Protein AF-A0A841HW74-F1 (afdb_monomer)

Solvent-accessible surface area (backbone atoms only — not comparable to full-atom values): 27268 Å² total; per-residue (Å²): 136,82,84,74,80,72,33,22,21,38,32,39,77,52,50,68,84,48,70,66,61,31,50,55,44,10,56,62,46,10,73,78,70,75,46,54,42,71,58,32,32,58,56,50,69,47,47,78,43,74,70,44,72,70,34,53,53,72,60,39,51,51,50,37,51,56,34,46,75,67,76,33,51,52,45,82,41,74,42,72,75,74,74,75,80,72,80,79,78,75,78,85,76,81,82,80,82,86,87,85,86,87,84,90,82,83,92,83,90,79,84,88,80,91,78,91,78,81,84,80,85,80,84,85,80,87,83,84,83,85,85,87,79,87,81,89,82,82,87,88,87,81,85,86,88,85,82,86,84,82,88,85,77,97,79,70,88,79,70,68,85,73,65,70,75,87,75,76,71,50,69,68,56,52,56,50,48,65,61,45,51,60,54,51,52,52,49,52,52,50,49,55,50,53,53,58,47,48,60,50,54,52,51,51,53,48,51,52,50,47,45,53,49,38,47,55,50,33,49,54,50,47,54,50,33,65,73,68,72,48,59,82,86,38,69,67,55,41,50,53,52,48,52,51,52,49,52,58,52,73,63,61,83,54,71,63,42,32,42,36,32,27,34,64,84,19,49,79,66,46,68,49,41,64,77,57,61,74,79,47,72,94,79,70,60,69,65,56,59,47,51,50,45,40,69,76,38,49,67,57,45,53,47,51,32,50,51,29,45,58,33,47,71,57,67,73,70,83,83,67,90,70,78,69,61,63,88,78,67,48,81,69,55,62,52,92,84,36,36,46,44,40,70,34,52,24,75,95,57,56,8,19,34,35,39,30,31,35,44,62,62,50,47,52,53,49,46,54,55,47,52,54,53,51,49,52,50,51,53,53,52,51,51,52,52,50,52,51,52,54,53,50,52,54,53,54,50,51,54,51,52,52,51,53,50,53,52,40,42,74,73,67,54,69,84,75,79,70,84,64,87,74,89,49,76,65,30,58,50,41,51,52,50,39,54,49,48,54,53,50,49,61,51,51,70,72,74,110

Sequence (448 aa):
MSDTPTLYSVRLLRAPTDPGERSDKAAQLAPKLGITPERAERFLERSGVNIVKPTSLERAQLLVSLLAEIGVAAEEVPASPPPAAATATFPVSSAAPVGSPAPAATPATSTTGFASAHPTSYPAAPSSTATLSGAAVAEPIASPATDRFSGAENASLEDDLVRKPKGWVSLRWKLLALALIPIAVMGAAWVVSVFTSQARDNRELLVQGAVQTASVFSKSILDLQESSGQNLSNSELRANVQQRAQDLFDSGLLPLNTVIVTDASGNVIAAYDRTFARDNAPDSAFTEPVQTWKNSEPEVYTLATTMAKDTIKYRPPSEGAVKIDMSQTSPLARVDGNVILAAYPLPGGGGATLLALNSSSLQAQVSRSVTNTLFQLIVVLGATAALTALFAAGIIGRLVGLARTADRISLGDLEDPIESKGRDEIDDLADAVERMRSSLEAAMARLG

pLDDT: mean 75.75, std 19.41, range [32.88, 97.44]

Organism: NCBI:txid521158

Secondary structure (DSSP, 8-state):
-------EEEEES---SSHHHHHHHHHHHHHHHT--HHHHHHHHH-TTSB-S-SB-HHHHHHHHHHHHHTT--EEEEE-PPPPP---------------------------------PPPPPPPPPP-----------------------------SSSGGG---TT---HHHHHHHHHHHHHHHHHHHHHHHHHHHHHHHHHHHHHHHHHHHHHHHHHHHHHHHHHHT--TTSHHHHHHHHHHHHHHHHT-SS-EEEEEEEETTS-EEEEEEHHHHTTS-TTS-THHHHHHHHHH-HHHHHHHHHHHHHHHHS-PPSSS-----HHHH-----BTTTEEEEEEEPGGGSEEEEEEEEHHHHHHHHHHHHHHHHHHHHHHHHHHHHHHHHHHHHHHHHHHHHHHHHHHHHTT---S-----SSSHHHHHHHHHHHHHHHHHHHHHHH-

Nearest PDB structures (foldseek):
  4v4v-assembly1_B5  TM=7.117E-01  e=2.984E-02  Escherichia coli
  1ctf-assembly1_A-2  TM=7.597E-01  e=5.860E-02  Escherichia coli
  1dd3-assembly1_A  TM=6.726E-01  e=3.953E-02  Thermotoga maritima
  4v4p-assembly1_AJ  TM=6.503E-01  e=4.182E-02  Thermus thermophilus HB8
  9ayn-assembly1_A  TM=6.976E-01  e=5.860E-02  Mycolicibacterium smegmatis MC2 155

Foldseek 3Di:
DDPDQFFKFKAFPDADPDLVLLLVLLVQLCVVVVHDSVVSSVLSVPHPDRSDDGHGPVVNVVVQVSCVVSVTHMDIDGPDPPPPPDPDPDPPDDDDDDDDDDDDDDDDDDDDDDDDDDDDDDDDDDDDDDDDDDDDDDDDDDDDDDDDDDDDDDDDPPPPVPPPPPDCPDVLVVVLCVVVVVVVVVLVVVLVVCVVVCVVVVVVVLLVVQQVVQVVLLVVLVVLCVVVVDALPDQVSQLVSQVVVVVSVVVPPHQFAKKFWAFLQLHTSAMDGPVVPVPDDPPPGRVVVSVVCCVVCVPVSVVSSVLFNQQLVPQPPPDDPDPPVQVPNGPQDDDPVFWGWHWHARPPSGIIMITIHGNVVVCVVVVVVSVVVVVVSCVVSVVVSVVVVVVSVVVVVLVVVLVVVLVCLVVVNLPDAQDQDDDDVSSVVSVVSNVVSVVVVVVVVVVD

InterPro domains:
 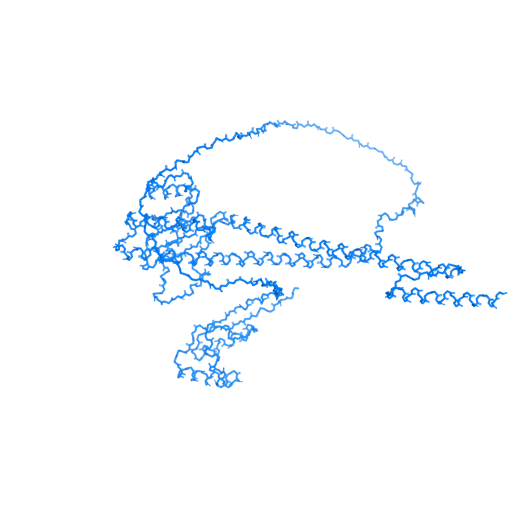 IPR003660 HAMP domain [PF00672] (392-442)
  IPR003660 HAMP domain [PS50885] (393-445)
  IPR003660 HAMP domain [SM00304] (393-445)

Mean predicted aligned error: 17.62 Å

Radius of gyration: 38.83 Å; Cα contacts (8 Å, |Δi|>4): 378; chains: 1; bounding box: 74×96×116 Å

Structure (mmCIF, N/CA/C/O backbone):
data_AF-A0A841HW74-F1
#
_entry.id   AF-A0A841HW74-F1
#
loop_
_atom_site.group_PDB
_atom_site.id
_atom_site.type_symbol
_atom_site.label_atom_id
_atom_site.label_alt_id
_atom_site.label_comp_id
_atom_site.label_asym_id
_atom_site.label_entity_id
_atom_site.label_seq_id
_atom_site.pdbx_PDB_ins_code
_atom_site.Cartn_x
_atom_site.Cartn_y
_atom_site.Cartn_z
_atom_site.occupancy
_atom_site.B_iso_or_equiv
_atom_site.auth_seq_id
_atom_site.auth_comp_id
_atom_site.auth_asym_id
_atom_site.auth_atom_id
_atom_site.pdbx_PDB_model_num
ATOM 1 N N . MET A 1 1 ? 15.449 2.974 25.305 1.00 44.53 1 MET A N 1
ATOM 2 C CA . MET A 1 1 ? 15.262 2.539 23.907 1.00 44.53 1 MET A CA 1
ATOM 3 C C . MET A 1 1 ? 15.822 1.135 23.836 1.00 44.53 1 MET A C 1
ATOM 5 O O . MET A 1 1 ? 17.011 0.973 24.055 1.00 44.53 1 MET A O 1
ATOM 9 N N . SER A 1 2 ? 14.961 0.129 23.731 1.00 46.88 2 SER A N 1
ATOM 10 C CA . SER A 1 2 ? 15.360 -1.278 23.664 1.00 46.88 2 SER A CA 1
ATOM 11 C C . SER A 1 2 ? 15.688 -1.602 22.210 1.00 46.88 2 SER A C 1
ATOM 13 O O . SER A 1 2 ? 14.794 -1.536 21.366 1.00 46.88 2 SER A O 1
ATOM 15 N N . ASP A 1 3 ? 16.950 -1.915 21.913 1.00 70.56 3 ASP A N 1
ATOM 16 C CA . ASP A 1 3 ? 17.351 -2.410 20.596 1.00 70.56 3 ASP A CA 1
ATOM 17 C C . ASP A 1 3 ? 16.574 -3.692 20.304 1.00 70.56 3 ASP A C 1
ATOM 19 O O . ASP A 1 3 ? 16.727 -4.712 20.978 1.00 70.56 3 ASP A O 1
ATOM 23 N N . THR A 1 4 ? 15.665 -3.621 19.334 1.00 74.31 4 THR A N 1
ATOM 24 C CA . THR A 1 4 ? 14.931 -4.805 18.890 1.00 74.31 4 THR A CA 1
ATOM 25 C C . THR A 1 4 ? 15.911 -5.644 18.076 1.00 74.31 4 THR A C 1
ATOM 27 O O . THR A 1 4 ? 16.461 -5.120 17.107 1.00 74.31 4 THR A O 1
ATOM 30 N N . PRO A 1 5 ? 16.181 -6.907 18.449 1.00 80.25 5 PRO A N 1
ATOM 31 C CA . PRO A 1 5 ? 17.177 -7.708 17.755 1.00 80.25 5 PRO A CA 1
ATOM 32 C C . PRO A 1 5 ? 16.736 -7.929 16.307 1.00 80.25 5 PRO A C 1
ATOM 34 O O . PRO A 1 5 ? 15.712 -8.566 16.051 1.00 80.25 5 PRO A O 1
ATOM 37 N N . THR A 1 6 ? 17.505 -7.394 15.358 1.00 87.12 6 THR A N 1
ATOM 38 C CA . THR A 1 6 ? 17.304 -7.642 13.930 1.00 87.12 6 THR A CA 1
ATOM 39 C C . THR A 1 6 ? 17.461 -9.136 13.671 1.00 87.12 6 THR A C 1
ATOM 41 O O . THR A 1 6 ? 18.497 -9.727 13.985 1.00 87.12 6 THR A O 1
ATOM 44 N N . LEU A 1 7 ? 16.419 -9.760 13.128 1.00 93.44 7 LEU A N 1
ATOM 45 C CA . LEU A 1 7 ? 16.448 -11.172 12.771 1.00 93.44 7 LEU A CA 1
ATOM 46 C C . LEU A 1 7 ? 16.986 -11.326 11.344 1.00 93.44 7 LEU A C 1
ATOM 48 O O . LEU A 1 7 ? 16.708 -10.505 10.474 1.00 93.44 7 LEU A O 1
ATOM 52 N N . TYR A 1 8 ? 17.731 -12.396 11.096 1.00 94.56 8 TYR A N 1
ATOM 53 C CA . TYR A 1 8 ? 18.344 -12.706 9.805 1.00 94.56 8 TYR A CA 1
ATOM 54 C C . TYR A 1 8 ? 17.865 -14.065 9.306 1.00 94.56 8 TYR A C 1
ATOM 56 O O . TYR A 1 8 ? 17.596 -14.978 10.088 1.00 94.56 8 TYR A O 1
ATOM 64 N N . SER A 1 9 ? 17.751 -14.208 7.992 1.00 94.19 9 SER A N 1
ATOM 65 C CA . SER A 1 9 ? 17.449 -15.469 7.315 1.00 94.19 9 SER A CA 1
ATOM 66 C C . SER A 1 9 ? 18.592 -15.832 6.372 1.00 94.19 9 SER A C 1
ATOM 68 O O . SER A 1 9 ? 19.265 -14.950 5.855 1.00 94.19 9 SER A O 1
ATOM 70 N N . VAL A 1 10 ? 18.836 -17.124 6.161 1.00 94.38 10 VAL A N 1
ATOM 71 C CA . VAL A 1 10 ? 19.883 -17.593 5.240 1.00 94.38 10 VAL A CA 1
ATOM 72 C C . VAL A 1 10 ? 19.226 -18.092 3.960 1.00 94.38 10 VAL A C 1
ATOM 74 O O . VAL A 1 10 ? 18.307 -18.923 4.010 1.00 94.38 10 VAL A O 1
ATOM 77 N N . ARG A 1 11 ? 19.696 -17.585 2.819 1.00 94.06 11 ARG A N 1
ATOM 78 C CA . ARG A 1 11 ? 19.209 -17.933 1.482 1.00 94.06 11 ARG A CA 1
ATOM 79 C C . ARG A 1 11 ? 20.323 -18.608 0.687 1.00 94.06 11 ARG A C 1
ATOM 81 O O . ARG A 1 11 ? 21.430 -18.091 0.598 1.00 94.06 11 ARG A O 1
ATOM 88 N N . LEU A 1 12 ? 20.030 -19.763 0.090 1.00 94.31 12 LEU A N 1
ATOM 89 C CA . LEU A 1 12 ? 20.958 -20.420 -0.835 1.00 94.31 12 LEU A CA 1
ATOM 90 C C . LEU A 1 12 ? 20.941 -19.708 -2.186 1.00 94.31 12 LEU A C 1
ATOM 92 O O . LEU A 1 12 ? 19.876 -19.564 -2.793 1.00 94.31 12 LEU A O 1
ATOM 96 N N . LEU A 1 13 ? 22.122 -19.321 -2.666 1.00 92.25 13 LEU A N 1
ATOM 97 C CA . LEU A 1 13 ? 22.303 -18.688 -3.974 1.00 92.25 13 LEU A CA 1
ATOM 98 C C . LEU A 1 13 ? 22.270 -19.720 -5.105 1.00 92.25 13 LEU A C 1
ATOM 100 O O . LEU A 1 13 ? 21.755 -19.443 -6.187 1.00 92.25 13 LEU A O 1
ATOM 104 N N . ARG A 1 14 ? 22.799 -20.924 -4.856 1.00 90.25 14 ARG A N 1
ATOM 105 C CA . ARG A 1 14 ? 22.834 -22.020 -5.831 1.00 90.25 14 ARG A CA 1
ATOM 106 C C . ARG A 1 14 ? 22.681 -23.368 -5.126 1.00 90.25 14 ARG A C 1
ATOM 108 O O . ARG A 1 14 ? 23.514 -23.720 -4.295 1.00 90.25 14 ARG A O 1
ATOM 115 N N . ALA A 1 15 ? 21.636 -24.123 -5.470 1.00 89.19 15 ALA A N 1
ATOM 116 C CA . ALA A 1 15 ? 21.551 -25.533 -5.082 1.00 89.19 15 ALA A CA 1
ATOM 117 C C . ALA A 1 15 ? 22.530 -26.379 -5.909 1.00 89.19 15 ALA A C 1
ATOM 119 O O . ALA A 1 15 ? 22.738 -26.075 -7.087 1.00 89.19 15 ALA A O 1
ATOM 120 N N . PRO A 1 16 ? 23.055 -27.479 -5.343 1.00 91.56 16 PRO A N 1
ATOM 121 C CA . PRO A 1 16 ? 23.669 -28.538 -6.133 1.00 91.56 16 PRO A CA 1
ATOM 122 C C . PRO A 1 16 ? 22.622 -29.113 -7.099 1.00 91.56 16 PRO A C 1
ATOM 124 O O . PRO A 1 16 ? 21.570 -29.619 -6.678 1.00 91.56 16 PRO A O 1
ATOM 127 N N . THR A 1 17 ? 22.884 -28.984 -8.399 1.00 92.62 17 THR A N 1
ATOM 128 C CA . THR A 1 17 ? 22.011 -29.493 -9.467 1.00 92.62 17 THR A CA 1
ATOM 129 C C . THR A 1 17 ? 22.088 -31.007 -9.588 1.00 92.62 17 THR A C 1
ATOM 131 O O . THR A 1 17 ? 21.069 -31.635 -9.866 1.00 92.62 17 THR A O 1
ATOM 134 N N . ASP A 1 18 ? 23.262 -31.589 -9.341 1.00 96.06 18 ASP A N 1
ATOM 135 C CA . ASP A 1 18 ? 23.457 -33.032 -9.399 1.00 96.06 18 ASP A CA 1
ATOM 136 C C . ASP A 1 18 ? 22.960 -33.711 -8.103 1.00 96.06 18 ASP A C 1
ATOM 138 O O . ASP A 1 18 ? 23.355 -33.298 -7.006 1.00 96.06 18 ASP A O 1
ATOM 142 N N . PRO A 1 19 ? 22.074 -34.725 -8.182 1.00 95.19 19 PRO A N 1
ATOM 143 C CA . PRO A 1 19 ? 21.594 -35.445 -7.002 1.00 95.19 19 PRO A CA 1
ATOM 144 C C . PRO A 1 19 ? 22.712 -36.176 -6.244 1.00 95.19 19 PRO A C 1
ATOM 146 O O . PRO A 1 19 ? 22.639 -36.254 -5.018 1.00 95.19 19 PRO A O 1
ATOM 149 N N . GLY A 1 20 ? 23.758 -36.652 -6.934 1.00 96.69 20 GLY A N 1
ATOM 150 C CA . GLY A 1 20 ? 24.930 -37.261 -6.294 1.00 96.69 20 GLY A CA 1
ATOM 151 C C . GLY A 1 20 ? 25.681 -36.249 -5.430 1.00 96.69 20 GLY A C 1
ATOM 152 O O . GLY A 1 20 ? 25.803 -36.428 -4.218 1.00 96.69 20 GLY A O 1
ATOM 153 N N . GLU A 1 21 ? 26.059 -35.116 -6.027 1.00 96.31 21 GLU A N 1
ATOM 154 C CA . GLU A 1 21 ? 26.704 -34.002 -5.320 1.00 96.31 21 GLU A CA 1
ATOM 155 C C . GLU A 1 21 ? 25.863 -33.487 -4.136 1.00 96.31 21 GLU A C 1
ATOM 157 O O . GLU A 1 21 ? 26.396 -33.129 -3.081 1.00 96.31 21 GLU A O 1
ATOM 162 N N . ARG A 1 22 ? 24.530 -33.455 -4.280 1.00 96.56 22 ARG A N 1
ATOM 163 C CA . ARG A 1 22 ? 23.618 -33.042 -3.204 1.00 96.56 22 ARG A CA 1
ATOM 164 C C . ARG A 1 22 ? 23.639 -34.016 -2.030 1.00 96.56 22 ARG A C 1
ATOM 166 O O . ARG A 1 22 ? 23.718 -33.554 -0.892 1.00 96.56 22 ARG A O 1
ATOM 173 N N . SER A 1 23 ? 23.570 -35.318 -2.298 1.00 97.12 23 SER A N 1
ATOM 174 C CA . SER A 1 23 ? 23.641 -36.363 -1.272 1.00 97.12 23 SER A CA 1
ATOM 175 C C . SER A 1 23 ? 24.973 -36.302 -0.518 1.00 97.12 23 SER A C 1
ATOM 177 O O . SER A 1 23 ? 24.991 -36.322 0.714 1.00 97.12 23 SER A O 1
ATOM 179 N N . ASP A 1 24 ? 26.084 -36.112 -1.234 1.00 97.38 24 ASP A N 1
ATOM 180 C CA . ASP A 1 24 ? 27.417 -36.001 -0.632 1.00 97.38 24 ASP A CA 1
ATOM 181 C C . ASP A 1 24 ? 27.539 -34.764 0.270 1.00 97.38 24 ASP A C 1
ATOM 183 O O . ASP A 1 24 ? 28.001 -34.847 1.413 1.00 97.38 24 ASP A O 1
ATOM 187 N N . LYS A 1 25 ? 27.059 -33.607 -0.200 1.00 97.25 25 LYS A N 1
ATOM 188 C CA . LYS A 1 25 ? 27.028 -32.365 0.589 1.00 97.25 25 LYS A CA 1
ATOM 189 C C . LYS A 1 25 ? 26.083 -32.464 1.786 1.00 97.25 25 LYS A C 1
ATOM 191 O O . LYS A 1 25 ? 26.398 -31.948 2.859 1.00 97.25 25 LYS A O 1
ATOM 196 N N . ALA A 1 26 ? 24.951 -33.152 1.643 1.00 97.12 26 ALA A N 1
ATOM 197 C CA . ALA A 1 26 ? 24.023 -33.413 2.739 1.00 97.12 26 ALA A CA 1
ATOM 198 C C . ALA A 1 26 ? 24.658 -34.299 3.822 1.00 97.12 26 ALA A C 1
ATOM 200 O O . ALA A 1 26 ? 24.527 -33.991 5.008 1.00 97.12 26 ALA A O 1
ATOM 201 N N . ALA A 1 27 ? 25.404 -35.337 3.429 1.00 97.44 27 ALA A N 1
ATOM 202 C CA . ALA A 1 27 ? 26.140 -36.203 4.348 1.00 97.44 27 ALA A CA 1
ATOM 203 C C . ALA A 1 27 ? 27.237 -35.447 5.120 1.00 97.44 27 ALA A C 1
ATOM 205 O O . ALA A 1 27 ? 27.445 -35.712 6.303 1.00 97.44 27 ALA A O 1
ATOM 206 N N . GLN A 1 28 ? 27.888 -34.460 4.493 1.00 97.44 28 GLN A N 1
ATOM 207 C CA . GLN A 1 28 ? 28.861 -33.583 5.160 1.00 97.44 28 GLN A CA 1
ATOM 208 C C . GLN A 1 28 ? 28.203 -32.552 6.094 1.00 97.44 28 GLN A C 1
ATOM 210 O O . GLN A 1 28 ? 28.758 -32.221 7.144 1.00 97.44 28 GLN A O 1
ATOM 215 N N . LEU A 1 29 ? 27.021 -32.041 5.734 1.00 96.38 29 LEU A N 1
ATOM 216 C CA . LEU A 1 29 ? 26.302 -31.017 6.500 1.00 96.38 29 LEU A CA 1
ATOM 217 C C . LEU A 1 29 ? 25.580 -31.588 7.733 1.00 96.38 29 LEU A C 1
ATOM 219 O O . LEU A 1 29 ? 25.529 -30.941 8.781 1.00 96.38 29 LEU A O 1
ATOM 223 N N . ALA A 1 30 ? 25.036 -32.800 7.614 1.00 97.25 30 ALA A N 1
ATOM 224 C CA . ALA A 1 30 ? 24.280 -33.498 8.653 1.00 97.25 30 ALA A CA 1
ATOM 225 C C . ALA A 1 30 ? 24.969 -33.530 10.035 1.00 97.25 30 ALA A C 1
ATOM 227 O O . ALA A 1 30 ? 24.357 -33.056 11.001 1.00 97.25 30 ALA A O 1
ATOM 228 N N . PRO A 1 31 ? 26.233 -33.989 10.170 1.00 97.06 31 PRO A N 1
ATOM 229 C CA . PRO A 1 31 ? 26.907 -34.034 11.468 1.00 97.06 31 PRO A CA 1
ATOM 230 C C . PRO A 1 31 ? 27.185 -32.639 12.037 1.00 97.06 31 PRO A C 1
ATOM 232 O O . PRO A 1 31 ? 27.144 -32.464 13.252 1.00 97.06 31 PRO A O 1
ATOM 235 N N . LYS A 1 32 ? 27.409 -31.629 11.184 1.00 95.69 32 LYS A N 1
ATOM 236 C CA . LYS A 1 32 ? 27.691 -30.251 11.624 1.00 95.69 32 LYS A CA 1
ATOM 237 C C . LYS A 1 32 ? 26.455 -29.548 12.186 1.00 95.69 32 LYS A C 1
ATOM 239 O O . LYS A 1 32 ? 26.573 -28.719 13.082 1.00 95.69 32 LYS A O 1
ATOM 244 N N . LEU A 1 33 ? 25.270 -29.884 11.676 1.00 93.31 33 LEU A N 1
ATOM 245 C CA . LEU A 1 33 ? 23.994 -29.323 12.133 1.00 93.31 33 LEU A CA 1
ATOM 246 C C . LEU A 1 33 ? 23.259 -30.200 13.157 1.00 93.31 33 LEU A C 1
ATOM 248 O O . LEU A 1 33 ? 22.240 -29.766 13.697 1.00 93.31 33 LEU A O 1
ATOM 252 N N . GLY A 1 34 ? 23.733 -31.423 13.410 1.00 95.69 34 GLY A N 1
ATOM 253 C CA . GLY A 1 34 ? 23.044 -32.387 14.271 1.00 95.69 34 GLY A CA 1
ATOM 254 C C . GLY A 1 34 ? 21.684 -32.826 13.713 1.00 95.69 34 GLY A C 1
ATOM 255 O O . GLY A 1 34 ? 20.733 -33.005 14.473 1.00 95.69 34 GLY A O 1
ATOM 256 N N . ILE A 1 35 ? 21.561 -32.953 12.388 1.00 96.50 35 ILE A N 1
ATOM 257 C CA . ILE A 1 35 ? 20.333 -33.394 11.701 1.00 96.50 35 ILE A CA 1
ATOM 258 C C . ILE A 1 35 ? 20.594 -34.662 10.884 1.00 96.50 35 ILE A C 1
ATOM 260 O O . ILE A 1 35 ? 21.738 -34.984 10.584 1.00 96.50 35 ILE A O 1
ATOM 264 N N . THR A 1 36 ? 19.535 -35.383 10.508 1.00 97.38 36 THR A N 1
ATOM 265 C CA . THR A 1 36 ? 19.669 -36.568 9.648 1.00 97.38 36 THR A CA 1
ATOM 266 C C . THR A 1 36 ? 20.051 -36.163 8.215 1.00 97.38 36 THR A C 1
ATOM 268 O O . THR A 1 36 ? 19.668 -35.068 7.776 1.00 97.38 36 THR A O 1
ATOM 271 N N . PRO A 1 37 ? 20.789 -37.005 7.468 1.00 96.75 37 PRO A N 1
ATOM 272 C CA . PRO A 1 37 ? 21.209 -36.693 6.102 1.00 96.75 37 PRO A CA 1
ATOM 273 C C . PRO A 1 37 ? 20.025 -36.429 5.167 1.00 96.75 37 PRO A C 1
ATOM 275 O O . PRO A 1 37 ? 20.082 -35.490 4.382 1.00 96.75 37 PRO A O 1
ATOM 278 N N . GLU A 1 38 ? 18.896 -37.121 5.332 1.00 97.00 38 GLU A N 1
ATOM 279 C CA . GLU A 1 38 ? 17.685 -36.888 4.528 1.00 97.00 38 GLU A CA 1
ATOM 280 C C . GLU A 1 38 ? 17.089 -35.499 4.801 1.00 97.00 38 GLU A C 1
ATOM 282 O O . GLU A 1 38 ? 16.508 -34.855 3.924 1.00 97.00 38 GLU A O 1
ATOM 287 N N . ARG A 1 39 ? 17.227 -34.998 6.036 1.00 95.88 39 ARG A N 1
ATOM 288 C CA . ARG A 1 39 ? 16.781 -33.649 6.404 1.00 95.88 39 ARG A CA 1
ATOM 289 C C . ARG A 1 39 ? 17.734 -32.580 5.874 1.00 95.88 39 ARG A C 1
ATOM 291 O O . ARG A 1 39 ? 17.257 -31.515 5.485 1.00 95.88 39 ARG A O 1
ATOM 298 N N . ALA A 1 40 ? 19.036 -32.859 5.844 1.00 96.06 40 ALA A N 1
ATOM 299 C CA . ALA A 1 40 ? 20.034 -32.001 5.208 1.00 96.06 40 ALA A CA 1
ATOM 300 C C . ALA A 1 40 ? 19.853 -31.961 3.679 1.00 96.06 40 ALA A C 1
ATOM 302 O O . ALA A 1 40 ? 19.952 -30.898 3.074 1.00 96.06 40 ALA A O 1
ATOM 303 N N . GLU A 1 41 ? 19.485 -33.077 3.056 1.00 96.38 41 GLU A N 1
ATOM 304 C CA . GLU A 1 41 ? 19.209 -33.143 1.620 1.00 96.38 41 GLU A CA 1
ATOM 305 C C . GLU A 1 41 ? 17.979 -32.304 1.251 1.00 96.38 41 GLU A C 1
ATOM 307 O O . GLU A 1 41 ? 18.061 -31.425 0.390 1.00 96.38 41 GLU A O 1
ATOM 312 N N . ARG A 1 42 ? 16.872 -32.460 1.994 1.00 94.06 42 ARG A N 1
ATOM 313 C CA . ARG A 1 42 ? 15.679 -31.600 1.853 1.00 94.06 42 ARG A CA 1
ATOM 314 C C . ARG A 1 42 ? 15.970 -30.124 2.131 1.00 94.06 42 ARG A C 1
ATOM 316 O O . ARG A 1 42 ? 15.259 -29.255 1.630 1.00 94.06 42 ARG A O 1
ATOM 323 N N . PHE A 1 43 ? 16.965 -29.827 2.968 1.00 93.19 43 PHE A N 1
ATOM 324 C CA . PHE A 1 43 ? 17.412 -28.459 3.228 1.00 93.19 43 PHE A CA 1
ATOM 325 C C . PHE A 1 43 ? 18.115 -27.869 1.997 1.00 93.19 43 PHE A C 1
ATOM 327 O O . PHE A 1 43 ? 17.811 -26.742 1.615 1.00 93.19 43 PHE A O 1
ATOM 334 N N . LEU A 1 44 ? 18.983 -28.642 1.335 1.00 94.31 44 LEU A N 1
ATOM 335 C CA . LEU A 1 44 ? 19.695 -28.231 0.118 1.00 94.31 44 LEU A CA 1
ATOM 336 C C . LEU A 1 44 ? 18.796 -28.178 -1.130 1.00 94.31 44 LEU A C 1
ATOM 338 O O . LEU A 1 44 ? 19.066 -27.400 -2.042 1.00 94.31 44 LEU A O 1
ATOM 342 N N . GLU A 1 45 ? 17.719 -28.964 -1.171 1.00 93.69 45 GLU A N 1
ATOM 343 C CA . GLU A 1 45 ? 16.749 -28.971 -2.276 1.00 93.69 45 GLU A CA 1
ATOM 344 C C . GLU A 1 45 ? 15.958 -27.651 -2.380 1.00 93.69 45 GLU A C 1
ATOM 346 O O . GLU A 1 45 ? 15.597 -27.204 -3.470 1.00 93.69 45 GLU A O 1
ATOM 351 N N . ARG A 1 46 ? 15.739 -26.964 -1.251 1.00 87.88 46 ARG A N 1
ATOM 352 C CA . ARG A 1 46 ? 14.941 -25.726 -1.152 1.00 87.88 46 ARG A CA 1
ATOM 353 C C . ARG A 1 46 ? 15.703 -24.464 -1.569 1.00 87.88 46 ARG A C 1
ATOM 355 O O . ARG A 1 46 ? 15.645 -23.439 -0.888 1.00 87.88 46 ARG A O 1
ATOM 362 N N . SER A 1 47 ? 16.420 -24.512 -2.687 1.00 75.19 47 SER A N 1
ATOM 363 C CA . SER A 1 47 ? 17.094 -23.321 -3.215 1.00 75.19 47 SER A CA 1
ATOM 364 C C . SER A 1 47 ? 16.108 -22.218 -3.607 1.00 75.19 47 SER A C 1
ATOM 366 O O . SER A 1 47 ? 15.000 -22.471 -4.074 1.00 75.19 47 SER A O 1
ATOM 368 N N . GLY A 1 48 ? 16.502 -20.966 -3.377 1.00 71.00 48 GLY A N 1
ATOM 369 C CA . GLY A 1 48 ? 15.713 -19.786 -3.737 1.00 71.00 48 GLY A CA 1
ATOM 370 C C . GLY A 1 48 ? 14.691 -19.311 -2.696 1.00 71.00 48 GLY A C 1
ATOM 371 O O . GLY A 1 48 ? 14.292 -18.147 -2.776 1.00 71.00 48 GLY A O 1
ATOM 372 N N . VAL A 1 49 ? 14.334 -20.133 -1.703 1.00 77.81 49 VAL A N 1
ATOM 373 C CA . VAL A 1 49 ? 13.436 -19.774 -0.587 1.00 77.81 49 VAL A CA 1
ATOM 374 C C . VAL A 1 49 ? 14.255 -19.548 0.691 1.00 77.81 49 VAL A C 1
ATOM 376 O O . VAL A 1 49 ? 15.312 -20.147 0.858 1.00 77.81 49 VAL A O 1
ATOM 379 N N . ASN A 1 50 ? 13.796 -18.682 1.600 1.00 81.75 50 ASN A N 1
ATOM 380 C CA . ASN A 1 50 ? 14.421 -18.502 2.916 1.00 81.75 50 ASN A CA 1
ATOM 381 C C . ASN A 1 50 ? 14.350 -19.821 3.698 1.00 81.75 50 ASN A C 1
ATOM 383 O O . ASN A 1 50 ? 13.264 -20.283 4.057 1.00 81.75 50 ASN A O 1
ATOM 387 N N . ILE A 1 51 ? 15.502 -20.452 3.924 1.00 78.00 51 ILE A N 1
ATOM 388 C CA . ILE A 1 51 ? 15.553 -21.856 4.368 1.00 78.00 51 ILE A CA 1
ATOM 389 C C . ILE A 1 51 ? 15.468 -21.961 5.886 1.00 78.00 51 ILE A C 1
ATOM 391 O O . ILE A 1 51 ? 14.942 -22.929 6.441 1.00 78.00 51 ILE A O 1
ATOM 395 N N . VAL A 1 52 ? 15.964 -20.934 6.568 1.00 82.12 52 VAL A N 1
ATOM 396 C CA . VAL A 1 52 ? 16.035 -20.878 8.022 1.00 82.12 52 VAL A CA 1
ATOM 397 C C . VAL A 1 52 ? 15.054 -19.824 8.502 1.00 82.12 52 VAL A C 1
ATOM 399 O O . VAL A 1 52 ? 14.985 -18.723 7.950 1.00 82.12 52 VAL A O 1
ATOM 402 N N . LYS A 1 53 ? 14.286 -20.170 9.541 1.00 84.12 53 LYS A N 1
ATOM 403 C CA . LYS A 1 53 ? 13.467 -19.191 10.257 1.00 84.12 53 LYS A CA 1
ATOM 404 C C . LYS A 1 53 ? 14.346 -18.015 10.708 1.00 84.12 53 LYS A C 1
ATOM 406 O O . LYS A 1 53 ? 15.526 -18.236 10.976 1.00 84.12 53 LYS A O 1
ATOM 411 N N . PRO A 1 54 ? 13.778 -16.806 10.836 1.00 82.31 54 PRO A N 1
ATOM 412 C CA . PRO A 1 54 ? 14.520 -15.648 11.314 1.00 82.31 54 PRO A CA 1
ATOM 413 C C . PRO A 1 54 ? 15.276 -15.990 12.611 1.00 82.31 54 PRO A C 1
ATOM 415 O O . PRO A 1 54 ? 14.674 -16.439 13.587 1.00 82.31 54 PRO A O 1
ATOM 418 N N . THR A 1 55 ? 16.599 -15.859 12.579 1.00 91.12 55 THR A N 1
ATOM 419 C CA . THR A 1 55 ? 17.532 -16.227 13.653 1.00 91.12 55 THR A CA 1
ATOM 420 C C . THR A 1 55 ? 18.437 -15.041 13.999 1.00 91.12 55 THR A C 1
ATOM 422 O O . THR A 1 55 ? 18.432 -14.033 13.297 1.00 91.12 55 THR A O 1
ATOM 425 N N . SER A 1 56 ? 19.209 -15.131 15.085 1.00 93.19 56 SER A N 1
ATOM 426 C CA . SER A 1 56 ? 20.247 -14.140 15.397 1.00 93.19 56 SER A CA 1
ATOM 427 C C . SER A 1 56 ? 21.317 -14.073 14.300 1.00 93.19 56 SER A C 1
ATOM 429 O O . SER A 1 56 ? 21.609 -15.083 13.652 1.00 93.19 56 SER A O 1
ATOM 431 N N . LEU A 1 57 ? 21.926 -12.893 14.139 1.00 94.25 57 LEU A N 1
ATOM 432 C CA . LEU A 1 57 ? 23.018 -12.641 13.191 1.00 94.25 57 LEU A CA 1
ATOM 433 C C . LEU A 1 57 ? 24.156 -13.662 13.336 1.00 94.25 57 LEU A C 1
ATOM 435 O O . LEU A 1 57 ? 24.543 -14.289 12.358 1.00 94.25 57 LEU A O 1
ATOM 439 N N . GLU A 1 58 ? 24.621 -13.904 14.564 1.00 93.88 58 GLU A N 1
ATOM 440 C CA . GLU A 1 58 ? 25.713 -14.851 14.844 1.00 93.88 58 GLU A CA 1
ATOM 441 C C . GLU A 1 58 ? 25.416 -16.257 14.308 1.00 93.88 58 GLU A C 1
ATOM 443 O O . GLU A 1 58 ? 26.273 -16.919 13.722 1.00 93.88 58 GLU A O 1
ATOM 448 N N . ARG A 1 59 ? 24.167 -16.715 14.458 1.00 93.25 59 ARG A N 1
ATOM 449 C CA . ARG A 1 59 ? 23.754 -18.035 13.979 1.00 93.25 59 ARG A CA 1
ATOM 450 C C . ARG A 1 59 ? 23.574 -18.063 12.463 1.00 93.25 59 ARG A C 1
ATOM 452 O O . ARG A 1 59 ? 23.854 -19.093 11.856 1.00 93.25 59 ARG A O 1
ATOM 459 N N . ALA A 1 60 ? 23.123 -16.967 11.853 1.00 95.19 60 ALA A N 1
ATOM 460 C CA . ALA A 1 60 ? 23.055 -16.847 10.399 1.00 95.19 60 ALA A CA 1
ATOM 461 C C . ALA A 1 60 ? 24.460 -16.898 9.776 1.00 95.19 60 ALA A C 1
ATOM 463 O O . ALA A 1 60 ? 24.685 -17.697 8.870 1.00 95.19 60 ALA A O 1
ATOM 464 N N . GLN A 1 61 ? 25.419 -16.152 10.330 1.00 96.00 61 GLN A N 1
ATOM 465 C CA . GLN A 1 61 ? 26.817 -16.146 9.886 1.00 96.00 61 GLN A CA 1
ATOM 466 C C . GLN A 1 61 ? 27.485 -17.512 10.047 1.00 96.00 61 GLN A C 1
ATOM 468 O O . GLN A 1 61 ? 28.182 -17.965 9.141 1.00 96.00 61 GLN A O 1
ATOM 473 N N . LEU A 1 62 ? 27.220 -18.209 11.157 1.00 95.62 62 LEU A N 1
ATOM 474 C CA . LEU A 1 62 ? 27.697 -19.577 11.363 1.00 95.62 62 LEU A CA 1
ATOM 475 C C . LEU A 1 62 ? 27.124 -20.537 10.311 1.00 95.62 62 LEU A C 1
ATOM 477 O O . LEU A 1 62 ? 27.835 -21.388 9.790 1.00 95.62 62 LEU A O 1
ATOM 481 N N . LEU A 1 63 ? 25.846 -20.407 9.955 1.00 95.38 63 LEU A N 1
ATOM 482 C CA . LEU A 1 63 ? 25.252 -21.240 8.907 1.00 95.38 63 LEU A CA 1
ATOM 483 C C . LEU A 1 63 ? 25.833 -20.931 7.523 1.00 95.38 63 LEU A C 1
ATOM 485 O O . LEU A 1 63 ? 26.093 -21.860 6.762 1.00 95.38 63 LEU A O 1
ATOM 489 N N . VAL A 1 64 ? 26.066 -19.656 7.206 1.00 96.38 64 VAL A N 1
ATOM 490 C CA . VAL A 1 64 ? 26.714 -19.248 5.951 1.00 96.38 64 VAL A CA 1
ATOM 491 C C . VAL A 1 64 ? 28.144 -19.788 5.880 1.00 96.38 64 VAL A C 1
ATOM 493 O O . VAL A 1 64 ? 28.524 -20.333 4.846 1.00 96.38 64 VAL A O 1
ATOM 496 N N . SER A 1 65 ? 28.917 -19.724 6.970 1.00 96.88 65 SER A N 1
ATOM 497 C CA . SER A 1 65 ? 30.287 -20.251 6.997 1.00 96.88 65 SER A CA 1
ATOM 498 C C . SER A 1 65 ? 30.332 -21.777 6.871 1.00 96.88 65 SER A C 1
ATOM 500 O O . SER A 1 65 ? 31.133 -22.295 6.096 1.00 96.88 65 SER A O 1
ATOM 502 N N . LEU A 1 66 ? 29.422 -22.498 7.537 1.00 96.31 66 LEU A N 1
ATOM 503 C CA . LEU A 1 66 ? 29.292 -23.953 7.399 1.00 96.31 66 LEU A CA 1
ATOM 504 C C . LEU A 1 66 ? 28.921 -24.380 5.973 1.00 96.31 66 LEU A C 1
ATOM 506 O O . LEU A 1 66 ? 29.441 -25.379 5.476 1.00 96.31 66 LEU A O 1
ATOM 510 N N . LEU A 1 67 ? 28.025 -23.637 5.315 1.00 96.19 67 LEU A N 1
ATOM 511 C CA . LEU A 1 67 ? 27.625 -23.895 3.929 1.00 96.19 67 LEU A CA 1
ATOM 512 C C . LEU A 1 67 ? 28.762 -23.575 2.948 1.00 96.19 67 LEU A C 1
ATOM 514 O O . LEU A 1 67 ? 29.006 -24.347 2.021 1.00 96.19 67 LEU A O 1
ATOM 518 N N . ALA A 1 68 ? 29.507 -22.494 3.186 1.00 96.38 68 ALA A N 1
ATOM 519 C CA . ALA A 1 68 ? 30.680 -22.150 2.390 1.00 96.38 68 ALA A CA 1
ATOM 520 C C . ALA A 1 68 ? 31.776 -23.227 2.483 1.00 96.38 68 ALA A C 1
ATOM 522 O O . ALA A 1 68 ? 32.378 -23.573 1.468 1.00 96.38 68 ALA A O 1
ATOM 523 N N . GLU A 1 69 ? 31.985 -23.813 3.666 1.00 97.00 69 GLU A N 1
ATOM 524 C CA . GLU A 1 69 ? 32.973 -24.878 3.888 1.00 97.00 69 GLU A CA 1
ATOM 525 C C . GLU A 1 69 ? 32.677 -26.147 3.068 1.00 97.00 69 GLU A C 1
ATOM 527 O O . GLU A 1 69 ? 33.599 -26.806 2.599 1.00 97.00 69 GLU A O 1
ATOM 532 N N . ILE A 1 70 ? 31.397 -26.468 2.839 1.00 96.44 70 ILE A N 1
ATOM 533 C CA . ILE A 1 70 ? 30.972 -27.594 1.983 1.00 96.44 70 ILE A CA 1
ATOM 534 C C . ILE A 1 70 ? 30.797 -27.193 0.505 1.00 96.44 70 ILE A C 1
ATOM 536 O O . ILE A 1 70 ? 30.213 -27.940 -0.283 1.00 96.44 70 ILE A O 1
ATOM 540 N N . GLY A 1 71 ? 31.252 -25.999 0.111 1.00 95.94 71 GLY A N 1
ATOM 541 C CA . GLY A 1 71 ? 31.164 -25.511 -1.267 1.00 95.94 71 GLY A CA 1
ATOM 542 C C . GLY A 1 71 ? 29.736 -25.200 -1.729 1.00 95.94 71 GLY A C 1
ATOM 543 O O . GLY A 1 71 ? 29.402 -25.414 -2.899 1.00 95.94 71 GLY A O 1
ATOM 544 N N . VAL A 1 72 ? 28.867 -24.745 -0.823 1.00 95.69 72 VAL A N 1
ATOM 545 C CA . VAL A 1 72 ? 27.497 -24.304 -1.116 1.00 95.69 72 VAL A CA 1
ATOM 546 C C . VAL A 1 72 ? 27.393 -22.794 -0.888 1.00 95.69 72 VAL A C 1
ATOM 548 O O . VAL A 1 72 ? 27.542 -22.308 0.229 1.00 95.69 72 VAL A O 1
ATOM 551 N N . ALA A 1 73 ? 27.116 -22.038 -1.953 1.00 94.62 73 ALA A N 1
ATOM 552 C CA . ALA A 1 73 ? 26.994 -20.584 -1.877 1.00 94.62 73 ALA A CA 1
ATOM 553 C C . ALA A 1 73 ? 25.686 -20.171 -1.178 1.00 94.62 73 ALA A C 1
ATOM 555 O O . ALA A 1 73 ? 24.587 -20.486 -1.651 1.00 94.62 73 ALA A O 1
ATOM 556 N N . ALA A 1 74 ? 25.813 -19.438 -0.074 1.00 95.62 74 ALA A N 1
ATOM 557 C CA . ALA A 1 74 ? 24.711 -18.925 0.730 1.00 95.62 74 ALA A CA 1
ATOM 558 C C . ALA A 1 74 ? 24.944 -17.450 1.081 1.00 95.62 74 ALA A C 1
ATOM 560 O O . ALA A 1 74 ? 26.088 -17.020 1.209 1.00 95.62 74 ALA A O 1
ATOM 561 N N . GLU A 1 75 ? 23.861 -16.701 1.255 1.00 95.38 75 GLU A N 1
ATOM 562 C CA . GLU A 1 75 ? 23.874 -15.293 1.653 1.00 95.38 75 GLU A CA 1
ATOM 563 C C . GLU A 1 75 ? 22.967 -15.076 2.872 1.00 95.38 75 GLU A C 1
ATOM 565 O O . GLU A 1 75 ? 21.938 -15.747 3.035 1.00 95.38 75 GLU A O 1
ATOM 570 N N . GLU A 1 76 ? 23.354 -14.136 3.735 1.00 95.00 76 GLU A N 1
ATOM 571 C CA . GLU A 1 76 ? 22.506 -13.631 4.811 1.00 95.00 76 GLU A CA 1
ATOM 572 C C . GLU A 1 76 ? 21.563 -12.540 4.287 1.00 95.00 76 GLU A C 1
ATOM 574 O O . GLU A 1 76 ? 21.985 -11.536 3.727 1.00 95.00 76 GLU A O 1
ATOM 579 N N . VAL A 1 77 ? 20.261 -12.728 4.483 1.00 92.69 77 VAL A N 1
ATOM 580 C CA . VAL A 1 77 ? 19.231 -11.756 4.114 1.00 92.69 77 VAL A CA 1
ATOM 581 C C . VAL A 1 77 ? 18.585 -11.254 5.404 1.00 92.69 77 VAL A C 1
ATOM 583 O O . VAL A 1 77 ? 18.010 -12.076 6.136 1.00 92.69 77 VAL A O 1
ATOM 586 N N . PRO A 1 78 ? 18.651 -9.945 5.720 1.00 89.75 78 PRO A N 1
ATOM 587 C CA . PRO A 1 78 ? 17.953 -9.395 6.875 1.00 89.75 78 PRO A CA 1
ATOM 588 C C . PRO A 1 78 ? 16.467 -9.731 6.746 1.00 89.75 78 PRO A C 1
ATOM 590 O O . PRO A 1 78 ? 15.837 -9.454 5.722 1.00 89.75 78 PRO A O 1
ATOM 593 N N . ALA A 1 79 ? 15.914 -10.405 7.754 1.00 85.75 79 ALA A N 1
ATOM 594 C CA . ALA A 1 79 ? 14.516 -10.789 7.728 1.00 85.75 79 ALA A CA 1
ATOM 595 C C . ALA A 1 79 ? 13.698 -9.504 7.836 1.00 85.75 79 ALA A C 1
ATOM 597 O O . ALA A 1 79 ? 13.688 -8.854 8.883 1.00 85.75 79 ALA A O 1
ATOM 598 N N . SER A 1 80 ? 13.032 -9.132 6.741 1.00 74.56 80 SER A N 1
ATOM 599 C CA . SER A 1 80 ? 12.050 -8.054 6.776 1.00 74.56 80 SER A CA 1
ATOM 600 C C . SER A 1 80 ? 11.068 -8.366 7.912 1.00 74.56 80 SER A C 1
ATOM 602 O O . SER A 1 80 ? 10.619 -9.520 8.001 1.00 74.56 80 SER A O 1
ATOM 604 N N . PRO A 1 81 ? 10.803 -7.420 8.834 1.00 72.25 81 PRO A N 1
ATOM 605 C CA . PRO A 1 81 ? 9.911 -7.672 9.954 1.00 72.25 81 PRO A CA 1
ATOM 606 C C . PRO A 1 81 ? 8.600 -8.243 9.405 1.00 72.25 81 PRO A C 1
ATOM 608 O O . PRO A 1 81 ? 8.112 -7.741 8.387 1.00 72.25 81 PRO A O 1
ATOM 611 N N . PRO A 1 82 ? 8.052 -9.318 10.008 1.00 55.00 82 PRO A N 1
ATOM 612 C CA . PRO A 1 82 ? 6.809 -9.897 9.524 1.00 55.00 82 PRO A CA 1
ATOM 613 C C . PRO A 1 82 ? 5.785 -8.765 9.407 1.00 55.00 82 PRO A C 1
ATOM 615 O O . PRO A 1 82 ? 5.692 -7.969 10.350 1.00 55.00 82 PRO A O 1
ATOM 618 N N . PRO A 1 83 ? 5.058 -8.647 8.277 1.00 53.31 83 PRO A N 1
ATOM 619 C CA . PRO A 1 83 ? 4.023 -7.634 8.150 1.00 53.31 83 PRO A CA 1
ATOM 620 C C . PRO A 1 83 ? 3.126 -7.785 9.372 1.00 53.31 83 PRO A C 1
ATOM 622 O O . PRO A 1 83 ? 2.638 -8.888 9.638 1.00 53.31 83 PRO A O 1
ATOM 625 N N . ALA A 1 84 ? 3.027 -6.722 10.177 1.00 51.81 84 ALA A N 1
ATOM 626 C CA . ALA A 1 84 ? 2.257 -6.728 11.412 1.00 51.81 84 ALA A CA 1
ATOM 627 C C . ALA A 1 84 ? 0.897 -7.341 11.089 1.00 51.81 84 ALA A C 1
ATOM 629 O O . ALA A 1 84 ? 0.220 -6.825 10.204 1.00 51.81 84 ALA A O 1
ATOM 630 N N . ALA A 1 85 ? 0.592 -8.489 11.707 1.00 43.69 85 ALA A N 1
ATOM 631 C CA . ALA A 1 85 ? -0.467 -9.399 11.291 1.00 43.69 85 ALA A CA 1
ATOM 632 C C . ALA A 1 85 ? -1.736 -8.629 10.909 1.00 43.69 85 ALA A C 1
ATOM 634 O O . ALA A 1 85 ? -2.514 -8.218 11.771 1.00 43.69 85 ALA A O 1
ATOM 635 N N . ALA A 1 86 ? -1.924 -8.412 9.606 1.00 45.50 86 ALA A N 1
ATOM 636 C CA . ALA A 1 86 ? -3.143 -7.843 9.083 1.00 45.50 86 ALA A CA 1
ATOM 637 C C . ALA A 1 86 ? -4.217 -8.886 9.362 1.00 45.50 86 ALA A C 1
ATOM 639 O O . ALA A 1 86 ? -4.202 -9.983 8.802 1.00 45.50 86 ALA A O 1
ATOM 640 N N . THR A 1 87 ? -5.102 -8.579 10.304 1.00 41.53 87 THR A N 1
ATOM 641 C CA . THR A 1 87 ? -6.299 -9.367 10.554 1.00 41.53 87 THR A CA 1
ATOM 642 C C . THR A 1 87 ? -7.125 -9.281 9.276 1.00 41.53 87 THR A C 1
ATOM 644 O O . THR A 1 87 ? -7.800 -8.287 9.030 1.00 41.53 87 THR A O 1
ATOM 647 N N . ALA A 1 88 ? -6.971 -10.270 8.399 1.00 37.66 88 ALA A N 1
ATOM 648 C CA . ALA A 1 88 ? -7.686 -10.337 7.140 1.00 37.66 88 ALA A CA 1
ATOM 649 C C . ALA A 1 88 ? -9.167 -10.586 7.443 1.00 37.66 88 ALA A C 1
ATOM 651 O O . ALA A 1 88 ? -9.604 -11.719 7.640 1.00 37.66 88 ALA A O 1
ATOM 652 N N . THR A 1 89 ? -9.951 -9.515 7.507 1.00 38.31 89 THR A N 1
ATOM 653 C CA . THR A 1 89 ? -11.398 -9.582 7.345 1.00 38.31 89 THR A CA 1
ATOM 654 C C . THR A 1 89 ? -11.673 -9.910 5.883 1.00 38.31 89 THR A C 1
ATOM 656 O O . THR A 1 89 ? -11.655 -9.044 5.012 1.00 38.31 89 THR A O 1
ATOM 659 N N . PHE A 1 90 ? -11.883 -11.194 5.594 1.00 35.41 90 PHE A N 1
ATOM 660 C CA . PHE A 1 90 ? -12.400 -11.626 4.300 1.00 35.41 90 PHE A CA 1
ATOM 661 C C . PHE A 1 90 ? -13.801 -11.023 4.100 1.00 35.41 90 PHE A C 1
ATOM 663 O O . PHE A 1 90 ? -14.675 -11.259 4.939 1.00 35.41 90 PHE A O 1
ATOM 670 N N . PRO A 1 91 ? -14.063 -10.266 3.020 1.00 41.31 91 PRO A N 1
ATOM 671 C CA . PRO A 1 91 ? -15.427 -9.911 2.676 1.00 41.31 91 PRO A CA 1
ATOM 672 C C . PRO A 1 91 ? -16.156 -11.177 2.214 1.00 41.31 91 PRO A C 1
ATOM 674 O O . PRO A 1 91 ? -15.756 -11.833 1.251 1.00 41.31 91 PRO A O 1
ATOM 677 N N . VAL A 1 92 ? -17.235 -11.526 2.914 1.00 37.97 92 VAL A N 1
ATOM 678 C CA . VAL A 1 92 ? -18.193 -12.543 2.473 1.00 37.97 92 VAL A CA 1
ATOM 679 C C . VAL A 1 92 ? -18.872 -12.004 1.213 1.00 37.97 92 VAL A C 1
ATOM 681 O O . VAL A 1 92 ? -19.776 -11.174 1.286 1.00 37.97 92 VAL A O 1
ATOM 684 N N . SER A 1 93 ? -18.392 -12.434 0.046 1.00 49.81 93 SER A N 1
ATOM 685 C CA . SER A 1 93 ? -19.045 -12.173 -1.235 1.00 49.81 93 SER A CA 1
ATOM 686 C C . SER A 1 93 ? -20.28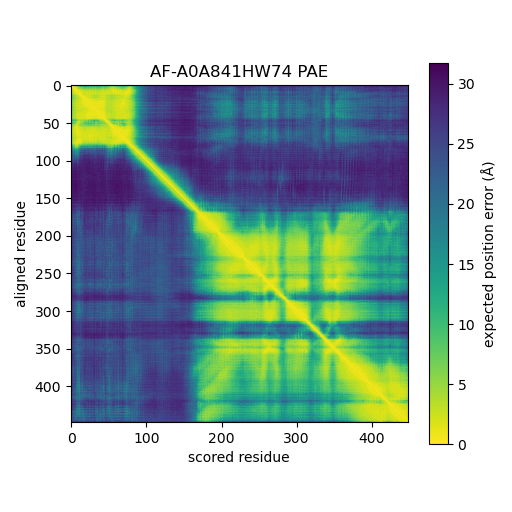0 -13.066 -1.335 1.00 49.81 93 SER A C 1
ATOM 688 O O . SER A 1 93 ? -20.174 -14.286 -1.458 1.00 49.81 93 SER A O 1
ATOM 690 N N . SER A 1 94 ? -21.455 -12.451 -1.209 1.00 46.53 94 SER A N 1
ATOM 691 C CA . SER A 1 94 ? -22.747 -13.100 -1.418 1.00 46.53 94 SER A CA 1
ATOM 692 C C . SER A 1 94 ? -22.881 -13.496 -2.890 1.00 46.53 94 SER A C 1
ATOM 694 O O . SER A 1 94 ? -22.927 -12.640 -3.774 1.00 46.53 94 SER A O 1
ATOM 696 N N . ALA A 1 95 ? -22.914 -14.801 -3.150 1.00 37.09 95 ALA A N 1
ATOM 697 C CA . ALA A 1 95 ? -23.156 -15.365 -4.467 1.00 37.09 95 ALA A CA 1
ATOM 698 C C . ALA A 1 95 ? -24.639 -15.215 -4.846 1.00 37.09 95 ALA A C 1
ATOM 700 O O . ALA A 1 95 ? -25.512 -15.798 -4.203 1.00 37.09 95 ALA A O 1
ATOM 701 N N . ALA A 1 96 ? -24.921 -14.475 -5.919 1.00 41.59 96 ALA A N 1
ATOM 702 C CA . ALA A 1 96 ? -26.165 -14.616 -6.669 1.00 41.59 96 ALA A CA 1
ATOM 703 C C . ALA A 1 96 ? -25.997 -15.749 -7.704 1.00 41.59 96 ALA A C 1
ATOM 705 O O . ALA A 1 96 ? -24.952 -15.807 -8.358 1.00 41.59 96 ALA A O 1
ATOM 706 N N . PRO A 1 97 ? -26.974 -16.659 -7.867 1.00 53.12 97 PRO A N 1
ATOM 707 C CA . PRO A 1 97 ? -26.944 -17.667 -8.920 1.00 53.12 97 PRO A CA 1
ATOM 708 C C . PRO A 1 97 ? -27.553 -17.114 -10.223 1.00 53.12 97 PRO A C 1
ATOM 710 O O . PRO A 1 97 ? -28.060 -15.996 -10.243 1.00 53.12 97 PRO A O 1
ATOM 713 N N . VAL A 1 98 ? -27.583 -17.966 -11.258 1.00 38.56 98 VAL A N 1
ATOM 714 C CA . VAL A 1 98 ? -28.134 -17.790 -12.625 1.00 38.56 98 VAL A CA 1
ATOM 715 C C . VAL A 1 98 ? -27.061 -17.340 -13.625 1.00 38.56 98 VAL A C 1
ATOM 717 O O . VAL A 1 98 ? -26.466 -16.288 -13.472 1.00 38.56 98 VAL A O 1
ATOM 720 N N . GLY A 1 99 ? -26.726 -18.048 -14.701 1.00 37.00 99 GLY A N 1
ATOM 721 C CA . GLY A 1 99 ? -27.220 -19.268 -15.339 1.00 37.00 99 GLY A CA 1
ATOM 722 C C . GLY A 1 99 ? -26.493 -19.381 -16.695 1.00 37.00 99 GLY A C 1
ATOM 723 O O . GLY A 1 99 ? -26.060 -18.381 -17.261 1.00 37.00 99 GLY A O 1
ATOM 724 N N . SER A 1 100 ? -26.293 -20.586 -17.213 1.00 41.47 100 SER A N 1
ATOM 725 C CA . SER A 1 100 ? -25.708 -20.862 -18.539 1.00 41.47 100 SER A CA 1
ATOM 726 C C . SER A 1 100 ? -26.341 -22.144 -19.087 1.00 41.47 100 SER A C 1
ATOM 728 O O . SER A 1 100 ? -26.817 -22.944 -18.282 1.00 41.47 100 SER A O 1
ATOM 730 N N . PRO A 1 101 ? -26.209 -22.468 -20.384 1.00 57.38 101 PRO A N 1
ATOM 731 C CA . PRO A 1 101 ? -26.331 -21.625 -21.580 1.00 57.38 101 PRO A CA 1
ATOM 732 C C . PRO A 1 101 ? -27.245 -22.302 -22.642 1.00 57.38 101 PRO A C 1
ATOM 734 O O . PRO A 1 101 ? -27.631 -23.459 -22.492 1.00 57.38 101 PRO A O 1
ATOM 737 N N . ALA A 1 102 ? -27.561 -21.626 -23.752 1.00 40.62 102 ALA A N 1
ATOM 738 C CA . ALA A 1 102 ? -28.112 -22.278 -24.951 1.00 40.62 102 ALA A CA 1
ATOM 739 C C . ALA A 1 102 ? -27.498 -21.689 -26.242 1.00 40.62 102 ALA A C 1
ATOM 741 O O . ALA A 1 102 ? -27.083 -20.528 -26.218 1.00 40.62 102 ALA A O 1
ATOM 742 N N . PRO A 1 103 ? -27.371 -22.471 -27.337 1.00 55.03 103 PRO A N 1
ATOM 743 C CA . PRO A 1 103 ? -26.304 -22.277 -28.318 1.00 55.03 103 PRO A CA 1
ATOM 744 C C . PRO A 1 103 ? -26.753 -21.747 -29.694 1.00 55.03 103 PRO A C 1
ATOM 746 O O . PRO A 1 103 ? -27.908 -21.865 -30.083 1.00 55.03 103 PRO A O 1
ATOM 749 N N . ALA A 1 104 ? -25.740 -21.291 -30.441 1.00 43.00 104 ALA A N 1
ATOM 750 C CA . ALA A 1 104 ? -25.587 -21.304 -31.901 1.00 43.00 104 ALA A CA 1
ATOM 751 C C . ALA A 1 104 ? -26.558 -20.489 -32.783 1.00 43.00 104 ALA A C 1
ATOM 753 O O . ALA A 1 104 ? -27.669 -20.911 -33.088 1.00 43.00 104 ALA A O 1
ATOM 754 N N . ALA A 1 105 ? -26.023 -19.415 -33.375 1.00 41.56 105 ALA A N 1
ATOM 755 C CA . ALA A 1 105 ? -26.367 -19.000 -34.733 1.00 41.56 105 ALA A CA 1
ATOM 756 C C . ALA A 1 105 ? -25.117 -18.462 -35.459 1.00 41.56 105 ALA A C 1
ATOM 758 O O . ALA A 1 105 ? -24.310 -17.723 -34.902 1.00 41.56 105 ALA A O 1
ATOM 759 N N . THR A 1 106 ? -24.969 -18.930 -36.693 1.00 47.19 106 THR A N 1
ATOM 760 C CA . THR A 1 106 ? -23.915 -18.746 -37.705 1.00 47.19 106 THR A CA 1
ATOM 761 C C . THR A 1 106 ? -23.706 -17.301 -38.197 1.00 47.19 106 THR A C 1
ATOM 763 O O . THR A 1 106 ? -24.580 -16.458 -38.000 1.00 47.19 106 THR A O 1
ATOM 766 N N . PRO A 1 107 ? -22.579 -17.011 -38.889 1.00 50.16 107 PRO A N 1
ATOM 767 C CA . PRO A 1 107 ? -22.217 -15.667 -39.326 1.00 50.16 107 PRO A CA 1
ATOM 768 C C . PRO A 1 107 ? -22.883 -15.304 -40.660 1.00 50.16 107 PRO A C 1
ATOM 770 O O . PRO A 1 107 ? -22.916 -16.116 -41.585 1.00 50.16 107 PRO A O 1
ATOM 773 N N . ALA A 1 108 ? -23.362 -14.065 -40.777 1.00 43.03 108 ALA A N 1
ATOM 774 C CA . ALA A 1 108 ? -23.793 -13.479 -42.041 1.00 43.03 108 ALA A CA 1
ATOM 775 C C . ALA A 1 108 ? -22.875 -12.314 -42.429 1.00 43.03 108 ALA A C 1
ATOM 777 O O . ALA A 1 108 ? -22.518 -11.459 -41.621 1.00 43.03 108 ALA A O 1
ATOM 778 N N . THR A 1 109 ? -22.487 -12.348 -43.695 1.00 43.69 109 THR A N 1
ATOM 779 C CA . THR A 1 109 ? -21.626 -11.427 -44.428 1.00 43.69 109 THR A CA 1
ATOM 780 C C . THR A 1 109 ? -22.433 -10.235 -44.957 1.00 43.69 109 THR A C 1
ATOM 782 O O . THR A 1 109 ? -23.464 -10.446 -45.587 1.00 43.69 109 THR A O 1
ATOM 785 N N . SER A 1 110 ? -21.936 -9.008 -44.779 1.00 45.56 110 SER A N 1
ATOM 786 C CA . SER A 1 110 ? -22.240 -7.809 -45.595 1.00 45.56 110 SER A CA 1
ATOM 787 C C . SER A 1 110 ? -21.316 -6.681 -45.105 1.00 45.56 110 SER A C 1
ATOM 789 O O . SER A 1 110 ? -21.375 -6.334 -43.932 1.00 45.56 110 SER A O 1
ATOM 791 N N . THR A 1 111 ? -20.282 -6.233 -45.820 1.00 35.78 111 THR A N 1
ATOM 792 C CA . THR A 1 111 ? -20.241 -5.503 -47.105 1.00 35.78 111 THR A CA 1
ATOM 793 C C . THR A 1 111 ? -20.811 -4.078 -47.010 1.00 35.78 111 THR A C 1
ATOM 795 O O . THR A 1 111 ? -22.018 -3.891 -46.930 1.00 35.78 111 THR A O 1
ATOM 798 N N . THR A 1 112 ? -19.882 -3.112 -47.117 1.00 37.91 112 THR A N 1
ATOM 799 C CA . THR A 1 112 ? -19.984 -1.708 -47.591 1.00 37.91 112 THR A CA 1
ATOM 800 C C . THR A 1 112 ? -20.825 -0.677 -46.834 1.00 37.91 112 THR A C 1
ATOM 802 O O . THR A 1 112 ? -22.019 -0.856 -46.638 1.00 37.91 112 THR A O 1
ATOM 805 N N . GLY A 1 113 ? -20.228 0.503 -46.608 1.00 32.88 113 GLY A N 1
ATOM 806 C CA . GLY A 1 113 ? -20.984 1.758 -46.522 1.00 32.88 113 GLY A CA 1
ATOM 807 C C . GLY A 1 113 ? -20.294 2.886 -45.760 1.00 32.88 113 GLY A C 1
ATOM 808 O O . GLY A 1 113 ? -20.419 2.974 -44.548 1.00 32.88 113 GLY A O 1
ATOM 809 N N . PHE A 1 114 ? -19.603 3.761 -46.491 1.00 38.06 114 PHE A N 1
ATOM 810 C CA . PHE A 1 114 ? -19.113 5.073 -46.056 1.00 38.06 114 PHE A CA 1
ATOM 811 C C . PHE A 1 114 ? -20.182 5.916 -45.336 1.00 38.06 114 PHE A C 1
ATOM 813 O O . PHE A 1 114 ? -21.290 6.030 -45.850 1.00 38.06 114 PHE A O 1
ATOM 820 N N . ALA A 1 115 ? -19.796 6.623 -44.267 1.00 37.03 115 ALA A N 1
ATOM 821 C CA . ALA A 1 115 ? -20.191 8.018 -44.027 1.00 37.03 115 ALA A CA 1
ATOM 822 C C . ALA A 1 115 ? -19.403 8.612 -42.847 1.00 37.03 115 ALA A C 1
ATOM 824 O O . ALA A 1 115 ? -19.604 8.252 -41.689 1.00 37.03 115 ALA A O 1
ATOM 825 N N . SER A 1 116 ? -18.514 9.550 -43.166 1.00 43.16 116 SER A N 1
ATOM 826 C CA . SER A 1 116 ? -17.862 10.450 -42.219 1.00 43.16 116 SER A CA 1
ATOM 827 C C . SER A 1 116 ? -18.902 11.327 -41.518 1.00 43.16 116 SER A C 1
ATOM 829 O O . SER A 1 116 ? -19.652 12.040 -42.183 1.00 43.16 116 SER A O 1
ATOM 831 N N . ALA A 1 117 ? -18.914 11.324 -40.186 1.00 37.31 117 ALA A N 1
ATOM 832 C CA . ALA A 1 117 ? -19.641 12.307 -39.391 1.00 37.31 117 ALA A CA 1
ATOM 833 C C . ALA A 1 117 ? -18.639 13.290 -38.768 1.00 37.31 117 ALA A C 1
ATOM 835 O O . ALA A 1 117 ? -17.792 12.912 -37.960 1.00 37.31 117 ALA A O 1
ATOM 836 N N . HIS A 1 118 ? -18.730 14.554 -39.184 1.00 43.78 118 HIS A N 1
ATOM 837 C CA . HIS A 1 118 ? -18.061 15.692 -38.556 1.00 43.78 118 HIS A CA 1
ATOM 838 C C . HIS A 1 118 ? -18.455 15.822 -37.075 1.00 43.78 118 HIS A C 1
ATOM 840 O O . HIS A 1 118 ? -19.650 15.770 -36.776 1.00 43.78 118 HIS A O 1
ATOM 846 N N . PRO A 1 119 ? -17.519 16.106 -36.153 1.00 50.94 119 PRO A N 1
ATOM 847 C CA . PRO A 1 119 ? -17.886 16.625 -34.846 1.00 50.94 119 PRO A CA 1
ATOM 848 C C . PRO A 1 119 ? -18.203 18.124 -34.946 1.00 50.94 119 PRO A C 1
ATOM 850 O O . PRO A 1 119 ? -17.369 18.945 -35.325 1.00 50.94 119 PRO A O 1
ATOM 853 N N . THR A 1 120 ? -19.439 18.469 -34.595 1.00 44.84 120 THR A N 1
ATOM 854 C CA . THR A 1 120 ? -19.911 19.834 -34.354 1.00 44.84 120 THR A CA 1
ATOM 855 C C . THR A 1 120 ? -19.170 20.470 -33.179 1.00 44.84 120 THR A C 1
ATOM 857 O O . THR A 1 120 ? -19.075 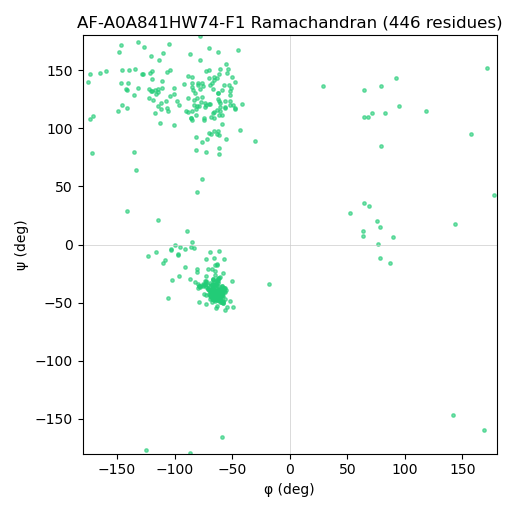19.894 -32.095 1.00 44.84 120 THR A O 1
ATOM 860 N N . SER A 1 121 ? -18.680 21.683 -33.409 1.00 41.12 121 SER A N 1
ATOM 861 C CA . SER A 1 121 ? -18.057 22.586 -32.448 1.00 41.12 121 SER A CA 1
ATOM 862 C C . SER A 1 121 ? -19.026 23.011 -31.336 1.00 41.12 121 SER A C 1
ATOM 864 O O . SER A 1 121 ? -20.133 23.479 -31.599 1.00 41.12 121 SER A O 1
ATOM 866 N N . TYR A 1 122 ? -18.586 22.895 -30.082 1.00 52.75 122 TYR A N 1
ATOM 867 C CA . TYR A 1 122 ? -19.231 23.529 -28.928 1.00 52.75 122 TYR A CA 1
ATOM 868 C C . TYR A 1 122 ? -18.609 24.915 -28.673 1.00 52.75 122 TYR A C 1
ATOM 870 O O . TYR A 1 122 ? -17.384 25.042 -28.740 1.00 52.75 122 TYR A O 1
ATOM 878 N N . PRO A 1 123 ? -19.407 25.955 -28.363 1.00 56.38 123 PRO A N 1
ATOM 879 C CA . PRO A 1 123 ? -18.886 27.278 -28.041 1.00 56.38 123 PRO A CA 1
ATOM 880 C C . PRO A 1 123 ? -18.308 27.344 -26.619 1.00 56.38 123 PRO A C 1
ATOM 882 O O . PRO A 1 123 ? -18.870 26.808 -25.663 1.00 56.38 123 PRO A O 1
ATOM 885 N N . ALA A 1 124 ? -17.176 28.040 -26.506 1.00 39.62 124 ALA A N 1
ATOM 886 C CA . ALA A 1 124 ? -16.448 28.314 -25.275 1.00 39.62 124 ALA A CA 1
ATOM 887 C C . ALA A 1 124 ? -17.225 29.245 -24.325 1.00 39.62 124 ALA A C 1
ATOM 889 O O . ALA A 1 124 ? -17.804 30.246 -24.748 1.00 39.62 124 ALA A O 1
ATOM 890 N N . ALA A 1 125 ? -17.187 28.935 -23.027 1.00 47.22 125 ALA A N 1
ATOM 891 C CA . ALA A 1 125 ? -17.632 29.824 -21.957 1.00 47.22 125 ALA A CA 1
ATOM 892 C C . ALA A 1 125 ? -16.502 30.802 -21.559 1.00 47.22 125 ALA A C 1
ATOM 894 O O . ALA A 1 125 ? -15.335 30.402 -21.568 1.00 47.22 125 ALA A O 1
ATOM 895 N N . PRO A 1 126 ? -16.811 32.061 -21.196 1.00 57.66 126 PRO A N 1
ATOM 896 C CA . PRO A 1 126 ? -15.801 33.055 -20.842 1.00 57.66 126 PRO A CA 1
ATOM 897 C C . PRO A 1 126 ? -15.250 32.851 -19.424 1.00 57.66 126 PRO A C 1
ATOM 899 O O . PRO A 1 126 ? -15.995 32.688 -18.458 1.00 57.66 126 PRO A O 1
ATOM 902 N N . SER A 1 127 ? -13.926 32.912 -19.305 1.00 40.91 127 SER A N 1
ATOM 903 C CA . SER A 1 127 ? -13.174 32.960 -18.054 1.00 40.91 127 SER A CA 1
ATOM 904 C C . SER A 1 127 ? -13.100 34.394 -17.520 1.00 40.91 127 SER A C 1
ATOM 906 O O . SER A 1 127 ? -12.561 35.293 -18.163 1.00 40.91 127 SER A O 1
ATOM 908 N N . SER A 1 128 ? -13.629 34.601 -16.316 1.00 48.31 128 SER A N 1
ATOM 909 C CA . SER A 1 128 ? -13.541 35.857 -15.570 1.00 48.31 128 SER A CA 1
ATOM 910 C C . SER A 1 128 ? -12.192 35.955 -14.853 1.00 48.31 128 SER A C 1
ATOM 912 O O . SER A 1 128 ? -11.930 35.228 -13.896 1.00 48.31 128 SER A O 1
ATOM 914 N N . THR A 1 129 ? -11.340 36.872 -15.296 1.00 38.31 129 THR A N 1
ATOM 915 C CA . THR A 1 129 ? -10.135 37.327 -14.596 1.00 38.31 129 THR A CA 1
ATOM 916 C C . THR A 1 129 ? -10.518 38.362 -13.536 1.00 38.31 129 THR A C 1
ATOM 918 O O . THR A 1 129 ? -11.004 39.441 -13.861 1.00 38.31 129 THR A O 1
ATOM 921 N N . ALA A 1 130 ? -10.289 38.050 -12.259 1.00 41.00 130 ALA A N 1
ATOM 922 C CA . ALA A 1 130 ? -10.343 39.030 -11.177 1.00 41.00 130 ALA A CA 1
ATOM 923 C C . ALA A 1 130 ? -8.915 39.445 -10.804 1.00 41.00 130 ALA A C 1
ATOM 925 O O . ALA A 1 130 ? -8.176 38.718 -10.144 1.00 41.00 130 ALA A O 1
ATOM 926 N N . THR A 1 131 ? -8.544 40.627 -11.278 1.00 36.19 131 THR A N 1
ATOM 927 C CA . THR A 1 131 ? -7.331 41.369 -10.942 1.00 36.19 131 THR A CA 1
ATOM 928 C C . THR A 1 131 ? -7.523 42.024 -9.572 1.00 36.19 131 THR A C 1
ATOM 930 O O . THR A 1 131 ? -8.449 42.815 -9.409 1.00 36.19 131 THR A O 1
ATOM 933 N N . LEU A 1 132 ? -6.654 41.751 -8.596 1.00 39.84 132 LEU A N 1
ATOM 934 C CA . LEU A 1 132 ? -6.534 42.577 -7.391 1.00 39.84 132 LEU A CA 1
ATOM 935 C C . LEU A 1 132 ? -5.131 43.178 -7.346 1.00 39.84 132 LEU A C 1
ATOM 937 O O . LEU A 1 132 ? -4.124 42.481 -7.262 1.00 39.84 132 LEU A O 1
ATOM 941 N N . SER A 1 133 ? -5.126 44.500 -7.486 1.00 38.28 133 SER A N 1
ATOM 942 C CA . SER A 1 133 ? -3.992 45.408 -7.565 1.00 38.28 133 SER A CA 1
ATOM 943 C C . SER A 1 133 ? -4.079 46.396 -6.402 1.00 38.28 133 SER A C 1
ATOM 945 O O . SER A 1 133 ? -5.170 46.875 -6.092 1.00 38.28 133 SER A O 1
ATOM 947 N N . GLY A 1 134 ? -2.920 46.737 -5.834 1.00 34.66 134 GLY A N 1
ATOM 948 C CA . GLY A 1 134 ? -2.705 47.898 -4.963 1.00 34.66 134 GLY A CA 1
ATOM 949 C C . GLY A 1 134 ? -2.882 47.621 -3.465 1.00 34.66 134 GLY A C 1
ATOM 950 O O . GLY A 1 134 ? -3.754 46.868 -3.063 1.00 34.66 134 GLY A O 1
ATOM 951 N N . ALA A 1 135 ? -2.114 48.209 -2.554 1.00 36.81 135 ALA A N 1
ATOM 952 C CA . ALA A 1 135 ? -1.019 49.160 -2.673 1.00 36.81 135 ALA A CA 1
ATOM 953 C C . ALA A 1 135 ? -0.266 49.187 -1.331 1.00 36.81 135 ALA A C 1
ATOM 955 O O . ALA A 1 135 ? -0.863 49.017 -0.269 1.00 36.81 135 ALA A O 1
ATOM 956 N N . ALA A 1 136 ? 1.042 49.416 -1.394 1.00 44.16 136 ALA A N 1
ATOM 957 C CA . ALA A 1 136 ? 1.892 49.725 -0.253 1.00 44.16 136 ALA A CA 1
ATOM 958 C C . ALA A 1 136 ? 1.749 51.204 0.136 1.00 44.16 136 ALA A C 1
ATOM 960 O O . ALA A 1 136 ? 1.805 52.042 -0.759 1.00 44.16 136 ALA A O 1
ATOM 961 N N . VAL A 1 137 ? 1.664 51.526 1.436 1.00 45.06 137 VAL A N 1
ATOM 962 C CA . VAL A 1 137 ? 2.030 52.846 1.992 1.00 45.06 137 VAL A CA 1
ATOM 963 C C . VAL A 1 137 ? 2.546 52.700 3.438 1.00 45.06 137 VAL A C 1
ATOM 965 O O . VAL A 1 137 ? 1.814 52.275 4.323 1.00 45.06 137 VAL A O 1
ATOM 968 N N . ALA A 1 138 ? 3.831 53.033 3.584 1.00 37.28 138 ALA A N 1
ATOM 969 C CA . ALA A 1 138 ? 4.580 53.723 4.649 1.00 37.28 138 ALA A CA 1
ATOM 970 C C . ALA A 1 138 ? 4.178 53.693 6.151 1.00 37.28 138 ALA A C 1
ATOM 972 O O . ALA A 1 138 ? 3.049 53.972 6.541 1.00 37.28 138 ALA A O 1
ATOM 973 N N . GLU A 1 139 ? 5.225 53.500 6.974 1.00 38.75 139 GLU A N 1
ATOM 974 C CA . GLU A 1 139 ? 5.423 53.921 8.382 1.00 38.75 139 GLU A CA 1
ATOM 975 C C . GLU A 1 139 ? 5.330 55.466 8.573 1.00 38.75 139 GLU A C 1
ATOM 977 O O . GLU A 1 139 ? 5.054 56.167 7.596 1.00 38.75 139 GLU A O 1
ATOM 982 N N . PRO A 1 140 ? 5.758 56.084 9.706 1.00 64.00 140 PRO A N 1
ATOM 983 C CA . PRO A 1 140 ? 5.831 55.706 11.137 1.00 64.00 140 PRO A CA 1
ATOM 984 C C . PRO A 1 140 ? 5.089 56.764 12.005 1.00 64.00 140 PRO A C 1
ATOM 986 O O . PRO A 1 140 ? 4.545 57.707 11.452 1.00 64.00 140 PRO A O 1
ATOM 989 N N . ILE A 1 141 ? 5.084 56.669 13.347 1.00 40.53 141 ILE A N 1
ATOM 990 C CA . ILE A 1 141 ? 5.209 57.810 14.299 1.00 40.53 141 ILE A CA 1
ATOM 991 C C . ILE A 1 141 ? 5.327 57.282 15.744 1.00 40.53 141 ILE A C 1
ATOM 993 O O . ILE A 1 141 ? 4.795 56.240 16.112 1.00 40.53 141 ILE A O 1
ATOM 997 N N . ALA A 1 142 ? 6.101 58.041 16.513 1.00 37.94 142 ALA A N 1
ATOM 998 C CA . ALA A 1 142 ? 6.674 57.812 17.827 1.00 37.94 142 ALA A CA 1
ATOM 999 C C . ALA A 1 142 ? 5.719 57.783 19.045 1.00 37.94 142 ALA A C 1
ATOM 1001 O O . ALA A 1 142 ? 4.563 58.193 18.992 1.00 37.94 142 ALA A O 1
ATOM 1002 N N . SER A 1 143 ? 6.319 57.340 20.159 1.00 43.16 143 SER A N 1
ATOM 1003 C CA . SER A 1 143 ? 5.910 57.339 21.575 1.00 43.16 143 SER A CA 1
ATOM 1004 C C . SER A 1 143 ? 5.295 58.653 22.103 1.00 43.16 143 SER A C 1
ATOM 1006 O O . SER A 1 143 ? 5.485 59.708 21.498 1.00 43.16 143 SER A O 1
ATOM 1008 N N . PRO A 1 144 ? 4.670 58.648 23.304 1.00 55.38 144 PRO A N 1
ATOM 1009 C CA . PRO A 1 144 ? 5.456 58.938 24.512 1.00 55.38 144 PRO A CA 1
ATOM 1010 C C . PRO A 1 144 ? 5.024 58.196 25.796 1.00 55.38 144 PRO A C 1
ATOM 1012 O O . PRO A 1 144 ? 4.017 57.502 25.868 1.00 55.38 144 PRO A O 1
ATOM 1015 N N . ALA A 1 145 ? 5.875 58.374 26.803 1.00 47.50 145 ALA A N 1
ATOM 1016 C CA . ALA A 1 145 ? 5.836 57.879 28.169 1.00 47.50 145 ALA A CA 1
ATOM 1017 C C . ALA A 1 145 ? 4.567 58.200 28.980 1.00 47.50 145 ALA A C 1
ATOM 1019 O O . ALA A 1 145 ? 3.992 59.273 28.833 1.00 47.50 145 ALA A O 1
ATOM 1020 N N . THR A 1 146 ? 4.297 57.362 29.986 1.00 49.00 146 THR A N 1
ATOM 1021 C CA . THR A 1 146 ? 3.837 57.825 31.305 1.00 49.00 146 THR A CA 1
ATOM 1022 C C . THR A 1 146 ? 4.471 56.989 32.409 1.00 49.00 146 THR A C 1
ATOM 1024 O O . THR A 1 146 ? 4.283 55.778 32.498 1.00 49.00 146 THR A O 1
ATOM 1027 N N . ASP A 1 147 ? 5.235 57.707 33.216 1.00 43.25 147 ASP A N 1
ATOM 1028 C CA . ASP A 1 147 ? 5.770 57.379 34.528 1.00 43.25 147 ASP A CA 1
ATOM 1029 C C . ASP A 1 147 ? 4.725 57.753 35.609 1.00 43.25 147 ASP A C 1
ATOM 1031 O O . ASP A 1 147 ? 3.857 58.588 35.335 1.00 43.25 147 ASP A O 1
ATOM 1035 N N . ARG A 1 148 ? 4.882 57.243 36.844 1.00 40.44 148 ARG A N 1
ATOM 1036 C CA . ARG A 1 148 ? 4.071 57.501 38.074 1.00 40.44 148 ARG A CA 1
ATOM 1037 C C . ARG A 1 148 ? 2.731 56.737 38.153 1.00 40.44 148 ARG A C 1
ATOM 1039 O O . ARG A 1 148 ? 1.980 56.694 37.199 1.00 40.44 148 ARG A O 1
ATOM 1046 N N . PHE A 1 149 ? 2.317 56.135 39.269 1.00 43.16 149 PHE A N 1
ATOM 1047 C CA . PHE A 1 149 ? 2.413 56.595 40.652 1.00 43.16 149 PHE A CA 1
ATOM 1048 C C . PHE A 1 149 ? 2.294 55.416 41.636 1.00 43.16 149 PHE A C 1
ATOM 1050 O O . PHE A 1 149 ? 1.623 54.416 41.391 1.00 43.16 149 PHE A O 1
ATOM 1057 N N . SER A 1 150 ? 2.970 55.589 42.760 1.00 44.22 150 SER A N 1
ATOM 1058 C CA . SER A 1 150 ? 3.006 54.772 43.965 1.00 44.22 150 SER A CA 1
ATOM 1059 C C . SER A 1 150 ? 1.684 54.719 44.735 1.00 44.22 150 SER A C 1
ATOM 1061 O O . SER A 1 150 ? 1.072 55.756 44.956 1.00 44.22 150 SER A O 1
ATOM 1063 N N . GLY A 1 151 ? 1.398 53.548 45.309 1.00 41.22 151 GLY A N 1
ATOM 1064 C CA . GLY A 1 151 ? 0.888 53.418 46.676 1.00 41.22 151 GLY A CA 1
ATOM 1065 C C . GLY A 1 151 ? -0.611 53.607 46.892 1.00 41.22 151 GLY A C 1
ATOM 1066 O O . GLY A 1 151 ? -1.103 54.724 46.853 1.00 41.22 151 GLY A O 1
ATOM 1067 N N . ALA A 1 152 ? -1.283 52.520 47.268 1.00 41.06 152 ALA A N 1
ATOM 1068 C CA . ALA A 1 152 ? -2.169 52.476 48.429 1.00 41.06 152 ALA A CA 1
ATOM 1069 C C . ALA A 1 152 ? -2.696 51.047 48.645 1.00 41.06 152 ALA A C 1
ATOM 1071 O O . ALA A 1 152 ? -3.052 50.350 47.704 1.00 41.06 152 ALA A O 1
ATOM 1072 N N . GLU A 1 153 ? -2.754 50.685 49.924 1.00 45.34 153 GLU A N 1
ATOM 1073 C CA . GLU A 1 153 ? -3.784 49.836 50.530 1.00 45.34 153 GLU A CA 1
ATOM 1074 C C . GLU A 1 153 ? -3.723 48.313 50.361 1.00 45.34 153 GLU A C 1
ATOM 1076 O O . GLU A 1 153 ? -4.448 47.656 49.621 1.00 45.34 153 GLU A O 1
ATOM 1081 N N . ASN A 1 154 ? -2.927 47.750 51.270 1.00 49.78 154 ASN A N 1
ATOM 1082 C CA . ASN A 1 154 ? -3.347 46.702 52.199 1.00 49.78 154 ASN A CA 1
ATOM 1083 C C . ASN A 1 154 ? -4.846 46.784 52.587 1.00 49.78 154 ASN A C 1
ATOM 1085 O O . ASN A 1 154 ? -5.169 47.400 53.597 1.00 49.78 154 ASN A O 1
ATOM 1089 N N . ALA A 1 155 ? -5.747 46.150 51.836 1.00 51.50 155 ALA A N 1
ATOM 1090 C CA . ALA A 1 155 ? -7.089 45.774 52.305 1.00 51.50 155 ALA A CA 1
ATOM 1091 C C . ALA A 1 155 ? -7.799 44.878 51.275 1.00 51.50 155 ALA A C 1
ATOM 1093 O O . ALA A 1 155 ? -8.604 45.369 50.492 1.00 51.50 155 ALA A O 1
ATOM 1094 N N . SER A 1 156 ? -7.478 43.578 51.219 1.00 51.22 156 SER A N 1
ATOM 1095 C CA . SER A 1 156 ? -8.359 42.535 50.625 1.00 51.22 156 SER A CA 1
ATOM 1096 C C . SER A 1 156 ? -7.722 41.133 50.625 1.00 51.22 156 SER A C 1
ATOM 1098 O O . SER A 1 156 ? -7.829 40.387 49.658 1.00 51.22 156 SER A O 1
ATOM 1100 N N . LEU A 1 157 ? -7.063 40.726 51.717 1.00 49.28 157 LEU A N 1
ATOM 1101 C CA . LEU A 1 157 ? -6.573 39.341 51.856 1.00 49.28 157 LEU A CA 1
ATOM 1102 C C . LEU A 1 157 ? -7.640 38.349 52.362 1.00 49.28 157 LEU A C 1
ATOM 1104 O O . LEU A 1 157 ? -7.367 37.155 52.420 1.00 49.28 157 LEU A O 1
ATOM 1108 N N . GLU A 1 158 ? -8.858 38.806 52.675 1.00 49.38 158 GLU A N 1
ATOM 1109 C CA . GLU A 1 158 ? -9.964 37.936 53.117 1.00 49.38 158 GLU A CA 1
ATOM 1110 C C . GLU A 1 158 ? -11.025 37.642 52.042 1.00 49.38 158 GLU A C 1
ATOM 1112 O O . GLU A 1 158 ? -11.883 36.795 52.273 1.00 49.38 158 GLU A O 1
ATOM 1117 N N . ASP A 1 159 ? -10.945 38.242 50.848 1.00 49.09 159 ASP A N 1
ATOM 1118 C CA . ASP A 1 159 ? -11.949 38.024 49.784 1.00 49.09 159 ASP A CA 1
ATOM 1119 C C . ASP A 1 159 ? -11.506 37.004 48.707 1.00 49.09 159 ASP A C 1
ATOM 1121 O O . ASP A 1 159 ? -12.248 36.669 47.784 1.00 49.09 159 ASP A O 1
ATOM 1125 N N . ASP A 1 160 ? -10.297 36.439 48.834 1.00 47.75 160 ASP A N 1
ATOM 1126 C CA . ASP A 1 160 ? -9.743 35.483 47.858 1.00 47.75 160 ASP A CA 1
ATOM 1127 C C . ASP A 1 160 ? -9.972 34.002 48.222 1.00 47.75 160 ASP A C 1
ATOM 1129 O O . ASP A 1 160 ? -9.671 33.107 47.429 1.00 47.75 160 ASP A O 1
ATOM 1133 N N . LEU A 1 161 ? -10.595 33.712 49.371 1.00 51.59 161 LEU A N 1
ATOM 1134 C CA . LEU A 1 161 ? -10.948 32.341 49.775 1.00 51.59 161 LEU A CA 1
ATOM 1135 C C . LEU A 1 161 ? -12.294 31.847 49.212 1.00 51.59 161 LEU A C 1
ATOM 1137 O O . LEU A 1 161 ? -12.638 30.677 49.385 1.00 51.59 161 LEU A O 1
ATOM 1141 N N . VAL A 1 162 ? -13.030 32.687 48.471 1.00 54.12 162 VAL A N 1
ATOM 1142 C CA . VAL A 1 162 ? -14.289 32.305 47.792 1.00 54.12 162 VAL A CA 1
ATOM 1143 C C . VAL A 1 162 ? -14.157 32.363 46.264 1.00 54.12 162 VAL A C 1
ATOM 1145 O O . VAL A 1 162 ? -15.140 32.355 45.522 1.00 54.12 162 VAL A O 1
ATOM 1148 N N . ARG A 1 163 ? -12.935 32.308 45.722 1.00 48.38 163 ARG A N 1
ATOM 1149 C CA . ARG A 1 163 ? -12.763 31.938 44.311 1.00 48.38 163 ARG A CA 1
ATOM 1150 C C . ARG A 1 163 ? -12.941 30.432 44.175 1.00 48.38 163 ARG A C 1
ATOM 1152 O O . ARG A 1 163 ? -11.981 29.668 44.240 1.00 48.38 163 ARG A O 1
ATOM 1159 N N . LYS A 1 164 ? -14.196 30.002 43.967 1.00 47.72 164 LYS A N 1
ATOM 1160 C CA . LYS A 1 164 ? -14.526 28.645 43.497 1.00 47.72 164 LYS A CA 1
ATOM 1161 C C . LYS A 1 164 ? -13.513 28.265 42.409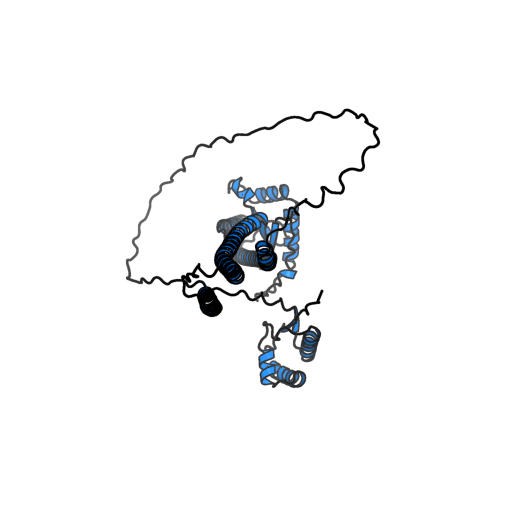 1.00 47.72 164 LYS A C 1
ATOM 1163 O O . LYS A 1 164 ? -13.448 28.994 41.415 1.00 47.72 164 LYS A O 1
ATOM 1168 N N . PRO A 1 165 ? -12.728 27.181 42.561 1.00 53.41 165 PRO A N 1
ATOM 1169 C CA . PRO A 1 165 ? -11.717 26.813 41.580 1.00 53.41 165 PRO A CA 1
ATOM 1170 C C . PRO A 1 165 ? -12.397 26.586 40.228 1.00 53.41 165 PRO A C 1
ATOM 1172 O O . PRO A 1 165 ? -13.090 25.594 39.987 1.00 53.41 165 PRO A O 1
ATOM 1175 N N . LYS A 1 166 ? -12.239 27.581 39.355 1.00 51.22 166 LYS A N 1
ATOM 1176 C CA . LYS A 1 166 ? -12.796 27.645 38.011 1.00 51.22 166 LYS A CA 1
ATOM 1177 C C . LYS A 1 166 ? -12.023 26.642 37.163 1.00 51.22 166 LYS A C 1
ATOM 1179 O O . LYS A 1 166 ? -10.967 26.957 36.636 1.00 51.22 166 LYS A O 1
ATOM 1184 N N . GLY A 1 167 ? -12.522 25.411 37.099 1.00 54.31 167 GLY A N 1
ATOM 1185 C CA . GLY A 1 167 ? -11.925 24.364 36.267 1.00 54.31 167 GLY A CA 1
ATOM 1186 C C . GLY A 1 167 ? -11.947 22.952 36.840 1.00 54.31 167 GLY A C 1
ATOM 1187 O O . GLY A 1 167 ? -11.194 22.109 36.358 1.00 54.31 167 GLY A O 1
ATOM 1188 N N . TRP A 1 168 ? -12.782 22.641 37.839 1.00 51.91 168 TRP A N 1
ATOM 1189 C CA . TRP A 1 168 ? -13.023 21.242 38.206 1.00 51.91 168 TRP A CA 1
ATOM 1190 C C . TRP A 1 168 ? -13.887 20.560 37.148 1.00 51.91 168 TRP A C 1
ATOM 1192 O O . TRP A 1 168 ? -15.098 20.390 37.270 1.00 51.91 168 TRP A O 1
ATOM 1202 N N . VAL A 1 169 ? -13.212 20.174 36.070 1.00 63.44 169 VAL A N 1
ATOM 1203 C CA . VAL A 1 169 ? -13.676 19.172 35.126 1.00 63.44 169 VAL A CA 1
ATOM 1204 C C . VAL A 1 169 ? -14.165 17.977 35.948 1.00 63.44 169 VAL A C 1
ATOM 1206 O O . VAL A 1 169 ? -13.395 17.397 36.721 1.00 63.44 169 VAL A O 1
ATOM 1209 N N . SER A 1 170 ? -15.463 17.674 35.839 1.00 74.38 170 SER A N 1
ATOM 1210 C CA . SER A 1 170 ? -16.116 16.630 36.635 1.00 74.38 170 SER A CA 1
ATOM 1211 C C . SER A 1 170 ? -15.324 15.318 36.575 1.00 74.38 170 SER A C 1
ATOM 1213 O O . SER A 1 170 ? -14.758 14.982 35.533 1.00 74.38 170 SER A O 1
ATOM 1215 N N . LEU A 1 171 ? -15.289 14.556 37.675 1.00 74.81 171 LEU A N 1
ATOM 1216 C CA . LEU A 1 171 ? -14.579 13.267 37.750 1.00 74.81 171 LEU A CA 1
ATOM 1217 C C . LEU A 1 171 ? -14.945 12.331 36.579 1.00 74.81 171 LEU A C 1
ATOM 1219 O O . LEU A 1 171 ? -14.097 11.600 36.077 1.00 74.81 171 LEU A O 1
ATOM 1223 N N . ARG A 1 172 ? -16.185 12.441 36.083 1.00 70.06 172 ARG A N 1
ATOM 1224 C CA . ARG A 1 172 ? -16.689 11.748 34.889 1.00 70.06 172 ARG A CA 1
ATOM 1225 C C . ARG A 1 172 ? -15.849 12.036 33.644 1.00 70.06 172 ARG A C 1
ATOM 1227 O O . ARG A 1 172 ? -15.456 11.109 32.950 1.00 70.06 172 ARG A O 1
ATOM 1234 N N . TRP A 1 173 ? -15.523 13.301 33.392 1.00 78.19 173 TRP A N 1
ATOM 1235 C CA . TRP A 1 173 ? -14.669 13.683 32.268 1.00 78.19 173 TRP A CA 1
ATOM 1236 C C . TRP A 1 173 ? -13.222 13.221 32.463 1.00 78.19 173 TRP A C 1
ATOM 1238 O O . TRP A 1 173 ? -12.567 12.877 31.488 1.00 78.19 173 TRP A O 1
ATOM 1248 N N . LYS A 1 174 ? -12.722 13.177 33.706 1.00 78.56 174 LYS A N 1
ATOM 1249 C CA . LYS A 1 174 ? -11.367 12.678 33.993 1.00 78.56 174 LYS A CA 1
ATOM 1250 C C . LYS A 1 174 ? -11.244 11.184 33.699 1.00 78.56 174 LYS A C 1
ATOM 1252 O O . LYS A 1 174 ? -10.296 10.785 33.038 1.00 78.56 174 LYS A O 1
ATOM 1257 N N . LEU A 1 175 ? -12.214 10.379 34.136 1.00 78.88 175 LEU A N 1
ATOM 1258 C CA . LEU A 1 175 ? -12.248 8.940 33.849 1.00 78.88 175 LEU A CA 1
ATOM 1259 C C . LEU A 1 175 ? -12.439 8.664 32.353 1.00 78.88 175 LEU A C 1
ATOM 1261 O O . LEU A 1 175 ? -11.770 7.799 31.794 1.00 78.88 175 LEU A O 1
ATOM 1265 N N . LEU A 1 176 ? -13.292 9.446 31.688 1.00 77.88 176 LEU A N 1
ATOM 1266 C CA . LEU A 1 176 ? -13.525 9.323 30.250 1.00 77.88 176 LEU A CA 1
ATOM 1267 C C . LEU A 1 176 ? -12.280 9.720 29.439 1.00 77.88 176 LEU A C 1
ATOM 1269 O O . LEU A 1 176 ? -11.899 9.008 28.513 1.00 77.88 176 LEU A O 1
ATOM 1273 N N . ALA A 1 177 ? -11.590 10.797 29.825 1.00 77.19 177 ALA A N 1
ATOM 1274 C CA . ALA A 1 177 ? -10.317 11.182 29.224 1.00 77.19 177 ALA A CA 1
ATOM 1275 C C . ALA A 1 177 ? -9.236 10.112 29.450 1.00 77.19 177 ALA A C 1
ATOM 1277 O O . ALA A 1 177 ? -8.524 9.763 28.513 1.00 77.19 177 ALA A O 1
ATOM 1278 N N . LEU A 1 178 ? -9.151 9.539 30.656 1.00 81.81 178 LEU A N 1
ATOM 1279 C CA . LEU A 1 178 ? -8.188 8.481 30.975 1.00 81.81 178 LEU A CA 1
ATOM 1280 C C . LEU A 1 178 ? -8.380 7.235 30.092 1.00 81.81 178 LEU A C 1
ATOM 1282 O O . LEU A 1 178 ? -7.397 6.616 29.697 1.00 81.81 178 LEU A O 1
ATOM 1286 N N . ALA A 1 179 ? -9.627 6.891 29.754 1.00 77.44 179 ALA A N 1
ATOM 1287 C CA . ALA A 1 179 ? -9.942 5.754 28.890 1.00 77.44 179 ALA A CA 1
ATOM 1288 C C . ALA A 1 179 ? -9.748 6.054 27.391 1.00 77.44 179 ALA A C 1
ATOM 1290 O O . ALA A 1 179 ? -9.281 5.193 26.647 1.00 77.44 179 ALA A O 1
ATOM 1291 N N . LEU A 1 180 ? -10.083 7.266 26.931 1.00 78.62 180 LEU A N 1
ATOM 1292 C CA . LEU A 1 180 ? -10.026 7.611 25.504 1.00 78.62 180 LEU A CA 1
ATOM 1293 C C . LEU A 1 180 ? -8.632 8.010 25.016 1.00 78.62 180 LEU A C 1
ATOM 1295 O O . LEU A 1 180 ? -8.306 7.735 23.862 1.00 78.62 180 LEU A O 1
ATOM 1299 N N . ILE A 1 181 ? -7.803 8.637 25.857 1.00 80.38 181 ILE A N 1
ATOM 1300 C CA . ILE A 1 181 ? -6.470 9.107 25.445 1.00 80.38 181 ILE A CA 1
ATOM 1301 C C . ILE A 1 181 ? -5.591 7.9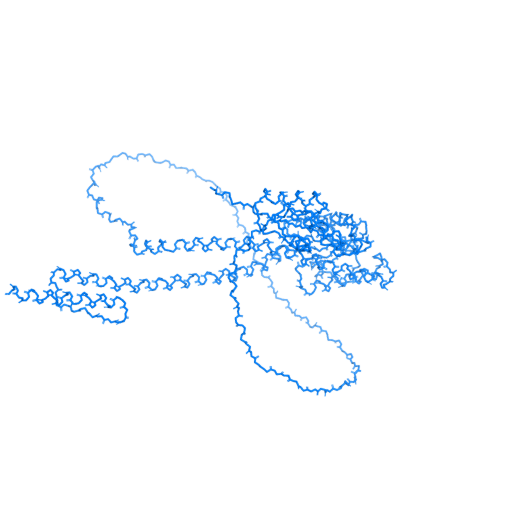56 24.918 1.00 80.38 181 ILE A C 1
ATOM 1303 O O . ILE A 1 181 ? -5.058 8.105 23.818 1.00 80.38 181 ILE A O 1
ATOM 1307 N N . PRO A 1 182 ? -5.457 6.799 25.599 1.00 81.06 182 PRO A N 1
ATOM 1308 C CA . PRO A 1 182 ? -4.629 5.700 25.102 1.00 81.06 182 PRO A CA 1
ATOM 1309 C C . PRO A 1 182 ? -5.120 5.154 23.759 1.00 81.06 182 PRO A C 1
ATOM 1311 O O . PRO A 1 182 ? -4.314 4.905 22.865 1.00 81.06 182 PRO A O 1
ATOM 1314 N N . ILE A 1 183 ? -6.441 5.023 23.593 1.00 79.81 183 ILE A N 1
ATOM 1315 C CA . ILE A 1 183 ? -7.061 4.526 22.358 1.00 79.81 183 ILE A CA 1
ATOM 1316 C C . ILE A 1 183 ? -6.811 5.508 21.209 1.00 79.81 183 ILE A C 1
ATOM 1318 O O . ILE A 1 183 ? -6.422 5.094 20.119 1.00 79.81 183 ILE A O 1
ATOM 1322 N N . ALA A 1 184 ? -6.972 6.810 21.456 1.00 77.12 184 ALA A N 1
ATOM 1323 C CA . ALA A 1 184 ? -6.711 7.843 20.460 1.00 77.12 184 ALA A CA 1
ATOM 1324 C C . ALA A 1 184 ? -5.229 7.889 20.055 1.00 77.12 184 ALA A C 1
ATOM 1326 O O . ALA A 1 184 ? -4.922 7.964 18.867 1.00 77.12 184 ALA A O 1
ATOM 1327 N N . VAL A 1 185 ? -4.308 7.789 21.020 1.00 80.19 185 VAL A N 1
ATOM 1328 C CA . VAL A 1 185 ? -2.859 7.769 20.760 1.00 80.19 185 VAL A CA 1
ATOM 1329 C C . VAL A 1 185 ? -2.459 6.518 19.979 1.00 80.19 185 VAL A C 1
ATOM 1331 O O . VAL A 1 185 ? -1.729 6.623 18.996 1.00 80.19 185 VAL A O 1
ATOM 1334 N N . MET A 1 186 ? -2.964 5.343 20.363 1.00 82.69 186 MET A N 1
ATOM 1335 C CA . MET A 1 186 ? -2.682 4.087 19.664 1.00 82.69 186 MET A CA 1
ATOM 1336 C C . MET A 1 186 ? -3.277 4.084 18.250 1.00 82.69 186 MET A C 1
ATOM 1338 O O . MET A 1 186 ? -2.601 3.674 17.308 1.00 82.69 186 MET A O 1
ATOM 1342 N N . GLY A 1 187 ? -4.491 4.615 18.079 1.00 80.81 187 GLY A N 1
ATOM 1343 C CA . GLY A 1 187 ? -5.119 4.805 16.773 1.00 80.81 187 GLY A CA 1
ATOM 1344 C C . GLY A 1 187 ? -4.319 5.751 15.879 1.00 80.81 187 GLY A C 1
ATOM 1345 O O . GLY A 1 187 ? -4.028 5.412 14.735 1.00 80.81 187 GLY A O 1
ATOM 1346 N N . ALA A 1 188 ? -3.882 6.898 16.404 1.00 77.75 188 ALA A N 1
ATOM 1347 C CA . ALA A 1 188 ? -3.048 7.844 15.666 1.00 77.75 188 ALA A CA 1
ATOM 1348 C C . ALA A 1 188 ? -1.686 7.240 15.282 1.00 77.75 188 ALA A C 1
ATOM 1350 O O . ALA A 1 188 ? -1.247 7.389 14.142 1.00 77.75 188 ALA A O 1
ATOM 1351 N N . ALA A 1 189 ? -1.037 6.515 16.198 1.00 77.00 189 ALA A N 1
ATOM 1352 C CA . ALA A 1 189 ? 0.231 5.839 15.931 1.00 77.00 189 ALA A CA 1
ATOM 1353 C C . ALA A 1 189 ? 0.086 4.744 14.861 1.00 77.00 189 ALA A C 1
ATOM 1355 O O . ALA A 1 189 ? 0.916 4.657 13.955 1.00 77.00 189 ALA A O 1
ATOM 1356 N N . TRP A 1 190 ? -0.986 3.946 14.927 1.00 83.19 190 TRP A N 1
ATOM 1357 C CA . TRP A 1 190 ? -1.284 2.925 13.924 1.00 83.19 190 TRP A CA 1
ATOM 1358 C C . TRP A 1 190 ? -1.527 3.547 12.549 1.00 83.19 190 TRP A C 1
ATOM 1360 O O . TRP A 1 190 ? -0.930 3.106 11.571 1.00 83.19 190 TRP A O 1
ATOM 1370 N N . VAL A 1 191 ? -2.307 4.631 12.483 1.00 79.50 191 VAL A N 1
ATOM 1371 C CA . VAL A 1 191 ? -2.518 5.404 11.253 1.00 79.50 191 VAL A CA 1
ATOM 1372 C C . VAL A 1 191 ? -1.171 5.864 10.693 1.00 79.50 191 VAL A C 1
ATOM 1374 O O . VAL A 1 191 ? -0.816 5.476 9.586 1.00 79.50 191 VAL A O 1
ATOM 1377 N N . VAL A 1 192 ? -0.352 6.589 11.459 1.00 77.69 192 VAL A N 1
ATOM 1378 C CA . VAL A 1 192 ? 0.968 7.060 10.990 1.00 77.69 192 VAL A CA 1
ATOM 1379 C C . VAL A 1 192 ? 1.859 5.904 10.502 1.00 77.69 192 VAL A C 1
ATOM 1381 O O . VAL A 1 192 ? 2.543 6.034 9.482 1.00 77.69 192 VAL A O 1
ATOM 1384 N N . SER A 1 193 ? 1.831 4.753 11.176 1.00 76.31 193 SER A N 1
ATOM 1385 C CA . SER A 1 193 ? 2.592 3.563 10.777 1.00 76.31 193 SER A CA 1
ATOM 1386 C C . SER A 1 193 ? 2.105 2.958 9.454 1.00 76.31 193 SER A C 1
ATOM 1388 O O . SER A 1 193 ? 2.915 2.708 8.558 1.00 76.31 193 SER A O 1
ATOM 1390 N N . VAL A 1 194 ? 0.792 2.786 9.278 1.00 76.69 194 VAL A N 1
ATOM 1391 C CA . VAL A 1 194 ? 0.197 2.296 8.021 1.00 76.69 194 VAL A CA 1
ATOM 1392 C C . VAL A 1 194 ? 0.482 3.269 6.877 1.00 76.69 194 VAL A C 1
ATOM 1394 O O . VAL A 1 194 ? 0.837 2.858 5.778 1.00 76.69 194 VAL A O 1
ATOM 1397 N N . PHE A 1 195 ? 0.415 4.571 7.143 1.00 76.00 195 PHE A N 1
ATOM 1398 C CA . PHE A 1 195 ? 0.686 5.609 6.152 1.00 76.00 195 PHE A CA 1
ATOM 1399 C C . PHE A 1 195 ? 2.135 5.613 5.660 1.00 76.00 195 PHE A C 1
ATOM 1401 O O . PHE A 1 195 ? 2.397 5.715 4.460 1.00 76.00 195 PHE A O 1
ATOM 1408 N N . THR A 1 196 ? 3.087 5.506 6.584 1.00 74.31 196 THR A N 1
ATOM 1409 C CA . THR A 1 196 ? 4.517 5.519 6.247 1.00 74.31 196 THR A CA 1
ATOM 1410 C C . THR A 1 196 ? 4.973 4.224 5.576 1.00 74.31 196 THR A C 1
ATOM 1412 O O . THR A 1 196 ? 5.836 4.283 4.699 1.00 74.31 196 THR A O 1
ATOM 1415 N N . SER A 1 197 ? 4.378 3.080 5.930 1.00 77.12 197 SER A N 1
ATOM 1416 C CA . SER A 1 197 ? 4.639 1.788 5.277 1.00 77.12 197 SER A CA 1
ATOM 1417 C C . SER A 1 197 ? 4.016 1.712 3.882 1.00 77.12 197 SER A C 1
ATOM 1419 O O . SER A 1 197 ? 4.746 1.507 2.915 1.00 77.12 197 SER A O 1
ATOM 1421 N N . GLN A 1 198 ? 2.723 2.024 3.729 1.00 78.50 198 GLN A N 1
ATOM 1422 C CA . GLN A 1 198 ? 2.056 2.001 2.419 1.00 78.50 198 GLN A CA 1
ATOM 1423 C C . GLN A 1 198 ? 2.732 2.912 1.393 1.00 78.50 198 GLN A C 1
ATOM 1425 O O . GLN A 1 198 ? 2.826 2.560 0.221 1.00 78.50 198 GLN A O 1
ATOM 1430 N N . ALA A 1 199 ? 3.228 4.082 1.804 1.00 73.25 199 ALA A N 1
ATOM 1431 C CA . ALA A 1 199 ? 3.927 4.978 0.888 1.00 73.25 199 ALA A CA 1
ATOM 1432 C C . ALA A 1 199 ? 5.224 4.368 0.327 1.00 73.25 199 ALA A C 1
ATOM 1434 O O . ALA A 1 199 ? 5.605 4.702 -0.795 1.00 73.25 199 ALA A O 1
ATOM 1435 N N . ARG A 1 200 ? 5.908 3.500 1.084 1.00 75.75 200 ARG A N 1
ATOM 1436 C CA . ARG A 1 200 ? 7.101 2.777 0.617 1.00 75.75 200 ARG A CA 1
ATOM 1437 C C . ARG A 1 200 ? 6.710 1.592 -0.257 1.00 75.75 200 ARG A C 1
ATOM 1439 O O . ARG A 1 200 ? 7.191 1.515 -1.384 1.00 75.75 200 ARG A O 1
ATOM 1446 N N . ASP A 1 201 ? 5.780 0.766 0.210 1.00 79.75 201 ASP A N 1
ATOM 1447 C CA . ASP A 1 201 ? 5.358 -0.450 -0.493 1.00 79.75 201 ASP A CA 1
ATOM 1448 C C . ASP A 1 201 ? 4.717 -0.116 -1.847 1.00 79.75 201 ASP A C 1
ATOM 1450 O O . ASP A 1 201 ? 5.047 -0.711 -2.870 1.00 79.75 201 ASP A O 1
ATOM 1454 N N . ASN A 1 202 ? 3.872 0.920 -1.896 1.00 78.44 202 ASN A N 1
ATOM 1455 C CA . ASN A 1 202 ? 3.271 1.378 -3.148 1.00 78.44 202 ASN A CA 1
ATOM 1456 C C . ASN A 1 202 ? 4.330 1.891 -4.127 1.00 78.44 202 ASN A C 1
ATOM 1458 O O . ASN A 1 202 ? 4.215 1.645 -5.323 1.00 78.44 202 ASN A O 1
ATOM 1462 N N . ARG A 1 203 ? 5.370 2.590 -3.649 1.00 77.44 203 ARG A N 1
ATOM 1463 C CA . ARG A 1 203 ? 6.469 3.035 -4.523 1.00 77.44 203 ARG A CA 1
ATOM 1464 C C . ARG A 1 203 ? 7.213 1.848 -5.111 1.00 77.44 203 ARG A C 1
ATOM 1466 O O . ARG A 1 203 ? 7.500 1.869 -6.302 1.00 77.44 203 ARG A O 1
ATOM 1473 N N . GLU A 1 204 ? 7.494 0.831 -4.306 1.00 79.12 204 GLU A N 1
ATOM 1474 C CA . GLU A 1 204 ? 8.171 -0.372 -4.782 1.00 79.12 204 GLU A CA 1
ATOM 1475 C C . GLU A 1 204 ? 7.326 -1.114 -5.824 1.00 79.12 204 GLU A C 1
ATOM 1477 O O . GLU A 1 204 ? 7.823 -1.420 -6.906 1.00 79.12 204 GLU A O 1
ATOM 1482 N N . LEU A 1 205 ? 6.029 -1.301 -5.563 1.00 82.12 205 LEU A N 1
ATOM 1483 C CA . LEU A 1 205 ? 5.100 -1.922 -6.511 1.00 82.12 205 LEU A CA 1
ATOM 1484 C C . LEU A 1 205 ? 4.978 -1.132 -7.819 1.00 82.12 205 LEU A C 1
ATOM 1486 O O . LEU A 1 205 ? 4.917 -1.724 -8.893 1.00 82.12 205 LEU A O 1
ATOM 1490 N N . LEU A 1 206 ? 4.973 0.200 -7.751 1.00 81.25 206 LEU A N 1
ATOM 1491 C CA . LEU A 1 206 ? 4.922 1.057 -8.937 1.00 81.25 206 LEU A CA 1
ATOM 1492 C C . LEU A 1 206 ? 6.205 0.983 -9.757 1.00 81.25 206 LEU A C 1
ATOM 1494 O O . LEU A 1 206 ? 6.135 0.919 -10.981 1.00 81.25 206 LEU A O 1
ATOM 1498 N N . VAL A 1 207 ? 7.365 0.964 -9.098 1.00 79.50 207 VAL A N 1
ATOM 1499 C CA . VAL A 1 207 ? 8.652 0.778 -9.777 1.00 79.50 207 VAL A CA 1
ATOM 1500 C C . VAL A 1 207 ? 8.699 -0.602 -10.429 1.00 79.50 207 VAL A C 1
ATOM 1502 O O . VAL A 1 207 ? 9.020 -0.695 -11.609 1.00 79.50 207 VAL A O 1
ATOM 1505 N N . GLN A 1 208 ? 8.301 -1.662 -9.723 1.00 83.31 208 GLN A N 1
ATOM 1506 C CA . GLN A 1 208 ? 8.237 -3.016 -10.284 1.00 83.31 208 GLN A CA 1
ATOM 1507 C C . GLN A 1 208 ? 7.265 -3.101 -11.469 1.00 83.31 208 GLN A C 1
ATOM 1509 O O . GLN A 1 208 ? 7.616 -3.653 -12.511 1.00 83.31 208 GLN A O 1
ATOM 1514 N N . GLY A 1 209 ? 6.075 -2.506 -11.349 1.00 84.25 209 GLY A N 1
ATOM 1515 C CA . GLY A 1 209 ? 5.084 -2.449 -12.424 1.00 84.25 209 GLY A CA 1
ATOM 1516 C C . GLY A 1 209 ? 5.578 -1.664 -13.639 1.00 84.25 209 GLY A C 1
ATOM 1517 O O . GLY A 1 209 ? 5.384 -2.098 -14.777 1.00 84.25 209 GLY A O 1
ATOM 1518 N N . ALA A 1 210 ? 6.280 -0.550 -13.418 1.00 84.31 210 ALA A N 1
ATOM 1519 C CA . ALA A 1 210 ? 6.908 0.221 -14.482 1.00 84.31 210 ALA A CA 1
ATOM 1520 C C . ALA A 1 210 ? 8.026 -0.565 -15.165 1.00 84.31 210 ALA A C 1
ATOM 1522 O O . ALA A 1 210 ? 8.041 -0.639 -16.387 1.00 84.31 210 ALA A O 1
ATOM 1523 N N . VAL A 1 211 ? 8.911 -1.228 -14.419 1.00 80.81 211 VAL A N 1
ATOM 1524 C CA . VAL A 1 211 ? 9.976 -2.047 -15.016 1.00 80.81 211 VAL A CA 1
ATOM 1525 C C . VAL A 1 211 ? 9.399 -3.234 -15.788 1.00 80.81 211 VAL A C 1
ATOM 1527 O O . VAL A 1 211 ? 9.839 -3.512 -16.902 1.00 80.81 211 VAL A O 1
ATOM 1530 N N . GLN A 1 212 ? 8.380 -3.911 -15.255 1.00 85.75 212 GLN A N 1
ATOM 1531 C CA . GLN A 1 212 ? 7.700 -4.988 -15.973 1.00 85.75 212 GLN A CA 1
ATOM 1532 C C . GLN A 1 212 ? 7.070 -4.467 -17.269 1.00 85.75 212 GLN A C 1
ATOM 1534 O O . GLN A 1 212 ? 7.229 -5.081 -18.324 1.00 85.75 212 GLN A O 1
ATOM 1539 N N . THR A 1 213 ? 6.429 -3.304 -17.219 1.00 87.06 213 THR A N 1
ATOM 1540 C CA . THR A 1 213 ? 5.841 -2.672 -18.403 1.00 87.06 213 THR A CA 1
ATOM 1541 C C . THR A 1 213 ? 6.906 -2.257 -19.414 1.00 87.06 213 THR A C 1
ATOM 1543 O O . THR A 1 213 ? 6.750 -2.540 -20.600 1.00 87.06 213 THR A O 1
ATOM 1546 N N . ALA A 1 214 ? 8.022 -1.680 -18.958 1.00 85.69 214 ALA A N 1
ATOM 1547 C CA . ALA A 1 214 ? 9.170 -1.355 -19.799 1.00 85.69 214 ALA A CA 1
ATOM 1548 C C . ALA A 1 214 ? 9.709 -2.614 -20.479 1.00 85.69 214 ALA A C 1
ATOM 1550 O O . ALA A 1 214 ? 9.932 -2.595 -21.679 1.00 85.69 214 ALA A O 1
ATOM 1551 N N . SER A 1 215 ? 9.826 -3.730 -19.754 1.00 85.50 215 SER A N 1
ATOM 1552 C CA . SER A 1 215 ? 10.323 -4.991 -20.313 1.00 85.50 215 SER A CA 1
ATOM 1553 C C . SER A 1 215 ? 9.418 -5.562 -21.408 1.00 85.50 215 SER A C 1
ATOM 1555 O O . SER A 1 215 ? 9.902 -5.968 -22.466 1.00 85.50 215 SER A O 1
ATOM 1557 N N . VAL A 1 216 ? 8.097 -5.545 -21.193 1.00 87.62 216 VAL A N 1
ATOM 1558 C CA . VAL A 1 216 ? 7.112 -6.004 -22.183 1.00 87.62 216 VAL A CA 1
ATOM 1559 C C . VAL A 1 216 ? 7.135 -5.089 -23.402 1.00 87.62 216 VAL A C 1
ATOM 1561 O O . VAL A 1 216 ? 7.134 -5.570 -24.535 1.00 87.62 216 VAL A O 1
ATOM 1564 N N . PHE A 1 217 ? 7.218 -3.778 -23.179 1.00 90.44 217 PHE A N 1
ATOM 1565 C CA . PHE A 1 217 ? 7.322 -2.791 -24.243 1.00 90.44 217 PHE A CA 1
ATOM 1566 C C . PHE A 1 217 ? 8.614 -2.956 -25.056 1.00 90.44 217 PHE A C 1
ATOM 1568 O O . PHE A 1 217 ? 8.553 -3.039 -26.279 1.00 90.44 217 PHE A O 1
ATOM 1575 N N . SER A 1 218 ? 9.768 -3.102 -24.401 1.00 88.38 218 SER A N 1
ATOM 1576 C CA . SER A 1 218 ? 11.062 -3.343 -25.047 1.00 88.38 218 SER A CA 1
ATOM 1577 C C . SER A 1 218 ? 11.077 -4.638 -25.859 1.00 88.38 218 SER A C 1
ATOM 1579 O O . SER A 1 218 ? 11.611 -4.649 -26.966 1.00 88.38 218 SER A O 1
ATOM 1581 N N . LYS A 1 219 ? 10.459 -5.718 -25.360 1.00 88.69 219 LYS A N 1
ATOM 1582 C CA . LYS A 1 219 ? 10.291 -6.959 -26.131 1.00 88.69 219 LYS A CA 1
ATOM 1583 C C . LYS A 1 219 ? 9.426 -6.733 -27.372 1.00 88.69 219 LYS A C 1
ATOM 1585 O O . LYS A 1 219 ? 9.779 -7.164 -28.457 1.00 88.69 219 LYS A O 1
ATOM 1590 N N . SER A 1 220 ? 8.340 -5.984 -27.222 1.00 90.75 220 SER A N 1
ATOM 1591 C CA . SER A 1 220 ? 7.464 -5.587 -28.325 1.00 90.75 220 SER A CA 1
ATOM 1592 C C . SER A 1 220 ? 8.213 -4.787 -29.409 1.00 90.75 220 SER A C 1
ATOM 1594 O O . SER A 1 220 ? 7.965 -4.998 -30.598 1.00 90.75 220 SER A O 1
ATOM 1596 N N . ILE A 1 221 ? 9.158 -3.919 -29.027 1.00 89.94 221 ILE A N 1
ATOM 1597 C CA . ILE A 1 221 ? 10.053 -3.222 -29.968 1.00 89.94 221 ILE A CA 1
ATOM 1598 C C . ILE A 1 221 ? 10.988 -4.209 -30.674 1.00 89.94 221 ILE A C 1
ATOM 1600 O O . ILE A 1 221 ? 11.171 -4.104 -31.886 1.00 89.94 221 ILE A O 1
ATOM 1604 N N . LEU A 1 222 ? 11.565 -5.167 -29.943 1.00 89.25 222 LEU A N 1
ATOM 1605 C CA . LEU A 1 222 ? 12.427 -6.191 -30.534 1.00 89.25 222 LEU A CA 1
ATOM 1606 C C . LEU A 1 222 ? 11.668 -7.022 -31.574 1.00 89.25 222 LEU A C 1
ATOM 1608 O O . LEU A 1 222 ? 12.144 -7.161 -32.694 1.00 89.25 222 LEU A O 1
ATOM 1612 N N . ASP A 1 223 ? 10.466 -7.494 -31.239 1.00 91.25 223 ASP A N 1
ATOM 1613 C CA . ASP A 1 223 ? 9.631 -8.284 -32.149 1.00 91.25 223 ASP A CA 1
ATOM 1614 C C . ASP A 1 223 ? 9.313 -7.490 -33.437 1.00 91.25 223 ASP A C 1
ATOM 1616 O O . ASP A 1 223 ? 9.264 -8.046 -34.537 1.00 91.25 223 ASP A O 1
ATOM 1620 N N . LEU A 1 224 ? 9.134 -6.164 -33.334 1.00 90.75 224 LEU A N 1
ATOM 1621 C CA . LEU A 1 224 ? 8.992 -5.280 -34.499 1.00 90.75 224 LEU A CA 1
ATOM 1622 C C . LEU A 1 224 ? 10.286 -5.163 -35.314 1.00 90.75 224 LEU A C 1
ATOM 1624 O O . LEU A 1 224 ? 10.244 -5.154 -36.545 1.00 90.75 224 LEU A O 1
ATOM 1628 N N . GLN A 1 225 ? 11.435 -5.062 -34.650 1.00 89.94 225 GLN A N 1
ATOM 1629 C CA . GLN A 1 225 ? 12.735 -4.983 -35.312 1.00 89.94 225 GLN A CA 1
ATOM 1630 C C . GLN A 1 225 ? 13.051 -6.287 -36.064 1.00 89.94 225 GLN A C 1
ATOM 1632 O O . GLN A 1 225 ? 13.454 -6.253 -37.225 1.00 89.94 225 GLN A O 1
ATOM 1637 N N . GLU A 1 226 ? 12.802 -7.435 -35.431 1.00 90.25 226 GLU A N 1
ATOM 1638 C CA . GLU A 1 226 ? 13.003 -8.763 -36.017 1.00 90.25 226 GLU A CA 1
ATOM 1639 C C . GLU A 1 226 ? 12.039 -9.029 -37.178 1.00 90.25 226 GLU A C 1
ATOM 1641 O O . GLU A 1 226 ? 12.465 -9.507 -38.228 1.00 90.25 226 GLU A O 1
ATOM 1646 N N . SER A 1 227 ? 10.758 -8.672 -37.033 1.00 92.94 227 SER A N 1
ATOM 1647 C CA . SER A 1 227 ? 9.757 -8.878 -38.092 1.00 92.94 227 SER A CA 1
ATOM 1648 C C . SER A 1 227 ? 9.937 -7.952 -39.295 1.00 92.94 227 SER A C 1
ATOM 1650 O O . SER A 1 227 ? 9.685 -8.369 -40.425 1.00 92.94 227 SER A O 1
ATOM 1652 N N . SER A 1 228 ? 10.385 -6.712 -39.081 1.00 92.00 228 SER A N 1
ATOM 1653 C CA . SER A 1 228 ? 10.656 -5.769 -40.175 1.00 92.00 228 SER A CA 1
ATOM 1654 C C . SER A 1 228 ? 12.012 -5.997 -40.847 1.00 92.00 228 SER A C 1
ATOM 1656 O O . SER A 1 228 ? 12.203 -5.575 -41.987 1.00 92.00 228 SER A O 1
ATOM 1658 N N . GLY A 1 229 ? 12.971 -6.623 -40.153 1.00 91.94 229 GLY A N 1
ATOM 1659 C CA . GLY A 1 229 ? 14.364 -6.723 -40.598 1.00 91.94 229 GLY A CA 1
ATOM 1660 C C . GLY A 1 229 ? 15.075 -5.366 -40.695 1.00 91.94 229 GLY A C 1
ATOM 1661 O O . GLY A 1 229 ? 16.152 -5.270 -41.284 1.00 91.94 229 GLY A O 1
ATOM 1662 N N . GLN A 1 230 ? 14.476 -4.302 -40.154 1.00 90.00 230 GLN A N 1
ATOM 1663 C CA . GLN A 1 230 ? 14.996 -2.941 -40.202 1.00 90.00 230 GLN A CA 1
ATOM 1664 C C . GLN A 1 230 ? 15.537 -2.527 -38.834 1.00 90.00 230 GLN A C 1
ATOM 1666 O O . GLN A 1 230 ? 15.024 -2.928 -37.798 1.00 90.00 230 GLN A O 1
ATOM 1671 N N . ASN A 1 231 ? 16.564 -1.678 -38.818 1.00 86.81 231 ASN A N 1
ATOM 1672 C CA . ASN A 1 231 ? 17.075 -1.096 -37.577 1.00 86.81 231 ASN A CA 1
ATOM 1673 C C . ASN A 1 231 ? 16.180 0.054 -37.091 1.00 86.81 231 ASN A C 1
ATOM 1675 O O . ASN A 1 231 ? 15.505 0.706 -37.886 1.00 86.81 231 ASN A O 1
ATOM 1679 N N . LEU A 1 232 ? 16.264 0.385 -35.796 1.00 81.06 232 LEU A N 1
ATOM 1680 C CA . LEU A 1 232 ? 15.563 1.520 -35.161 1.00 81.06 232 LEU A CA 1
ATOM 1681 C C . LEU A 1 232 ? 15.869 2.893 -35.792 1.00 81.06 232 LEU A C 1
ATOM 1683 O O . LEU A 1 232 ? 15.174 3.875 -35.539 1.00 81.06 232 LEU A O 1
ATOM 1687 N N . SER A 1 233 ? 16.887 2.977 -36.649 1.00 81.12 233 SER A N 1
ATOM 1688 C CA . SER A 1 233 ? 17.150 4.155 -37.471 1.00 81.12 233 SER A CA 1
ATOM 1689 C C . SER A 1 233 ? 16.146 4.337 -38.616 1.00 81.12 233 SER A C 1
ATOM 1691 O O . SER A 1 233 ? 16.107 5.424 -39.189 1.00 81.12 233 SER A O 1
ATOM 1693 N N . ASN A 1 234 ? 15.309 3.352 -38.946 1.00 87.50 234 ASN A N 1
ATOM 1694 C CA . ASN A 1 234 ? 14.277 3.503 -39.968 1.00 87.50 234 ASN A CA 1
ATOM 1695 C C . ASN A 1 234 ? 13.092 4.347 -39.453 1.00 87.50 234 ASN A C 1
ATOM 1697 O O . ASN A 1 234 ? 12.639 4.170 -38.323 1.00 87.50 234 ASN A O 1
ATOM 1701 N N . SER A 1 235 ? 12.590 5.273 -40.274 1.00 82.75 235 SER A N 1
ATOM 1702 C CA . SER A 1 235 ? 11.455 6.142 -39.938 1.00 82.75 235 SER A CA 1
ATOM 1703 C C . SER A 1 235 ? 10.138 5.386 -39.723 1.00 82.75 235 SER A C 1
ATOM 1705 O O . SER A 1 235 ? 9.366 5.774 -38.852 1.00 82.75 235 SER A O 1
ATOM 1707 N N . GLU A 1 236 ? 9.886 4.305 -40.465 1.00 85.38 236 GLU A N 1
ATOM 1708 C CA . GLU A 1 236 ? 8.670 3.486 -40.334 1.00 85.38 236 GLU A CA 1
ATOM 1709 C C . GLU A 1 236 ? 8.655 2.731 -39.003 1.00 85.38 236 GLU A C 1
ATOM 1711 O O . GLU A 1 236 ? 7.664 2.753 -38.272 1.00 85.38 236 GLU A O 1
ATOM 1716 N N . LEU A 1 237 ? 9.784 2.114 -38.636 1.00 85.00 237 LEU A N 1
ATOM 1717 C CA . LEU A 1 237 ? 9.911 1.431 -37.351 1.00 85.00 237 LEU A CA 1
ATOM 1718 C C . LEU A 1 237 ? 9.752 2.418 -36.187 1.00 85.00 237 LEU A C 1
ATOM 1720 O O . LEU A 1 237 ? 9.059 2.107 -35.220 1.00 85.00 237 LEU A O 1
ATOM 1724 N N . ARG A 1 238 ? 10.310 3.631 -36.297 1.00 83.75 238 ARG A N 1
ATOM 1725 C CA . ARG A 1 238 ? 10.105 4.689 -35.294 1.00 83.75 238 ARG A CA 1
ATOM 1726 C C . ARG A 1 238 ? 8.635 5.087 -35.150 1.00 83.75 238 ARG A C 1
ATOM 1728 O O . ARG A 1 238 ? 8.181 5.247 -34.020 1.00 83.75 238 ARG A O 1
ATOM 1735 N N . ALA A 1 239 ? 7.884 5.181 -36.249 1.00 83.56 239 ALA A N 1
ATOM 1736 C CA . ALA A 1 239 ? 6.444 5.445 -36.203 1.00 83.56 239 ALA A CA 1
ATOM 1737 C C . ALA A 1 239 ? 5.674 4.352 -35.467 1.00 83.56 239 ALA A C 1
ATOM 1739 O O . ALA A 1 239 ? 4.858 4.657 -34.600 1.00 83.56 239 ALA A O 1
ATOM 1740 N N . ASN A 1 240 ? 6.008 3.087 -35.715 1.00 87.31 240 ASN A N 1
ATOM 1741 C CA . ASN A 1 240 ? 5.399 1.970 -34.996 1.00 87.31 240 ASN A CA 1
ATOM 1742 C C . ASN A 1 240 ? 5.747 1.976 -33.499 1.00 87.31 240 ASN A C 1
ATOM 1744 O O . ASN A 1 240 ? 4.881 1.711 -32.664 1.00 87.31 240 ASN A O 1
ATOM 1748 N N . VAL A 1 241 ? 6.993 2.300 -33.137 1.00 87.06 241 VAL A N 1
ATOM 1749 C CA . VAL A 1 241 ? 7.411 2.428 -31.729 1.00 87.06 241 VAL A CA 1
ATOM 1750 C C . VAL A 1 241 ? 6.652 3.560 -31.031 1.00 87.06 241 VAL A C 1
ATOM 1752 O O . VAL A 1 241 ? 6.195 3.373 -29.905 1.00 87.06 241 VAL A O 1
ATOM 1755 N N . GLN A 1 242 ? 6.469 4.700 -31.701 1.00 83.44 242 GLN A N 1
ATOM 1756 C CA . GLN A 1 242 ? 5.702 5.834 -31.178 1.00 83.44 242 GLN A CA 1
ATOM 1757 C C . GLN A 1 242 ? 4.229 5.475 -30.979 1.00 83.44 242 GLN A C 1
ATOM 1759 O O . GLN A 1 242 ? 3.692 5.725 -29.904 1.00 83.44 242 GLN A O 1
ATOM 1764 N N . GLN A 1 243 ? 3.599 4.836 -31.971 1.00 86.62 243 GLN A N 1
ATOM 1765 C CA . GLN A 1 243 ? 2.209 4.393 -31.860 1.00 86.62 243 GLN A CA 1
ATOM 1766 C C . GLN A 1 243 ? 2.034 3.453 -30.667 1.00 86.62 243 GLN A C 1
ATOM 1768 O O . GLN A 1 243 ? 1.135 3.642 -29.860 1.00 86.62 243 GLN A O 1
ATOM 1773 N N . ARG A 1 244 ? 2.945 2.491 -30.476 1.00 88.06 244 ARG A N 1
ATOM 1774 C CA . ARG A 1 244 ? 2.888 1.600 -29.309 1.00 88.06 244 ARG A CA 1
ATOM 1775 C C . ARG A 1 244 ? 3.134 2.333 -27.992 1.00 88.06 244 ARG A C 1
ATOM 1777 O O . ARG A 1 244 ? 2.569 1.941 -26.975 1.00 88.06 244 ARG A O 1
ATOM 1784 N N . ALA A 1 245 ? 3.994 3.354 -27.980 1.00 85.94 245 ALA A N 1
ATOM 1785 C CA . ALA A 1 245 ? 4.206 4.182 -26.795 1.00 85.94 245 ALA A CA 1
ATOM 1786 C C . ALA A 1 245 ? 2.925 4.948 -26.438 1.00 85.94 245 ALA A C 1
ATOM 1788 O O . ALA A 1 245 ? 2.562 5.004 -25.265 1.00 85.94 245 ALA A O 1
ATOM 1789 N N . GLN A 1 246 ? 2.219 5.463 -27.445 1.00 85.75 246 GLN A N 1
ATOM 1790 C CA . GLN A 1 246 ? 0.916 6.099 -27.294 1.00 85.75 246 GLN A CA 1
ATOM 1791 C C . GLN A 1 246 ? -0.154 5.101 -26.828 1.00 85.75 246 GLN A C 1
ATOM 1793 O O . GLN A 1 246 ? -0.836 5.378 -25.850 1.00 85.75 246 GLN A O 1
ATOM 1798 N N . ASP A 1 247 ? -0.248 3.913 -27.427 1.00 87.88 247 ASP A N 1
ATOM 1799 C CA . ASP A 1 247 ? -1.210 2.881 -27.013 1.00 87.88 247 ASP A CA 1
ATOM 1800 C C . ASP A 1 247 ? -0.979 2.456 -25.552 1.00 87.88 247 ASP A C 1
ATOM 1802 O O . ASP A 1 247 ? -1.919 2.302 -24.765 1.00 87.88 247 ASP A O 1
ATOM 1806 N N . LEU A 1 248 ? 0.291 2.298 -25.157 1.00 85.44 248 LEU A N 1
ATOM 1807 C CA . LEU A 1 248 ? 0.662 2.010 -23.773 1.00 85.44 248 LEU A CA 1
ATOM 1808 C C . LEU A 1 248 ? 0.201 3.130 -22.839 1.00 85.44 248 LEU A C 1
ATOM 1810 O O . LEU A 1 248 ? -0.278 2.877 -21.733 1.00 85.44 248 LEU A O 1
ATOM 1814 N N . PHE A 1 249 ? 0.345 4.366 -23.289 1.00 83.81 249 PHE A N 1
ATOM 1815 C CA . PHE A 1 249 ? -0.032 5.544 -22.542 1.00 83.81 249 PHE A CA 1
ATOM 1816 C C . PHE A 1 249 ? -1.559 5.677 -22.386 1.00 83.81 249 PHE A C 1
ATOM 1818 O O . PHE A 1 249 ? -2.060 5.927 -21.283 1.00 83.81 249 PHE A O 1
ATOM 1825 N N . ASP A 1 250 ? -2.299 5.439 -23.466 1.00 84.81 250 ASP A N 1
ATOM 1826 C CA . ASP A 1 250 ? -3.760 5.518 -23.529 1.00 84.81 250 ASP A CA 1
ATOM 1827 C C . ASP A 1 250 ? -4.442 4.374 -22.769 1.00 84.81 250 ASP A C 1
ATOM 1829 O O . ASP A 1 250 ? -5.572 4.525 -22.303 1.00 84.81 250 ASP A O 1
ATOM 1833 N N . SER A 1 251 ? -3.733 3.262 -22.538 1.00 87.56 251 SER A N 1
ATOM 1834 C CA . SER A 1 251 ? -4.222 2.157 -21.704 1.00 87.56 251 SER A CA 1
ATOM 1835 C C . SER A 1 251 ? -4.567 2.576 -20.268 1.00 87.56 251 SER A C 1
ATOM 1837 O O . SER A 1 251 ? -5.352 1.903 -19.599 1.00 87.56 251 SER A O 1
ATOM 1839 N N . GLY A 1 252 ? -3.958 3.658 -19.762 1.00 83.44 252 GLY A N 1
ATOM 1840 C CA . GLY A 1 252 ? -4.157 4.141 -18.394 1.00 83.44 252 GLY A CA 1
ATOM 1841 C C . GLY A 1 252 ? -3.690 3.172 -17.299 1.00 83.44 252 GLY A C 1
ATOM 1842 O O . GLY A 1 252 ? -3.934 3.435 -16.122 1.00 83.44 252 GLY A O 1
ATOM 1843 N N . LEU A 1 253 ? -3.016 2.072 -17.659 1.00 77.88 253 LEU A N 1
ATOM 1844 C CA . LEU A 1 253 ? -2.562 1.038 -16.721 1.00 77.88 253 LEU A CA 1
ATOM 1845 C C . LEU A 1 253 ? -1.480 1.548 -15.768 1.00 77.88 253 LEU A C 1
ATOM 1847 O O . LEU A 1 253 ? -1.380 1.088 -14.631 1.00 77.88 253 LEU A O 1
ATOM 1851 N N . LEU A 1 254 ? -0.680 2.511 -16.225 1.00 78.88 254 LEU A N 1
ATOM 1852 C CA . LEU A 1 254 ? 0.334 3.179 -15.429 1.00 78.88 254 LEU A CA 1
ATOM 1853 C C . LEU A 1 254 ? 0.176 4.700 -15.538 1.00 78.88 254 LEU A C 1
ATOM 1855 O O . LEU A 1 254 ? -0.157 5.213 -16.609 1.00 78.88 254 LEU A O 1
ATOM 1859 N N . PRO A 1 255 ? 0.479 5.451 -14.465 1.00 80.94 255 PRO A N 1
ATOM 1860 C CA . PRO A 1 255 ? 0.569 6.907 -14.491 1.00 80.94 255 PRO A CA 1
ATOM 1861 C C . PRO A 1 255 ? 1.886 7.343 -15.150 1.00 80.94 255 PRO A C 1
ATOM 1863 O O . PRO A 1 255 ? 2.722 8.029 -14.555 1.00 80.94 255 PRO A O 1
ATOM 1866 N N . LEU A 1 256 ? 2.089 6.884 -16.384 1.00 83.19 256 LEU A N 1
ATOM 1867 C CA . LEU A 1 256 ? 3.194 7.307 -17.223 1.00 83.19 256 LEU A CA 1
ATOM 1868 C C . LEU A 1 256 ? 3.003 8.786 -17.547 1.00 83.19 256 LEU A C 1
ATOM 1870 O O . LEU A 1 256 ? 1.884 9.262 -17.754 1.00 83.19 256 LEU A O 1
ATOM 1874 N N . ASN A 1 257 ? 4.111 9.509 -17.560 1.00 84.06 257 ASN A N 1
ATOM 1875 C CA . ASN A 1 257 ? 4.192 10.874 -18.060 1.00 84.06 257 ASN A CA 1
ATOM 1876 C C . ASN A 1 257 ? 4.890 10.885 -19.409 1.00 84.06 257 ASN A C 1
ATOM 1878 O O . ASN A 1 257 ? 4.390 11.481 -20.361 1.00 84.06 257 ASN A O 1
ATOM 1882 N N . THR A 1 258 ? 6.004 10.153 -19.467 1.00 86.00 258 THR A N 1
ATOM 1883 C CA . THR A 1 258 ? 6.906 10.154 -20.607 1.00 86.00 258 THR A CA 1
ATOM 1884 C C . THR A 1 258 ? 7.409 8.735 -20.867 1.00 86.00 258 THR A C 1
ATOM 1886 O O . THR A 1 258 ? 7.736 7.996 -19.936 1.00 86.00 258 THR A O 1
ATOM 1889 N N . VAL A 1 259 ? 7.481 8.346 -22.136 1.00 89.06 259 VAL A N 1
ATOM 1890 C CA . VAL A 1 259 ? 8.121 7.114 -22.614 1.00 89.06 259 VAL A CA 1
ATOM 1891 C C . VAL A 1 259 ? 9.250 7.538 -23.538 1.00 89.06 259 VAL A C 1
ATOM 1893 O O . VAL A 1 259 ? 9.012 8.269 -24.495 1.00 89.06 259 VAL A O 1
ATOM 1896 N N . ILE A 1 260 ? 10.474 7.105 -23.261 1.00 89.06 260 ILE A N 1
ATOM 1897 C CA . ILE A 1 260 ? 11.668 7.468 -24.025 1.00 89.06 260 ILE A CA 1
ATOM 1898 C C . ILE A 1 260 ? 12.306 6.180 -24.523 1.00 89.06 260 ILE A C 1
ATOM 1900 O O . ILE A 1 260 ? 12.480 5.227 -23.769 1.00 89.06 260 ILE A O 1
ATOM 1904 N N . VAL A 1 261 ? 12.690 6.145 -25.789 1.00 90.38 261 VAL A N 1
ATOM 1905 C CA . VAL A 1 261 ? 13.476 5.056 -26.363 1.00 90.38 261 VAL A CA 1
ATOM 1906 C C . VAL A 1 261 ? 14.772 5.650 -26.882 1.00 90.38 261 VAL A C 1
ATOM 1908 O O . VAL A 1 261 ? 14.760 6.672 -27.573 1.00 90.38 261 VAL A O 1
ATOM 1911 N N . THR A 1 262 ? 15.893 5.023 -26.542 1.00 91.25 262 THR A N 1
ATOM 1912 C CA . THR A 1 262 ? 17.221 5.420 -27.006 1.00 91.25 262 THR A CA 1
ATOM 1913 C C . THR A 1 262 ? 17.833 4.369 -27.915 1.00 91.25 262 THR A C 1
ATOM 1915 O O . THR A 1 262 ? 17.469 3.197 -27.851 1.00 91.25 262 THR A O 1
ATOM 1918 N N . ASP A 1 263 ? 18.800 4.785 -28.727 1.00 91.25 263 ASP A N 1
ATOM 1919 C CA . ASP A 1 263 ? 19.700 3.884 -29.444 1.00 91.25 263 ASP A CA 1
ATOM 1920 C C . ASP A 1 263 ? 20.808 3.323 -28.524 1.00 91.25 263 ASP A C 1
ATOM 1922 O O . ASP A 1 263 ? 20.899 3.660 -27.337 1.00 91.25 263 ASP A O 1
ATOM 1926 N N . ALA A 1 264 ? 21.681 2.483 -29.090 1.00 90.12 264 ALA A N 1
ATOM 1927 C CA . ALA A 1 264 ? 22.834 1.878 -28.417 1.00 90.12 264 ALA A CA 1
ATOM 1928 C C . ALA A 1 264 ? 23.894 2.892 -27.938 1.00 90.12 264 ALA A C 1
ATOM 1930 O O . ALA A 1 264 ? 24.725 2.567 -27.092 1.00 90.12 264 ALA A O 1
ATOM 1931 N N . SER A 1 265 ? 23.879 4.121 -28.462 1.00 90.19 265 SER A N 1
ATOM 1932 C CA . SER A 1 265 ? 24.749 5.220 -28.017 1.00 90.19 265 SER A CA 1
ATOM 1933 C C . SER A 1 265 ? 24.105 6.059 -26.904 1.00 90.19 265 SER A C 1
ATOM 1935 O O . SER A 1 265 ? 24.737 6.976 -26.368 1.00 90.19 265 SER A O 1
ATOM 1937 N N . GLY A 1 266 ? 22.855 5.753 -26.543 1.00 88.00 266 GLY A N 1
ATOM 1938 C CA . GLY A 1 266 ? 22.052 6.508 -25.590 1.00 88.00 266 GLY A CA 1
ATOM 1939 C C . GLY A 1 266 ? 21.433 7.779 -26.174 1.00 88.00 266 GLY A C 1
ATOM 1940 O O . GLY A 1 266 ? 21.000 8.630 -25.400 1.00 88.00 266 GLY A O 1
ATOM 1941 N N . ASN A 1 267 ? 21.392 7.948 -27.500 1.00 89.31 267 ASN A N 1
ATOM 1942 C CA . ASN A 1 267 ? 20.670 9.057 -28.127 1.00 89.31 267 ASN A CA 1
ATOM 1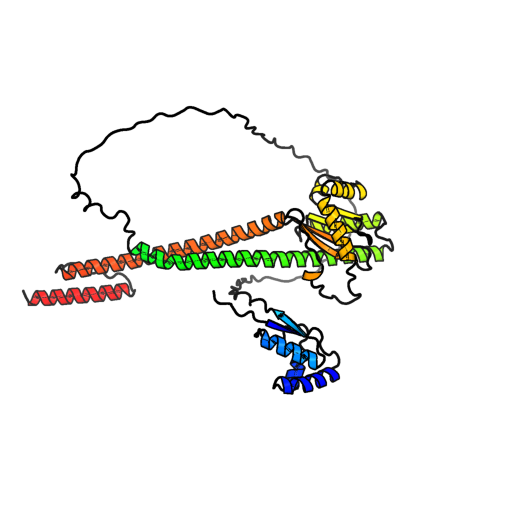943 C C . ASN A 1 267 ? 19.178 8.740 -28.174 1.00 89.31 267 ASN A C 1
ATOM 1945 O O . ASN A 1 267 ? 18.791 7.623 -28.508 1.00 89.31 267 ASN A O 1
ATOM 1949 N N . VAL A 1 268 ? 18.334 9.727 -27.886 1.00 87.81 268 VAL A N 1
ATOM 1950 C CA . VAL A 1 268 ? 16.877 9.568 -27.927 1.00 87.81 268 VAL A CA 1
ATOM 1951 C C . VAL A 1 268 ? 16.408 9.413 -29.376 1.00 87.81 268 VAL A C 1
ATOM 1953 O O . VAL A 1 268 ? 16.640 10.296 -30.201 1.00 87.81 268 VAL A O 1
ATOM 1956 N N . ILE A 1 269 ? 15.745 8.294 -29.680 1.00 85.44 269 ILE A N 1
ATOM 1957 C CA . ILE A 1 269 ? 15.185 7.987 -31.008 1.00 85.44 269 ILE A CA 1
ATOM 1958 C C . ILE A 1 269 ? 13.676 8.214 -31.081 1.00 85.44 269 ILE A C 1
ATOM 1960 O O . ILE A 1 269 ? 13.162 8.551 -32.147 1.00 85.44 269 ILE A O 1
ATOM 1964 N N . ALA A 1 270 ? 12.982 8.034 -29.958 1.00 84.06 270 ALA A N 1
ATOM 1965 C CA . ALA A 1 270 ? 11.557 8.279 -29.810 1.00 84.06 270 ALA A CA 1
ATOM 1966 C C . ALA A 1 270 ? 11.288 8.771 -28.388 1.00 84.06 270 ALA A C 1
ATOM 1968 O O . ALA A 1 270 ? 11.877 8.269 -27.428 1.00 84.06 270 ALA A O 1
ATOM 1969 N N . ALA A 1 271 ? 10.409 9.755 -28.262 1.00 83.56 271 ALA A N 1
ATOM 1970 C CA . ALA A 1 271 ? 9.909 10.225 -26.986 1.00 83.56 271 ALA A CA 1
ATOM 1971 C C . ALA A 1 271 ? 8.423 10.547 -27.142 1.00 83.56 271 ALA A C 1
ATOM 1973 O O . ALA A 1 271 ? 8.016 11.209 -28.100 1.00 83.56 271 ALA A O 1
ATOM 1974 N N . TYR A 1 272 ? 7.621 10.068 -26.202 1.00 83.75 272 TYR A N 1
ATOM 1975 C CA . TYR A 1 272 ? 6.211 10.401 -26.095 1.00 83.75 272 TYR A CA 1
ATOM 1976 C C . TYR A 1 272 ? 5.964 11.009 -24.723 1.00 83.75 272 TYR A C 1
ATOM 1978 O O . TYR A 1 272 ? 6.305 10.387 -23.720 1.00 83.75 272 TYR A O 1
ATOM 1986 N N . ASP A 1 273 ? 5.375 12.202 -24.683 1.00 82.81 273 ASP A N 1
ATOM 1987 C CA . ASP A 1 273 ? 5.017 12.907 -23.454 1.00 82.81 273 ASP A CA 1
ATOM 1988 C C . ASP A 1 273 ? 3.569 13.403 -23.535 1.00 82.81 273 ASP A C 1
ATOM 1990 O O . ASP A 1 273 ? 3.159 13.992 -24.541 1.00 82.81 273 ASP A O 1
ATOM 1994 N N . ARG A 1 274 ? 2.796 13.194 -22.462 1.00 72.88 274 ARG A N 1
ATOM 1995 C CA . ARG A 1 274 ? 1.386 13.614 -22.372 1.00 72.88 274 ARG A CA 1
ATOM 1996 C C . ARG A 1 274 ? 1.185 15.103 -22.597 1.00 72.88 274 ARG A C 1
ATOM 1998 O O . ARG A 1 274 ? 0.168 15.507 -23.157 1.00 72.88 274 ARG A O 1
ATOM 2005 N N . THR A 1 275 ? 2.099 15.909 -22.071 1.00 68.88 275 THR A N 1
ATOM 2006 C CA . THR A 1 275 ? 1.994 17.368 -22.118 1.00 68.88 275 THR A CA 1
ATOM 2007 C C . THR A 1 275 ? 2.164 17.860 -23.549 1.00 68.88 275 THR A C 1
ATOM 2009 O O . THR A 1 275 ? 1.383 18.688 -24.004 1.00 68.88 275 THR A O 1
ATOM 2012 N N . PHE A 1 276 ? 3.083 17.248 -24.298 1.00 63.16 276 PHE A N 1
ATOM 2013 C CA . PHE A 1 276 ? 3.362 17.593 -25.689 1.00 63.16 276 PHE A CA 1
ATOM 2014 C C . PHE A 1 276 ? 2.342 17.038 -26.686 1.00 63.16 276 PHE A C 1
ATOM 2016 O O . PHE A 1 276 ? 2.028 17.720 -27.662 1.00 63.16 276 PHE A O 1
ATOM 2023 N N . ALA A 1 277 ? 1.804 15.836 -26.446 1.00 60.94 277 ALA A N 1
ATOM 2024 C CA . ALA A 1 277 ? 0.808 15.207 -27.320 1.00 60.94 277 ALA A CA 1
ATOM 2025 C C . ALA A 1 277 ? -0.523 15.975 -27.368 1.00 60.94 277 ALA A C 1
ATOM 2027 O O . ALA A 1 277 ? -1.287 15.845 -28.320 1.00 60.94 277 ALA A O 1
ATOM 2028 N N . ARG A 1 278 ? -0.813 16.782 -26.340 1.00 57.94 278 ARG A N 1
ATOM 2029 C CA . ARG A 1 278 ? -2.032 17.592 -26.286 1.00 57.94 278 ARG A CA 1
ATOM 2030 C C . ARG A 1 278 ? -1.990 18.795 -27.231 1.00 57.94 278 ARG A C 1
ATOM 2032 O O . ARG A 1 278 ? -3.040 19.187 -27.736 1.00 57.94 278 ARG A O 1
ATOM 2039 N N . ASP A 1 279 ? -0.801 19.345 -27.465 1.00 55.34 279 ASP A N 1
ATOM 2040 C CA . ASP A 1 279 ? -0.639 20.646 -28.119 1.00 55.34 279 ASP A CA 1
ATOM 2041 C C . ASP A 1 279 ? -0.093 20.546 -29.555 1.00 55.34 279 ASP A C 1
ATOM 2043 O O . ASP A 1 279 ? -0.192 21.514 -30.308 1.00 55.34 279 ASP A O 1
ATOM 2047 N N . ASN A 1 280 ? 0.428 19.383 -29.974 1.00 53.47 280 ASN A N 1
ATOM 2048 C CA . ASN A 1 280 ? 1.012 19.187 -31.305 1.00 53.47 280 ASN A CA 1
ATOM 2049 C C . ASN A 1 280 ? 0.295 18.080 -32.091 1.00 53.47 280 ASN A C 1
ATOM 2051 O O . ASN A 1 280 ? 0.053 16.989 -31.579 1.00 53.47 280 ASN A O 1
ATOM 2055 N N . ALA A 1 281 ? -0.041 18.371 -33.351 1.00 50.59 281 ALA A N 1
ATOM 2056 C CA . ALA A 1 281 ? -0.663 17.418 -34.267 1.00 50.59 281 ALA A CA 1
ATOM 2057 C C . ALA A 1 281 ? 0.260 16.204 -34.525 1.00 50.59 281 ALA A C 1
ATOM 2059 O O . ALA A 1 281 ? 1.477 16.381 -34.589 1.00 50.59 281 ALA A O 1
ATOM 2060 N N . PRO A 1 282 ? -0.295 14.993 -34.733 1.00 55.88 282 PRO A N 1
ATOM 2061 C CA . PRO A 1 282 ? 0.460 13.735 -34.862 1.00 55.88 282 PRO A CA 1
ATOM 2062 C C . PRO A 1 282 ? 1.442 13.665 -36.049 1.00 55.88 282 PRO A C 1
ATOM 2064 O O . PRO A 1 282 ? 2.197 12.702 -36.153 1.00 55.88 282 PRO A O 1
ATOM 2067 N N . ASP A 1 283 ? 1.459 14.675 -36.922 1.00 51.16 283 ASP A N 1
ATOM 2068 C CA . ASP A 1 283 ? 2.165 14.642 -38.205 1.00 51.16 283 ASP A CA 1
ATOM 2069 C C . ASP A 1 283 ? 3.558 15.304 -38.201 1.00 51.16 283 ASP A C 1
ATOM 2071 O O . ASP A 1 283 ? 4.292 15.157 -39.184 1.00 51.16 283 ASP A O 1
ATOM 2075 N N . SER A 1 284 ? 3.980 16.022 -37.145 1.00 49.28 284 SER A N 1
ATOM 2076 C CA . SER A 1 284 ? 5.336 16.595 -37.124 1.00 49.28 284 SER A CA 1
ATOM 2077 C C . SER A 1 284 ? 6.388 15.553 -36.724 1.00 49.28 284 SER A C 1
ATOM 2079 O O . SER A 1 284 ? 6.369 14.938 -35.657 1.00 49.28 284 SER A O 1
ATOM 2081 N N . ALA A 1 285 ? 7.314 15.318 -37.655 1.00 51.56 285 ALA A N 1
ATOM 2082 C CA . ALA A 1 285 ? 8.325 14.276 -37.601 1.00 51.56 285 ALA A CA 1
ATOM 2083 C C . ALA A 1 285 ? 9.151 14.287 -36.298 1.00 51.56 285 ALA A C 1
ATOM 2085 O O . ALA A 1 285 ? 9.638 15.328 -35.864 1.00 51.56 285 ALA A O 1
ATOM 2086 N N . PHE A 1 286 ? 9.377 13.079 -35.765 1.00 56.50 286 PHE A N 1
ATOM 2087 C CA . PHE A 1 286 ? 10.195 12.621 -34.621 1.00 56.50 286 PHE A CA 1
ATOM 2088 C C . PHE A 1 286 ? 11.291 13.539 -34.062 1.00 56.50 286 PHE A C 1
ATOM 2090 O O . PHE A 1 286 ? 11.581 13.503 -32.868 1.00 56.50 286 PHE A O 1
ATOM 2097 N N . THR A 1 287 ? 11.947 14.323 -34.907 1.00 60.91 287 THR A N 1
ATOM 2098 C CA . THR A 1 287 ? 13.042 15.214 -34.533 1.00 60.91 287 THR A CA 1
ATOM 2099 C C . THR A 1 287 ? 12.557 16.436 -33.759 1.00 60.91 287 THR A C 1
ATOM 2101 O O . THR A 1 287 ? 13.247 16.890 -32.847 1.00 60.91 287 THR A O 1
ATOM 2104 N N . GLU A 1 288 ? 11.385 16.970 -34.104 1.00 66.19 288 GLU A N 1
ATOM 2105 C CA . GLU A 1 288 ? 10.866 18.198 -33.500 1.00 66.19 288 GLU A CA 1
ATOM 2106 C C . GLU A 1 288 ? 10.389 17.975 -32.054 1.00 66.19 288 GLU A C 1
ATOM 2108 O O . GLU A 1 288 ? 10.813 18.745 -31.190 1.00 66.19 288 GLU A O 1
ATOM 2113 N N . PRO A 1 289 ? 9.655 16.891 -31.716 1.00 68.75 289 PRO A N 1
ATOM 2114 C CA . PRO A 1 289 ? 9.288 16.599 -30.329 1.00 68.75 289 PRO A CA 1
ATOM 2115 C C . PRO A 1 289 ? 10.500 16.332 -29.432 1.00 68.75 289 PRO A C 1
ATOM 2117 O O . PRO A 1 289 ? 10.563 16.845 -28.320 1.00 68.75 289 PRO A O 1
ATOM 2120 N N . VAL A 1 290 ? 11.503 15.589 -29.920 1.00 76.62 290 VAL A N 1
ATOM 2121 C CA . VAL A 1 290 ? 12.716 15.292 -29.137 1.00 76.62 290 VAL A CA 1
ATOM 2122 C C . VAL A 1 290 ? 13.539 16.554 -28.894 1.00 76.62 290 VAL A C 1
ATOM 2124 O O . VAL A 1 290 ? 14.026 16.751 -27.782 1.00 76.62 290 VAL A O 1
ATOM 2127 N N . GLN A 1 291 ? 13.693 17.428 -29.896 1.00 81.50 291 GLN A N 1
ATOM 2128 C CA . GLN A 1 291 ? 14.409 18.691 -29.699 1.00 81.50 291 GLN A CA 1
ATOM 2129 C C . GLN A 1 291 ? 13.625 19.673 -28.836 1.00 81.50 291 GLN A C 1
ATOM 2131 O O . GLN A 1 291 ? 14.217 20.339 -27.992 1.00 81.50 291 GLN A O 1
ATOM 2136 N N . THR A 1 292 ? 12.305 19.740 -29.000 1.00 79.12 292 THR A N 1
ATOM 2137 C CA . THR A 1 292 ? 11.451 20.578 -28.152 1.00 79.12 292 THR A CA 1
ATOM 2138 C C . THR A 1 292 ? 11.536 20.120 -26.704 1.00 79.12 292 THR A C 1
ATOM 2140 O O . THR A 1 292 ? 11.791 20.946 -25.834 1.00 79.12 292 THR A O 1
ATOM 2143 N N . TRP A 1 293 ? 11.451 18.812 -26.459 1.00 77.31 293 TRP A N 1
ATOM 2144 C CA . TRP A 1 293 ? 11.606 18.235 -25.128 1.00 77.31 293 TRP A CA 1
ATOM 2145 C C . TRP A 1 293 ? 13.003 18.478 -24.544 1.00 77.31 293 TRP A C 1
ATOM 2147 O O . TRP A 1 293 ? 13.142 18.918 -23.406 1.00 77.31 293 TRP A O 1
ATOM 2157 N N . LYS A 1 294 ? 14.059 18.280 -25.343 1.00 85.75 294 LYS A N 1
ATOM 2158 C CA . LYS A 1 294 ? 15.437 18.597 -24.943 1.00 85.75 294 LYS A CA 1
ATOM 2159 C C . LYS A 1 294 ? 15.597 20.065 -24.539 1.00 85.75 294 LYS A C 1
ATOM 2161 O O . LYS A 1 294 ? 16.361 20.363 -23.625 1.00 85.75 294 LYS A O 1
ATOM 2166 N N . ASN A 1 295 ? 14.907 20.969 -25.230 1.00 87.12 295 ASN A N 1
ATOM 2167 C CA . ASN A 1 295 ? 14.965 22.400 -24.956 1.00 87.12 295 ASN A CA 1
ATOM 2168 C C . ASN A 1 295 ? 14.088 22.802 -23.760 1.00 87.12 295 ASN A C 1
ATOM 2170 O O . ASN A 1 295 ? 14.466 23.714 -23.030 1.00 87.12 295 ASN A O 1
ATOM 2174 N N . SER A 1 296 ? 12.942 22.146 -23.550 1.00 80.69 296 SER A N 1
ATOM 2175 C CA . SER A 1 296 ? 12.030 22.442 -22.440 1.00 80.69 296 SER A CA 1
ATOM 2176 C C . SER A 1 296 ? 12.497 21.848 -21.114 1.00 80.69 296 SER A C 1
ATOM 2178 O O . SER A 1 296 ? 12.316 22.466 -20.072 1.00 80.69 296 SER A O 1
ATOM 2180 N N . GLU A 1 297 ? 13.102 20.659 -21.148 1.00 81.12 297 GLU A N 1
ATOM 2181 C CA . GLU A 1 297 ? 13.523 19.894 -19.970 1.00 81.12 297 GLU A CA 1
ATOM 2182 C C . GLU A 1 297 ? 14.960 19.352 -20.137 1.00 81.12 297 GLU A C 1
ATOM 2184 O O . GLU A 1 297 ? 15.189 18.136 -20.169 1.00 81.12 297 GLU A O 1
ATOM 2189 N N . PRO A 1 298 ? 15.976 20.231 -20.236 1.00 85.69 298 PRO A N 1
ATOM 2190 C CA . PRO A 1 298 ? 17.353 19.819 -20.519 1.00 85.69 298 PRO A CA 1
ATOM 2191 C C . PRO A 1 298 ? 17.947 18.903 -19.438 1.00 85.69 298 PRO A C 1
ATOM 2193 O O . PRO A 1 298 ? 18.781 18.041 -19.739 1.00 85.69 298 PRO A O 1
ATOM 2196 N N . GLU A 1 299 ? 17.509 19.053 -18.186 1.00 83.00 299 GLU A N 1
ATOM 2197 C CA . GLU A 1 299 ? 17.936 18.208 -17.069 1.00 83.00 299 GLU A CA 1
ATOM 2198 C C . GLU A 1 299 ? 17.402 16.779 -17.199 1.00 83.00 299 GLU A C 1
ATOM 2200 O O . GLU A 1 299 ? 18.177 15.824 -17.095 1.00 83.00 299 GLU A O 1
ATOM 2205 N N . VAL A 1 300 ? 16.109 16.621 -17.511 1.00 78.44 300 VAL A N 1
ATOM 2206 C CA . VAL A 1 300 ? 15.490 15.302 -17.714 1.00 78.44 300 VAL A CA 1
ATOM 2207 C C . VAL A 1 300 ? 16.103 14.616 -18.930 1.00 78.44 300 VAL A C 1
ATOM 2209 O O . VAL A 1 300 ? 16.432 13.433 -18.857 1.00 78.44 300 VAL A O 1
ATOM 2212 N N . TYR A 1 301 ? 16.353 15.353 -20.015 1.00 85.50 301 TYR A N 1
ATOM 2213 C CA . TYR A 1 301 ? 17.045 14.827 -21.193 1.00 85.50 301 TYR A CA 1
ATOM 2214 C C . TYR A 1 301 ? 18.459 14.324 -20.858 1.00 85.50 301 TYR A C 1
ATOM 2216 O O . TYR A 1 301 ? 18.844 13.204 -21.212 1.00 85.50 301 TYR A O 1
ATOM 2224 N N . THR A 1 302 ? 19.253 15.135 -20.155 1.00 87.75 302 THR A N 1
ATOM 2225 C CA . THR A 1 302 ? 20.630 14.775 -19.775 1.00 87.75 302 THR A CA 1
ATOM 2226 C C . THR A 1 302 ? 20.642 13.559 -18.861 1.00 87.75 302 THR A C 1
ATOM 2228 O O . THR A 1 302 ? 21.452 12.643 -19.032 1.00 87.75 302 THR A O 1
ATOM 2231 N N . LEU A 1 303 ? 19.704 13.506 -17.921 1.00 82.69 303 LEU A N 1
ATOM 2232 C CA . LEU A 1 303 ? 19.580 12.375 -17.031 1.00 82.69 303 LEU A CA 1
ATOM 2233 C C . LEU A 1 303 ? 19.130 11.114 -17.767 1.00 82.69 303 LEU A C 1
ATOM 2235 O O . LEU A 1 303 ? 19.757 10.074 -17.600 1.00 82.69 303 LEU A O 1
ATOM 2239 N N . ALA A 1 304 ? 18.101 11.199 -18.611 1.00 82.62 304 ALA A N 1
ATOM 2240 C CA . ALA A 1 304 ? 17.599 10.068 -19.380 1.00 82.62 304 ALA A CA 1
ATOM 2241 C C . ALA A 1 304 ? 18.693 9.476 -20.276 1.00 82.62 304 ALA A C 1
ATOM 2243 O O . ALA A 1 304 ? 18.885 8.265 -20.295 1.00 82.62 304 ALA A O 1
ATOM 2244 N N . THR A 1 305 ? 19.472 10.316 -20.960 1.00 87.06 305 THR A N 1
ATOM 2245 C CA . THR A 1 305 ? 20.596 9.850 -21.791 1.00 87.06 305 THR A CA 1
ATOM 2246 C C . THR A 1 305 ? 21.739 9.255 -20.960 1.00 87.06 305 THR A C 1
ATOM 2248 O O . THR A 1 305 ? 22.358 8.279 -21.384 1.00 87.06 305 THR A O 1
ATOM 2251 N N . THR A 1 306 ? 22.006 9.781 -19.761 1.00 87.75 306 THR A N 1
ATOM 2252 C CA . THR A 1 306 ? 22.998 9.213 -18.827 1.00 87.75 306 THR A CA 1
ATOM 2253 C C . THR A 1 306 ? 22.542 7.852 -18.301 1.00 87.75 306 THR A C 1
ATOM 2255 O O . THR A 1 306 ? 23.270 6.868 -18.421 1.00 87.75 306 THR A O 1
ATOM 2258 N N . MET A 1 307 ? 21.299 7.766 -17.821 1.00 81.25 307 MET A N 1
ATOM 2259 C CA . MET A 1 307 ? 20.676 6.522 -17.372 1.00 81.25 307 MET A CA 1
ATOM 2260 C C . MET A 1 307 ? 20.624 5.485 -18.488 1.00 81.25 307 MET A C 1
ATOM 2262 O O . MET A 1 307 ? 20.922 4.321 -18.242 1.00 81.25 307 MET A O 1
ATOM 2266 N N . ALA A 1 308 ? 20.291 5.891 -19.715 1.00 85.62 308 ALA A N 1
ATOM 2267 C CA . ALA A 1 308 ? 20.300 5.011 -20.876 1.00 85.62 308 ALA A CA 1
ATOM 2268 C C . ALA A 1 308 ? 21.692 4.415 -21.095 1.00 85.62 308 ALA A C 1
ATOM 2270 O O . ALA A 1 308 ? 21.828 3.200 -21.182 1.00 85.62 308 ALA A O 1
ATOM 2271 N N . LYS A 1 309 ? 22.740 5.250 -21.106 1.00 88.38 309 LYS A N 1
ATOM 2272 C CA . LYS A 1 309 ? 24.130 4.796 -21.268 1.00 88.38 309 LYS A CA 1
ATOM 2273 C C . LYS A 1 309 ? 24.556 3.828 -20.170 1.00 88.38 309 LYS A C 1
ATOM 2275 O O . LYS A 1 309 ? 25.216 2.836 -20.469 1.00 88.38 309 LYS A O 1
ATOM 2280 N N . ASP A 1 310 ? 24.181 4.088 -18.923 1.00 84.25 310 ASP A N 1
ATOM 2281 C CA . ASP A 1 310 ? 24.503 3.196 -17.808 1.00 84.25 310 ASP A CA 1
ATOM 2282 C C . ASP A 1 310 ? 23.706 1.889 -17.861 1.00 84.25 310 ASP A C 1
ATOM 2284 O O . ASP A 1 310 ? 24.264 0.816 -17.635 1.00 84.25 310 ASP A O 1
ATOM 2288 N N . THR A 1 311 ? 22.441 1.955 -18.272 1.00 82.19 311 THR A N 1
ATOM 2289 C CA . THR A 1 311 ? 21.582 0.779 -18.472 1.00 82.19 311 THR A CA 1
ATOM 2290 C C . THR A 1 311 ? 22.095 -0.093 -19.617 1.00 82.19 311 THR A C 1
ATOM 2292 O O . THR A 1 311 ? 22.128 -1.311 -19.491 1.00 82.19 311 THR A O 1
ATOM 2295 N N . ILE A 1 312 ? 22.566 0.509 -20.714 1.00 83.06 312 ILE A N 1
ATOM 2296 C CA . ILE A 1 312 ? 23.125 -0.204 -21.876 1.00 83.06 312 ILE A CA 1
ATOM 2297 C C . ILE A 1 312 ? 24.408 -0.964 -21.506 1.00 83.06 312 ILE A C 1
ATOM 2299 O O . ILE A 1 312 ? 24.641 -2.056 -22.025 1.00 83.06 312 ILE A O 1
ATOM 2303 N N . LYS A 1 313 ? 25.231 -0.436 -20.585 1.00 83.12 313 LYS A N 1
ATOM 2304 C CA . LYS A 1 313 ? 26.402 -1.170 -20.060 1.00 83.12 313 LYS A CA 1
ATOM 2305 C C . LYS A 1 313 ? 25.984 -2.450 -19.336 1.00 83.12 313 LYS A C 1
ATOM 2307 O O . LYS A 1 313 ? 26.744 -3.419 -19.317 1.00 83.12 313 LYS A O 1
ATOM 2312 N N . TYR A 1 314 ? 24.788 -2.461 -18.753 1.00 74.19 314 TYR A N 1
ATOM 2313 C CA . TYR A 1 314 ? 24.229 -3.619 -18.079 1.00 74.19 314 TYR A CA 1
ATOM 2314 C C . TYR A 1 314 ? 23.618 -4.575 -19.108 1.00 74.19 314 TYR A C 1
ATOM 2316 O O . TYR A 1 314 ? 22.417 -4.582 -19.370 1.00 74.19 314 TYR A O 1
ATOM 2324 N N . ARG A 1 315 ? 24.470 -5.393 -19.733 1.00 63.62 315 ARG A N 1
ATOM 2325 C CA . ARG A 1 315 ? 24.023 -6.441 -20.653 1.00 63.62 315 ARG A CA 1
ATOM 2326 C C . ARG A 1 315 ? 23.256 -7.498 -19.846 1.00 63.62 315 ARG A C 1
ATOM 2328 O O . ARG A 1 315 ? 23.892 -8.167 -19.027 1.00 63.62 315 ARG A O 1
ATOM 2335 N N . PRO A 1 316 ? 21.934 -7.682 -20.040 1.00 59.09 316 PRO A N 1
ATOM 2336 C CA . PRO A 1 316 ? 21.246 -8.788 -19.392 1.00 59.09 316 PRO A CA 1
ATOM 2337 C C . PRO A 1 316 ? 21.916 -10.093 -19.856 1.00 59.09 316 PRO A C 1
ATOM 2339 O O . PRO A 1 316 ? 22.185 -10.226 -21.057 1.00 59.09 316 PRO A O 1
ATOM 2342 N N . PRO A 1 317 ? 22.243 -11.031 -18.946 1.00 55.62 317 PRO A N 1
ATOM 2343 C CA . PRO A 1 317 ? 22.741 -12.344 -19.331 1.00 55.62 317 PRO A CA 1
ATOM 2344 C C . PRO A 1 317 ? 21.765 -12.939 -20.342 1.00 55.62 317 PRO A C 1
ATOM 2346 O O . PRO A 1 317 ? 20.561 -12.986 -20.092 1.00 55.62 317 PRO A O 1
ATOM 2349 N N . SER A 1 318 ? 22.272 -13.300 -21.516 1.00 53.16 318 SER A N 1
ATOM 2350 C CA . SER A 1 318 ? 21.477 -13.934 -22.559 1.00 53.16 318 SER A CA 1
ATOM 2351 C C . SER A 1 318 ? 20.842 -15.200 -21.988 1.00 53.16 318 SER A C 1
ATOM 2353 O O . SER A 1 318 ? 21.564 -16.108 -21.590 1.00 53.16 318 SER A O 1
ATOM 2355 N N . GLU A 1 319 ? 19.512 -15.220 -21.969 1.00 46.31 319 GLU A N 1
ATOM 2356 C CA . GLU A 1 319 ? 18.649 -16.352 -21.620 1.00 46.31 319 GLU A CA 1
ATOM 2357 C C . GLU A 1 319 ? 18.604 -16.755 -20.138 1.00 46.31 319 GLU A C 1
ATOM 2359 O O . GLU A 1 319 ? 19.533 -17.283 -19.535 1.00 46.31 319 GLU A O 1
ATOM 2364 N N . GLY A 1 320 ? 17.422 -16.541 -19.565 1.00 45.25 320 GLY A N 1
ATOM 2365 C CA . GLY A 1 320 ? 17.098 -16.776 -18.168 1.00 45.25 320 GLY A CA 1
ATOM 2366 C C . GLY A 1 320 ? 16.698 -15.453 -17.550 1.00 45.25 320 GLY A C 1
ATOM 2367 O O . GLY A 1 320 ? 17.508 -14.536 -17.483 1.00 45.25 320 GLY A O 1
ATOM 2368 N N . ALA A 1 321 ? 15.439 -15.329 -17.133 1.00 40.25 321 ALA A N 1
ATOM 2369 C CA . ALA A 1 321 ? 14.942 -14.182 -16.386 1.00 40.25 321 ALA A CA 1
ATOM 2370 C C . ALA A 1 321 ? 15.700 -14.079 -15.052 1.00 40.25 321 ALA A C 1
ATOM 2372 O O . ALA A 1 321 ? 15.212 -14.488 -13.999 1.00 40.25 321 ALA A O 1
ATOM 2373 N N . VAL A 1 322 ? 16.932 -13.571 -15.092 1.00 39.00 322 VAL A N 1
ATOM 2374 C CA . VAL A 1 322 ? 17.637 -13.110 -13.913 1.00 39.00 322 VAL A CA 1
ATOM 2375 C C . VAL A 1 322 ? 16.744 -12.008 -13.384 1.00 39.00 322 VAL A C 1
ATOM 2377 O O . VAL A 1 322 ? 16.503 -11.014 -14.069 1.00 39.00 322 VAL A O 1
ATOM 2380 N N . LYS A 1 323 ? 16.188 -12.228 -12.189 1.00 41.88 323 LYS A N 1
ATOM 2381 C CA . LYS A 1 323 ? 15.683 -11.141 -11.360 1.00 41.88 323 LYS A CA 1
ATOM 2382 C C . LYS A 1 323 ? 16.863 -10.204 -11.193 1.00 41.88 323 LYS A C 1
ATOM 2384 O O . LYS A 1 323 ? 17.704 -10.427 -10.328 1.00 41.88 323 LYS A O 1
ATOM 2389 N N . ILE A 1 324 ? 16.976 -9.236 -12.095 1.00 43.84 324 ILE A N 1
ATOM 2390 C CA . ILE A 1 324 ? 17.882 -8.127 -11.910 1.00 43.84 324 ILE A CA 1
ATOM 2391 C C . ILE A 1 324 ? 17.439 -7.555 -10.574 1.00 43.84 324 ILE A C 1
ATOM 2393 O O . ILE A 1 324 ? 16.262 -7.222 -10.416 1.00 43.84 324 ILE A O 1
ATOM 2397 N N . ASP A 1 325 ? 18.330 -7.575 -9.587 1.00 40.97 325 ASP A N 1
ATOM 2398 C CA . ASP A 1 325 ? 18.053 -6.921 -8.325 1.00 40.97 325 ASP A CA 1
ATOM 2399 C C . ASP A 1 325 ? 17.902 -5.434 -8.659 1.00 40.97 325 ASP A C 1
ATOM 2401 O O . ASP A 1 325 ? 18.873 -4.720 -8.927 1.00 40.97 325 ASP A O 1
ATOM 2405 N N . MET A 1 326 ? 16.647 -5.004 -8.806 1.00 42.84 326 MET A N 1
ATOM 2406 C CA . MET A 1 326 ? 16.291 -3.669 -9.286 1.00 42.84 326 MET A CA 1
ATOM 2407 C C . MET A 1 326 ? 16.733 -2.593 -8.290 1.00 42.84 326 MET A C 1
ATOM 2409 O O . MET A 1 326 ? 16.763 -1.417 -8.641 1.00 42.84 326 MET A O 1
ATOM 2413 N N . SER A 1 327 ? 17.141 -2.995 -7.079 1.00 41.53 327 SER A N 1
ATOM 2414 C CA . SER A 1 327 ? 17.813 -2.130 -6.112 1.00 41.53 327 SER A CA 1
ATOM 2415 C C . SER A 1 327 ? 19.223 -1.700 -6.552 1.00 41.53 327 SER A C 1
ATOM 2417 O O . SER A 1 327 ? 19.704 -0.674 -6.076 1.00 41.53 327 SER A O 1
ATOM 2419 N N . GLN A 1 328 ? 19.872 -2.429 -7.476 1.00 39.00 328 GLN A N 1
ATOM 2420 C CA . GLN A 1 328 ? 21.260 -2.176 -7.898 1.00 39.00 328 GLN A CA 1
ATOM 2421 C C . GLN A 1 328 ? 21.430 -1.626 -9.324 1.00 39.00 328 GLN A C 1
ATOM 2423 O O . GLN A 1 328 ? 22.501 -1.123 -9.651 1.00 39.00 328 GLN A O 1
ATOM 2428 N N . THR A 1 329 ? 20.415 -1.706 -10.189 1.00 41.91 329 THR A N 1
ATOM 2429 C CA . THR A 1 329 ? 20.561 -1.389 -11.633 1.00 41.91 329 THR A CA 1
ATOM 2430 C C . THR A 1 329 ? 19.757 -0.203 -12.130 1.00 41.91 329 THR A C 1
ATOM 2432 O O . THR A 1 329 ? 19.944 0.221 -13.265 1.00 41.91 329 THR A O 1
ATOM 2435 N N . SER A 1 330 ? 18.894 0.376 -11.305 1.00 44.69 330 SER A N 1
ATOM 2436 C CA . SER A 1 330 ? 18.224 1.622 -11.658 1.00 44.69 330 SER A CA 1
ATOM 2437 C C . SER A 1 330 ? 18.728 2.718 -10.734 1.00 44.69 330 SER A C 1
ATOM 2439 O O . SER A 1 330 ? 18.298 2.767 -9.580 1.00 44.69 330 SER A O 1
ATOM 2441 N N . PRO A 1 331 ? 19.607 3.631 -11.190 1.00 45.25 331 PRO A N 1
ATOM 2442 C CA . PRO A 1 331 ? 19.674 4.929 -10.550 1.00 45.25 331 PRO A CA 1
ATOM 2443 C C . PRO A 1 331 ? 18.291 5.557 -10.739 1.00 45.25 331 PRO A C 1
ATOM 2445 O O . PRO A 1 331 ? 17.996 6.117 -11.785 1.00 45.25 331 PRO A O 1
ATOM 2448 N N . LEU A 1 332 ? 17.407 5.395 -9.750 1.00 50.84 332 LEU A N 1
ATOM 2449 C CA . LEU A 1 332 ? 16.170 6.159 -9.620 1.00 50.84 332 LEU A CA 1
ATOM 2450 C C . LEU A 1 332 ? 16.586 7.618 -9.477 1.00 50.84 332 LEU A C 1
ATOM 2452 O O . LEU A 1 332 ? 16.766 8.131 -8.373 1.00 50.84 332 LEU A O 1
ATOM 2456 N N . ALA A 1 333 ? 16.838 8.266 -10.600 1.00 51.59 333 ALA A N 1
ATOM 2457 C CA . ALA A 1 333 ? 17.307 9.621 -10.598 1.00 51.59 333 ALA A CA 1
ATOM 2458 C C . ALA A 1 333 ? 16.084 10.528 -10.627 1.00 51.59 333 ALA A C 1
ATOM 2460 O O . ALA A 1 333 ? 15.234 10.494 -11.517 1.00 51.59 333 ALA A O 1
ATOM 2461 N N . ARG A 1 334 ? 15.958 11.259 -9.529 1.00 50.25 334 ARG A N 1
ATOM 2462 C CA . ARG A 1 334 ? 14.838 12.132 -9.240 1.00 50.25 334 ARG A CA 1
ATOM 2463 C C . ARG A 1 334 ? 15.135 13.473 -9.891 1.00 50.25 334 ARG A C 1
ATOM 2465 O O . ARG A 1 334 ? 16.001 14.189 -9.401 1.00 50.25 334 ARG A O 1
ATOM 2472 N N . VAL A 1 335 ? 14.417 13.813 -10.955 1.00 55.88 335 VAL A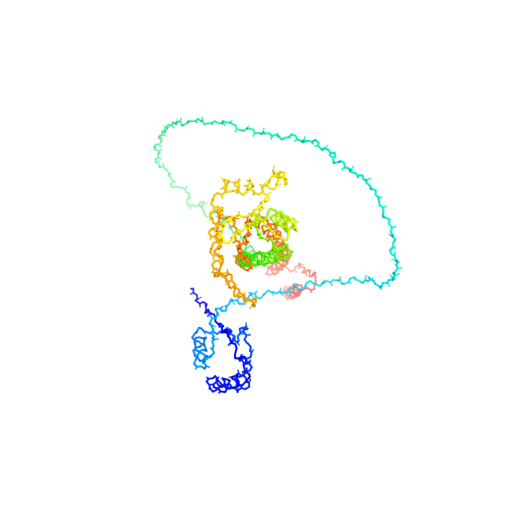 N 1
ATOM 2473 C CA . VAL A 1 335 ? 14.413 15.190 -11.473 1.00 55.88 335 VAL A CA 1
ATOM 2474 C C . VAL A 1 335 ? 13.320 15.954 -10.739 1.00 55.88 335 VAL A C 1
ATOM 2476 O O . VAL A 1 335 ? 12.190 15.464 -10.628 1.00 55.88 335 VAL A O 1
ATOM 2479 N N . ASP A 1 336 ? 13.683 17.084 -10.134 1.00 61.62 336 ASP A N 1
ATOM 2480 C CA . ASP A 1 336 ? 12.778 18.019 -9.445 1.00 61.62 336 ASP A CA 1
ATOM 2481 C C . ASP A 1 336 ? 11.850 17.427 -8.385 1.00 61.62 336 ASP A C 1
ATOM 2483 O O . ASP A 1 336 ? 10.762 17.920 -8.092 1.00 61.62 336 ASP A O 1
ATOM 2487 N N . GLY A 1 337 ? 12.256 16.321 -7.773 1.00 61.88 337 GLY A N 1
ATOM 2488 C CA . GLY A 1 337 ? 11.447 15.698 -6.740 1.00 61.88 337 GLY A CA 1
ATOM 2489 C C . GLY A 1 337 ? 10.261 14.877 -7.269 1.00 61.88 337 GLY A C 1
ATOM 2490 O O . GLY A 1 337 ? 9.685 14.104 -6.489 1.00 61.88 337 GLY A O 1
ATOM 2491 N N . ASN A 1 338 ? 9.930 14.998 -8.560 1.00 73.75 338 ASN A N 1
ATOM 2492 C CA . ASN A 1 338 ? 8.613 14.647 -9.080 1.00 73.75 338 ASN A CA 1
ATOM 2493 C C . ASN A 1 338 ? 8.584 13.616 -10.202 1.00 73.75 338 ASN A C 1
ATOM 2495 O O . ASN A 1 338 ? 7.512 13.103 -10.507 1.00 73.75 338 ASN A O 1
ATOM 2499 N N . VAL A 1 339 ? 9.725 13.255 -10.777 1.00 77.19 339 VAL A N 1
ATOM 2500 C CA . VAL A 1 339 ? 9.777 12.234 -11.827 1.00 77.19 339 VAL A CA 1
ATOM 2501 C C . VAL A 1 339 ? 10.556 11.022 -11.335 1.00 77.19 339 VAL A C 1
ATOM 2503 O O . VAL A 1 339 ? 11.643 11.155 -10.772 1.00 77.19 339 VAL A O 1
ATOM 2506 N N . ILE A 1 340 ? 9.975 9.836 -11.517 1.00 80.25 340 ILE A N 1
ATOM 2507 C CA . ILE A 1 340 ? 10.634 8.550 -11.281 1.00 80.25 340 ILE A CA 1
ATOM 2508 C C . ILE A 1 340 ? 10.936 7.938 -12.645 1.00 80.25 340 ILE A C 1
ATOM 2510 O O . ILE A 1 340 ? 10.009 7.646 -13.394 1.00 80.25 340 ILE A O 1
ATOM 2514 N N . LEU A 1 341 ? 12.216 7.741 -12.958 1.00 81.25 341 LEU A N 1
ATOM 2515 C CA . LEU A 1 341 ? 12.653 7.101 -14.197 1.00 81.25 341 LEU A CA 1
ATOM 2516 C C . LEU A 1 341 ? 12.956 5.621 -13.949 1.00 81.25 341 LEU A C 1
ATOM 2518 O O . LEU A 1 341 ? 13.785 5.283 -13.105 1.00 81.25 341 LEU A O 1
ATOM 2522 N N . ALA A 1 342 ? 12.295 4.747 -14.701 1.00 84.81 342 ALA A N 1
ATOM 2523 C CA . ALA A 1 342 ? 12.608 3.326 -14.789 1.00 84.81 342 ALA A CA 1
ATOM 2524 C C . ALA A 1 342 ? 13.237 3.056 -16.156 1.00 84.81 342 ALA A C 1
ATOM 2526 O O . ALA A 1 342 ? 12.624 3.367 -17.173 1.00 84.81 342 ALA A O 1
ATOM 2527 N N . ALA A 1 343 ? 14.444 2.495 -16.191 1.00 84.69 343 ALA A N 1
ATOM 2528 C CA . ALA A 1 343 ? 15.141 2.178 -17.433 1.00 84.69 343 ALA A CA 1
ATOM 2529 C C . ALA A 1 343 ? 15.237 0.660 -17.628 1.00 84.69 343 ALA A C 1
ATOM 2531 O O . ALA A 1 343 ? 15.473 -0.087 -16.679 1.00 84.69 343 ALA A O 1
ATOM 2532 N N . TYR A 1 344 ? 15.058 0.209 -18.865 1.00 87.06 344 TYR A N 1
ATOM 2533 C CA . TYR A 1 344 ? 15.164 -1.189 -19.258 1.00 87.06 344 TYR A CA 1
ATOM 2534 C C . TYR A 1 344 ? 15.975 -1.304 -20.556 1.00 87.06 344 TYR A C 1
ATOM 2536 O O . TYR A 1 344 ? 15.668 -0.598 -21.520 1.00 87.06 344 TYR A O 1
ATOM 2544 N N . PRO A 1 345 ? 17.017 -2.150 -20.620 1.00 87.75 345 PRO A N 1
ATOM 2545 C CA . PRO A 1 345 ? 17.817 -2.294 -21.830 1.00 87.75 345 PRO A CA 1
ATOM 2546 C C . PRO A 1 345 ? 17.005 -2.981 -22.935 1.00 87.75 345 PRO A C 1
ATOM 2548 O O . PRO A 1 345 ? 16.322 -3.977 -22.696 1.00 87.75 345 PRO A O 1
ATOM 2551 N N . LEU A 1 346 ? 17.110 -2.482 -24.167 1.00 87.25 346 LEU A N 1
ATOM 2552 C CA . LEU A 1 346 ? 16.565 -3.176 -25.331 1.00 87.25 346 LEU A CA 1
ATOM 2553 C C . LEU A 1 346 ? 17.357 -4.478 -25.549 1.00 87.25 346 LEU A C 1
ATOM 2555 O O . LEU A 1 346 ? 18.597 -4.454 -25.518 1.00 87.25 346 LEU A O 1
ATOM 2559 N N . PRO A 1 347 ? 16.683 -5.618 -25.793 1.00 82.19 347 PRO A N 1
ATOM 2560 C CA . PRO A 1 347 ? 17.368 -6.863 -26.114 1.00 82.19 347 PRO A CA 1
ATOM 2561 C C . PRO A 1 347 ? 18.316 -6.692 -27.310 1.00 82.19 347 PRO A C 1
ATOM 2563 O O . PRO A 1 347 ? 18.090 -5.871 -28.197 1.00 82.19 347 PRO A O 1
ATOM 2566 N N . GLY A 1 348 ? 19.428 -7.428 -27.310 1.00 81.25 348 GLY A N 1
ATOM 2567 C CA . GLY A 1 348 ? 20.463 -7.297 -28.344 1.00 81.25 348 GLY A CA 1
ATOM 2568 C C . GLY A 1 348 ? 21.375 -6.070 -28.200 1.00 81.25 348 GLY A C 1
ATOM 2569 O O . GLY A 1 348 ? 22.292 -5.909 -29.001 1.00 81.25 348 GLY A O 1
ATOM 2570 N N . GLY A 1 349 ? 21.185 -5.231 -27.173 1.00 83.50 349 GLY A N 1
ATOM 2571 C CA . GLY A 1 349 ? 22.012 -4.040 -26.946 1.00 83.50 349 GLY A CA 1
ATOM 2572 C C . GLY A 1 349 ? 21.682 -2.880 -27.890 1.00 83.50 349 GLY A C 1
ATOM 2573 O O . GLY A 1 349 ? 22.505 -1.987 -28.068 1.00 83.50 349 GLY A O 1
ATOM 2574 N N . GLY A 1 350 ? 20.486 -2.887 -28.492 1.00 85.44 350 GLY A N 1
ATOM 2575 C CA . GLY A 1 350 ? 20.028 -1.855 -29.428 1.00 85.44 350 GLY A CA 1
ATOM 2576 C C . GLY A 1 350 ? 19.743 -0.489 -28.793 1.00 85.44 350 GLY A C 1
ATOM 2577 O O . GLY A 1 350 ? 19.479 0.464 -29.522 1.00 85.44 350 GLY A O 1
ATOM 2578 N N . GLY A 1 351 ? 19.810 -0.386 -27.461 1.00 89.62 351 GLY A N 1
ATOM 2579 C CA . GLY A 1 351 ? 19.556 0.831 -26.697 1.00 89.62 351 GLY A CA 1
ATOM 2580 C C . GLY A 1 351 ? 18.822 0.558 -25.389 1.00 89.62 351 GLY A C 1
ATOM 2581 O O . GLY A 1 351 ? 19.028 -0.490 -24.776 1.00 89.62 351 GLY A O 1
ATOM 2582 N N . ALA A 1 352 ? 17.968 1.484 -24.955 1.00 90.25 352 ALA A N 1
ATOM 2583 C CA . ALA A 1 352 ? 17.170 1.344 -23.739 1.00 90.25 352 ALA A CA 1
ATOM 2584 C C . ALA A 1 352 ? 15.790 2.001 -23.884 1.00 90.25 352 ALA A C 1
ATOM 2586 O O . ALA A 1 352 ? 15.620 2.987 -24.598 1.00 90.25 352 ALA A O 1
ATOM 2587 N N . THR A 1 353 ? 14.803 1.464 -23.175 1.00 90.19 353 THR A N 1
ATOM 2588 C CA . THR A 1 353 ? 13.506 2.097 -22.934 1.00 90.19 353 THR A CA 1
ATOM 2589 C C . THR A 1 353 ? 13.520 2.710 -21.541 1.00 90.19 353 THR A C 1
ATOM 2591 O O . THR A 1 353 ? 13.844 2.031 -20.571 1.00 90.19 353 THR A O 1
ATOM 2594 N N . LEU A 1 354 ? 13.133 3.974 -21.423 1.00 88.88 354 LEU A N 1
ATOM 2595 C CA . LEU A 1 354 ? 12.943 4.663 -20.158 1.00 88.88 354 LEU A CA 1
ATOM 2596 C C . LEU A 1 354 ? 11.477 5.063 -20.012 1.00 88.88 354 LEU A C 1
ATOM 2598 O O . LEU A 1 354 ? 10.872 5.614 -20.928 1.00 88.88 354 LEU A O 1
ATOM 2602 N N . LEU A 1 355 ? 10.912 4.792 -18.846 1.00 89.44 355 LEU A N 1
ATOM 2603 C CA . LEU A 1 355 ? 9.577 5.211 -18.456 1.00 89.44 355 LEU A CA 1
ATOM 2604 C C . LEU A 1 355 ? 9.701 6.246 -17.347 1.00 89.44 355 LEU A C 1
ATOM 2606 O O . LEU A 1 355 ? 10.261 5.962 -16.290 1.00 89.44 355 LEU A O 1
ATOM 2610 N N . ALA A 1 356 ? 9.161 7.434 -17.587 1.00 85.56 356 ALA A N 1
ATOM 2611 C CA . ALA A 1 356 ? 9.034 8.484 -16.595 1.00 85.56 356 ALA A CA 1
ATOM 2612 C C . ALA A 1 356 ? 7.636 8.426 -15.976 1.00 85.56 356 ALA A C 1
ATOM 2614 O O . ALA A 1 356 ? 6.625 8.583 -16.665 1.00 85.56 356 ALA A O 1
ATOM 2615 N N . LEU A 1 357 ? 7.574 8.217 -14.667 1.00 86.75 357 LEU A N 1
ATOM 2616 C CA . LEU A 1 357 ? 6.347 8.268 -13.880 1.00 86.75 357 LEU A CA 1
ATOM 2617 C C . LEU A 1 357 ? 6.287 9.612 -13.163 1.00 86.75 357 LEU A C 1
ATOM 2619 O O . LEU A 1 357 ? 7.265 10.032 -12.540 1.00 86.75 357 LEU A O 1
ATOM 2623 N N . ASN A 1 358 ? 5.126 10.262 -13.192 1.00 82.75 358 ASN A N 1
ATOM 2624 C CA . ASN A 1 358 ? 4.931 11.514 -12.473 1.00 82.75 358 ASN A CA 1
ATOM 2625 C C . ASN A 1 358 ? 4.459 11.235 -11.037 1.00 82.75 358 ASN A C 1
ATOM 2627 O O . ASN A 1 358 ? 3.341 10.763 -10.803 1.00 82.75 358 ASN A O 1
ATOM 2631 N N . SER A 1 359 ? 5.297 11.577 -10.062 1.00 79.81 359 SER A N 1
ATOM 2632 C CA . SER A 1 359 ? 5.020 11.424 -8.637 1.00 79.81 359 SER A CA 1
ATOM 2633 C C . SER A 1 359 ? 3.811 12.244 -8.184 1.00 79.81 359 SER A C 1
ATOM 2635 O O . SER A 1 359 ? 3.133 11.819 -7.257 1.00 79.81 359 SER A O 1
ATOM 2637 N N . SER A 1 360 ? 3.497 13.373 -8.831 1.00 80.88 360 SER A N 1
ATOM 2638 C CA . SER A 1 360 ? 2.349 14.210 -8.462 1.00 80.88 360 SER A CA 1
ATOM 2639 C C . SER A 1 360 ? 1.028 13.535 -8.824 1.00 80.88 360 SER A C 1
ATOM 2641 O O . SER A 1 360 ? 0.090 13.549 -8.031 1.00 80.88 360 SER A O 1
ATOM 2643 N N . SER A 1 361 ? 0.972 12.853 -9.972 1.00 77.81 361 SER A N 1
ATOM 2644 C CA . SER A 1 361 ? -0.196 12.060 -10.373 1.00 77.81 361 SER A CA 1
ATOM 2645 C C . SER A 1 361 ? -0.392 10.845 -9.461 1.00 77.81 361 SER A C 1
ATOM 2647 O O . SER A 1 361 ? -1.514 10.536 -9.054 1.00 77.81 361 SER A O 1
ATOM 2649 N N . LEU A 1 362 ? 0.716 10.230 -9.040 1.00 78.00 362 LEU A N 1
ATOM 2650 C CA . LEU A 1 362 ? 0.731 9.187 -8.022 1.00 78.00 362 LEU A CA 1
ATOM 2651 C C . LEU A 1 362 ? 0.272 9.712 -6.668 1.00 78.00 362 LEU A C 1
ATOM 2653 O O . LEU A 1 362 ? -0.560 9.093 -6.016 1.00 78.00 362 LEU A O 1
ATOM 2657 N N . GLN A 1 363 ? 0.762 10.874 -6.254 1.00 81.56 363 GLN A N 1
ATOM 2658 C CA . GLN A 1 363 ? 0.386 11.500 -4.998 1.00 81.56 363 GLN A CA 1
ATOM 2659 C C . GLN A 1 363 ? -1.084 11.926 -5.016 1.00 81.56 363 GLN A C 1
ATOM 2661 O O . GLN A 1 363 ? -1.749 11.795 -3.996 1.00 81.56 363 GLN A O 1
ATOM 2666 N N . ALA A 1 364 ? -1.630 12.353 -6.156 1.00 81.50 364 ALA A N 1
ATOM 2667 C CA . ALA A 1 364 ? -3.053 12.640 -6.319 1.00 81.50 364 ALA A CA 1
ATOM 2668 C C . ALA A 1 364 ? -3.921 11.374 -6.188 1.00 81.50 364 ALA A C 1
ATOM 2670 O O . ALA A 1 364 ? -4.920 11.387 -5.471 1.00 81.50 364 ALA A O 1
ATOM 2671 N N . GLN A 1 365 ? -3.534 10.257 -6.815 1.00 79.44 365 GLN A N 1
ATOM 2672 C CA . GLN A 1 365 ? -4.256 8.986 -6.655 1.00 79.44 365 GLN A CA 1
ATOM 2673 C C . GLN A 1 365 ? -4.143 8.433 -5.231 1.00 79.44 365 GLN A C 1
ATOM 2675 O O . GLN A 1 365 ? -5.154 8.079 -4.617 1.00 79.44 365 GLN A O 1
ATOM 2680 N N . VAL A 1 366 ? -2.924 8.412 -4.684 1.00 81.31 366 VAL A N 1
ATOM 2681 C CA . VAL A 1 366 ? -2.658 7.951 -3.320 1.00 81.31 366 VAL A CA 1
ATOM 2682 C C . VAL A 1 366 ? -3.414 8.825 -2.332 1.00 81.31 366 VAL A C 1
ATOM 2684 O O . VAL A 1 366 ? -4.150 8.274 -1.527 1.00 81.31 366 VAL A O 1
ATOM 2687 N N . SER A 1 367 ? -3.322 10.158 -2.423 1.00 80.94 367 SER A N 1
ATOM 2688 C CA . SER A 1 367 ? -4.046 11.087 -1.539 1.00 80.94 367 SER A CA 1
ATOM 2689 C C . SER A 1 367 ? -5.552 10.889 -1.608 1.00 80.94 367 SER A C 1
ATOM 2691 O O . SER A 1 367 ? -6.184 10.854 -0.563 1.00 80.94 367 SER A O 1
ATOM 2693 N N . ARG A 1 368 ? -6.144 10.663 -2.786 1.00 82.44 368 ARG A N 1
ATOM 2694 C CA . ARG A 1 368 ? -7.588 10.414 -2.891 1.00 82.44 368 ARG A CA 1
ATOM 2695 C C . ARG A 1 368 ? -8.009 9.124 -2.183 1.00 82.44 368 ARG A C 1
ATOM 2697 O O . ARG A 1 368 ? -9.003 9.125 -1.457 1.00 82.44 368 ARG A O 1
ATOM 2704 N N . SER A 1 369 ? -7.241 8.048 -2.358 1.00 76.12 369 SER A N 1
ATOM 2705 C CA . SER A 1 369 ? -7.471 6.771 -1.664 1.00 76.12 369 SER A CA 1
ATOM 2706 C C . SER A 1 369 ? -7.275 6.904 -0.146 1.00 76.12 369 SER A C 1
ATOM 2708 O O . SER A 1 369 ? -8.103 6.474 0.662 1.00 76.12 369 SER A O 1
ATOM 2710 N N . VAL A 1 370 ? -6.213 7.608 0.239 1.00 81.81 370 VAL A N 1
ATOM 2711 C CA . VAL A 1 370 ? -5.846 7.965 1.610 1.00 81.81 370 VAL A CA 1
ATOM 2712 C C . VAL A 1 370 ? -6.940 8.763 2.300 1.00 81.81 370 VAL A C 1
ATOM 2714 O O . VAL A 1 370 ? -7.340 8.412 3.405 1.00 81.81 370 VAL A O 1
ATOM 2717 N N . THR A 1 371 ? -7.443 9.821 1.667 1.00 84.62 371 THR A N 1
ATOM 2718 C CA . THR A 1 371 ? -8.448 10.705 2.254 1.00 84.62 371 THR A CA 1
ATOM 2719 C C . THR A 1 371 ? -9.741 9.940 2.485 1.00 84.62 371 THR A C 1
ATOM 2721 O O . THR A 1 371 ? -10.348 10.094 3.540 1.00 84.62 371 THR A O 1
ATOM 2724 N N . ASN A 1 372 ? -10.127 9.065 1.553 1.00 80.81 372 ASN A N 1
ATOM 2725 C CA . ASN A 1 372 ? -11.315 8.235 1.717 1.00 80.81 372 ASN A CA 1
ATOM 2726 C C . ASN A 1 372 ? -11.161 7.236 2.879 1.00 80.81 372 ASN A C 1
ATOM 2728 O O . ASN A 1 372 ? -12.048 7.117 3.721 1.00 80.81 372 ASN A O 1
ATOM 2732 N N . THR A 1 373 ? -10.002 6.579 2.980 1.00 81.31 373 THR A N 1
ATOM 2733 C CA . THR A 1 373 ? -9.705 5.631 4.069 1.00 81.31 373 THR A CA 1
ATOM 2734 C C . THR A 1 373 ? -9.635 6.334 5.428 1.00 81.31 373 THR A C 1
ATOM 2736 O O . THR A 1 373 ? -10.203 5.864 6.413 1.00 81.31 373 THR A O 1
ATOM 2739 N N . LEU A 1 374 ? -8.986 7.500 5.492 1.00 84.19 374 LEU A N 1
ATOM 2740 C CA . LEU A 1 374 ? -8.888 8.305 6.708 1.00 84.19 374 LEU A CA 1
ATOM 2741 C C . LEU A 1 374 ? -10.264 8.807 7.156 1.00 84.19 374 LEU A C 1
ATOM 2743 O O . LEU A 1 374 ? -10.576 8.758 8.342 1.00 84.19 374 LEU A O 1
ATOM 2747 N N . PHE A 1 375 ? -11.101 9.244 6.213 1.00 87.69 375 PHE A N 1
ATOM 2748 C CA . PHE A 1 375 ? -12.472 9.649 6.498 1.00 87.69 375 PHE A CA 1
ATOM 2749 C C . PHE A 1 375 ? -13.279 8.499 7.114 1.00 87.69 375 PHE A C 1
ATOM 2751 O O . PHE A 1 375 ? -13.896 8.685 8.160 1.00 87.69 375 PHE A O 1
ATOM 2758 N N . GLN A 1 376 ? -13.213 7.294 6.537 1.00 81.31 376 GLN A N 1
ATOM 2759 C CA . GLN A 1 376 ? -13.871 6.106 7.095 1.00 81.31 376 GLN A CA 1
ATOM 2760 C C . GLN A 1 376 ? -13.380 5.787 8.512 1.00 81.31 376 GLN A C 1
ATOM 2762 O O . GLN A 1 376 ? -14.192 5.519 9.398 1.00 81.31 376 GLN A O 1
ATOM 2767 N N . LEU A 1 377 ? -12.070 5.873 8.753 1.00 83.56 377 LEU A N 1
ATOM 2768 C CA . LEU A 1 377 ? -11.496 5.639 10.076 1.00 83.56 377 LEU A CA 1
ATOM 2769 C C . LEU A 1 377 ? -11.987 6.668 11.101 1.00 83.56 377 LEU A C 1
ATOM 2771 O O . LEU A 1 377 ? -12.397 6.285 12.194 1.00 83.56 377 LEU A O 1
ATOM 2775 N N . ILE A 1 378 ? -12.010 7.955 10.745 1.00 85.50 378 ILE A N 1
ATOM 2776 C CA . ILE A 1 378 ? -12.541 9.021 11.607 1.00 85.50 378 ILE A CA 1
ATOM 2777 C C . ILE A 1 378 ? -14.020 8.775 11.922 1.00 85.50 378 ILE A C 1
ATOM 2779 O O . ILE A 1 378 ? -14.424 8.917 13.075 1.00 85.50 378 ILE A O 1
ATOM 2783 N N . VAL A 1 379 ? -14.821 8.369 10.933 1.00 88.31 379 VAL A N 1
ATOM 2784 C CA . VAL A 1 379 ? -16.244 8.055 11.127 1.00 88.31 379 VAL A CA 1
ATOM 2785 C C . VAL A 1 379 ? -16.426 6.887 12.099 1.00 88.31 379 VAL A C 1
ATOM 2787 O O . VAL A 1 379 ? -17.209 7.001 13.040 1.00 88.31 379 VAL A O 1
ATOM 2790 N N . VAL A 1 380 ? -15.681 5.790 11.930 1.00 83.38 380 VAL A N 1
ATOM 2791 C CA . VAL A 1 380 ? -15.759 4.616 12.821 1.00 83.38 380 VAL A CA 1
ATOM 2792 C C . VAL A 1 380 ? -15.316 4.967 14.242 1.00 83.38 380 VAL A C 1
ATOM 2794 O O . VAL A 1 380 ? -15.978 4.598 15.215 1.00 83.38 380 VAL A O 1
ATOM 2797 N N . LEU A 1 381 ? -14.219 5.711 14.379 1.00 83.25 381 LEU A N 1
ATOM 2798 C CA . LEU A 1 381 ? -13.668 6.102 15.675 1.00 83.25 381 LEU A CA 1
ATOM 2799 C C . LEU A 1 381 ? -14.608 7.084 16.393 1.00 83.25 381 LEU A C 1
ATOM 2801 O O . LEU A 1 381 ? -14.888 6.919 17.580 1.00 83.25 381 LEU A O 1
ATOM 2805 N N . GLY A 1 382 ? -15.184 8.035 15.652 1.00 85.75 382 GLY A N 1
ATOM 2806 C CA . GLY A 1 382 ? -16.214 8.949 16.141 1.00 85.75 382 GLY A CA 1
ATOM 2807 C C . GLY A 1 382 ? -17.489 8.228 16.585 1.00 85.75 382 GLY A C 1
ATOM 2808 O O . GLY A 1 382 ? -17.985 8.487 17.680 1.00 85.75 382 GLY A O 1
ATOM 2809 N N . ALA A 1 383 ? -17.986 7.275 15.792 1.00 84.12 383 ALA A N 1
ATOM 2810 C CA . ALA A 1 383 ? -19.159 6.471 16.141 1.00 84.12 383 ALA A CA 1
ATOM 2811 C C . ALA A 1 383 ? -18.922 5.623 17.402 1.00 84.12 383 ALA A C 1
ATOM 2813 O O . ALA A 1 383 ? -19.772 5.575 18.290 1.00 84.12 383 ALA A O 1
ATOM 2814 N N . THR A 1 384 ? -17.741 5.012 17.519 1.00 82.38 384 THR A N 1
ATOM 2815 C CA . THR A 1 384 ? -17.351 4.210 18.691 1.00 82.38 384 THR A CA 1
ATOM 2816 C C . THR A 1 384 ? -17.271 5.071 19.952 1.00 82.38 384 THR A C 1
ATOM 2818 O O . THR A 1 384 ? -17.805 4.698 21.001 1.00 82.38 384 THR A O 1
ATOM 2821 N N . ALA A 1 385 ? -16.656 6.254 19.855 1.00 82.94 385 ALA A N 1
ATOM 2822 C CA . ALA A 1 385 ? -16.587 7.203 20.961 1.00 82.94 385 ALA A CA 1
ATOM 2823 C C . ALA A 1 385 ? -17.986 7.682 21.385 1.00 82.94 385 ALA A C 1
ATOM 2825 O O . ALA A 1 385 ? -18.286 7.717 22.580 1.00 82.94 385 ALA A O 1
ATOM 2826 N N . ALA A 1 386 ? -18.861 7.988 20.422 1.00 85.12 386 ALA A N 1
ATOM 2827 C CA . ALA A 1 386 ? -20.236 8.402 20.687 1.00 85.12 386 ALA A CA 1
ATOM 2828 C C . ALA A 1 386 ? -21.043 7.303 21.398 1.00 85.12 386 ALA A C 1
ATOM 2830 O O . ALA A 1 386 ? -21.657 7.569 22.430 1.00 85.12 386 ALA A O 1
ATOM 2831 N N . LEU A 1 387 ? -20.992 6.059 20.908 1.00 85.25 387 LEU A N 1
ATOM 2832 C CA . LEU A 1 387 ? -21.665 4.917 21.538 1.00 85.25 387 LEU A CA 1
ATOM 2833 C C . LEU A 1 387 ? -21.169 4.676 22.966 1.00 85.25 387 LEU A C 1
ATOM 2835 O O . LEU A 1 387 ? -21.974 4.497 23.879 1.00 85.25 387 LEU A O 1
ATOM 2839 N N . THR A 1 388 ? -19.854 4.744 23.176 1.00 84.75 388 THR A N 1
ATOM 2840 C CA . THR A 1 388 ? -19.248 4.591 24.507 1.00 84.75 388 THR A CA 1
ATOM 2841 C C . THR A 1 388 ? -19.727 5.684 25.462 1.00 84.75 388 THR A C 1
ATOM 2843 O O . THR A 1 388 ? -20.087 5.398 26.604 1.00 84.75 388 THR A O 1
ATOM 2846 N N . ALA A 1 389 ? -19.782 6.936 25.000 1.00 81.06 389 ALA A N 1
ATOM 2847 C CA . ALA A 1 389 ? -20.259 8.058 25.802 1.00 81.06 389 ALA A CA 1
ATOM 2848 C C . ALA A 1 389 ? -21.744 7.918 26.172 1.00 81.06 389 ALA A C 1
ATOM 2850 O O . ALA A 1 389 ? -22.109 8.168 27.321 1.00 81.06 389 ALA A O 1
ATOM 2851 N N . LEU A 1 390 ? -22.590 7.480 25.233 1.00 82.75 390 LEU A N 1
ATOM 2852 C CA . LEU A 1 390 ? -24.014 7.231 25.481 1.00 82.75 390 LEU A CA 1
ATOM 2853 C C . LEU A 1 390 ? -24.221 6.105 26.502 1.00 82.75 390 LEU A C 1
ATOM 2855 O O . LEU A 1 390 ? -24.996 6.261 27.446 1.00 82.75 390 LEU A O 1
ATOM 2859 N N . PHE A 1 391 ? -23.485 5.003 26.358 1.00 83.25 391 PHE A N 1
ATOM 2860 C CA . PHE A 1 391 ? -23.558 3.868 27.275 1.00 83.25 391 PHE A CA 1
ATOM 2861 C C . PHE A 1 391 ? -23.097 4.249 28.690 1.00 83.25 391 PHE A C 1
ATOM 2863 O O . PHE A 1 391 ? -23.790 3.986 29.676 1.00 83.25 391 PHE A O 1
ATOM 2870 N N . ALA A 1 392 ? -21.973 4.965 28.793 1.00 85.62 392 ALA A N 1
ATOM 2871 C CA . ALA A 1 392 ? -21.464 5.472 30.063 1.00 85.62 392 ALA A CA 1
ATOM 2872 C C . ALA A 1 392 ? -22.443 6.456 30.725 1.00 85.62 392 ALA A C 1
ATOM 2874 O O . ALA A 1 392 ? -22.661 6.388 31.936 1.00 85.62 392 ALA A O 1
ATOM 2875 N N . ALA A 1 393 ? -23.063 7.352 29.950 1.00 83.75 393 ALA A N 1
ATOM 2876 C CA . ALA A 1 393 ? -24.052 8.293 30.470 1.00 83.75 393 ALA A CA 1
ATOM 2877 C C . ALA A 1 393 ? -25.269 7.573 31.076 1.00 83.75 393 ALA A C 1
ATOM 2879 O O . ALA A 1 393 ? -25.737 7.977 32.144 1.00 83.75 393 ALA A O 1
ATOM 2880 N N . GLY A 1 394 ? -25.731 6.488 30.445 1.00 85.88 394 GLY A N 1
ATOM 2881 C CA . GLY A 1 394 ? -26.832 5.663 30.948 1.00 85.88 394 GLY A CA 1
ATOM 2882 C C . GLY A 1 394 ? -26.514 4.993 32.287 1.00 85.88 394 GLY A C 1
ATOM 2883 O O . GLY A 1 394 ? -27.246 5.178 33.262 1.00 85.88 394 GLY A O 1
ATOM 2884 N N . ILE A 1 395 ? -25.391 4.275 32.366 1.00 88.94 395 ILE A N 1
ATOM 2885 C CA . ILE A 1 395 ? -24.995 3.526 33.572 1.00 88.94 395 ILE A CA 1
ATOM 2886 C C . ILE A 1 395 ? -24.712 4.468 34.744 1.00 88.94 395 ILE A C 1
ATOM 2888 O O . ILE A 1 395 ? -25.235 4.288 35.845 1.00 88.94 395 ILE A O 1
ATOM 2892 N N . ILE A 1 396 ? -23.911 5.510 34.513 1.00 90.31 396 ILE A N 1
ATOM 2893 C CA . ILE A 1 396 ? -23.506 6.431 35.579 1.00 90.31 396 ILE A CA 1
ATOM 2894 C C . ILE A 1 396 ? -24.721 7.198 36.123 1.00 90.31 396 ILE A C 1
ATOM 2896 O O . ILE A 1 396 ? -24.771 7.500 37.316 1.00 90.31 396 ILE A O 1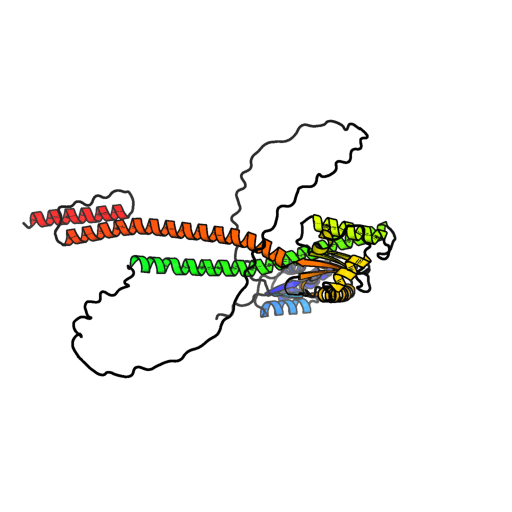
ATOM 2900 N N . GLY A 1 397 ? -25.701 7.523 35.272 1.00 89.06 397 GLY A N 1
ATOM 2901 C CA . GLY A 1 397 ? -26.951 8.150 35.701 1.00 89.06 397 GLY A CA 1
ATOM 2902 C C . GLY A 1 397 ? -27.698 7.302 36.731 1.00 89.06 397 GLY A C 1
ATOM 2903 O O . GLY A 1 397 ? -28.026 7.804 37.807 1.00 89.06 397 GLY A O 1
ATOM 2904 N N . ARG A 1 398 ? -27.890 6.011 36.435 1.00 90.25 398 ARG A N 1
ATOM 2905 C CA . ARG A 1 398 ? -28.578 5.060 37.323 1.00 90.25 398 ARG A CA 1
ATOM 2906 C C . ARG A 1 398 ? -27.826 4.839 38.633 1.00 90.25 398 ARG A C 1
ATOM 2908 O O . ARG A 1 398 ? -28.422 4.966 39.697 1.00 90.25 398 ARG A O 1
ATOM 2915 N N . LEU A 1 399 ? -26.510 4.622 38.570 1.00 92.75 399 LEU A N 1
ATOM 2916 C CA . LEU A 1 399 ? -25.678 4.430 39.765 1.00 92.75 399 LEU A CA 1
ATOM 2917 C C . LEU A 1 399 ? -25.700 5.647 40.698 1.00 92.75 399 LEU A C 1
ATOM 2919 O O . LEU A 1 399 ? -25.782 5.493 41.912 1.00 92.75 399 LEU A O 1
ATOM 2923 N N . VAL A 1 400 ? -25.664 6.868 40.149 1.00 94.12 400 VAL A N 1
ATOM 2924 C CA . VAL A 1 400 ? -25.773 8.087 40.968 1.00 94.12 400 VAL A CA 1
ATOM 2925 C C . VAL A 1 400 ? -27.171 8.244 41.569 1.00 94.12 400 VAL A C 1
ATOM 2927 O O . VAL A 1 400 ? -27.283 8.724 42.695 1.00 94.12 400 VAL A O 1
ATOM 2930 N N . GLY A 1 401 ? -28.226 7.835 40.860 1.00 92.06 401 GLY A N 1
ATOM 2931 C CA . GLY A 1 401 ? -29.584 7.787 41.410 1.00 92.06 401 GLY A CA 1
ATOM 2932 C C . GLY A 1 401 ? -29.694 6.831 42.601 1.00 92.06 401 GLY A C 1
ATOM 2933 O O . GLY A 1 401 ? -30.188 7.221 43.661 1.00 92.06 401 GLY A O 1
ATOM 2934 N N . LEU A 1 402 ? -29.147 5.621 42.459 1.00 94.19 402 LEU A N 1
ATOM 2935 C CA . LEU A 1 402 ? -29.094 4.626 43.532 1.00 94.19 402 LEU A CA 1
ATOM 2936 C C . LEU A 1 402 ? -28.303 5.137 44.740 1.00 94.19 402 LEU A C 1
ATOM 2938 O O . LEU A 1 402 ? -28.789 5.077 45.866 1.00 94.19 402 LEU A O 1
ATOM 2942 N N . ALA A 1 403 ? -27.119 5.709 44.498 1.00 94.94 403 ALA A N 1
ATOM 2943 C CA . ALA A 1 403 ? -26.260 6.241 45.552 1.00 94.94 403 ALA A CA 1
ATOM 2944 C C . ALA A 1 403 ? -26.953 7.349 46.357 1.00 94.94 403 ALA A C 1
ATOM 2946 O O . ALA A 1 403 ? -26.908 7.332 47.580 1.00 94.94 403 ALA A O 1
ATOM 2947 N N . ARG A 1 404 ? -27.649 8.280 45.688 1.00 95.81 404 ARG A N 1
ATOM 2948 C CA . ARG A 1 404 ? -28.424 9.333 46.370 1.00 95.81 404 ARG A CA 1
ATOM 2949 C C . ARG A 1 404 ? -29.573 8.770 47.196 1.00 95.81 404 ARG A C 1
ATOM 2951 O O . ARG A 1 404 ? -29.870 9.299 48.259 1.00 95.81 404 ARG A O 1
ATOM 2958 N N . THR A 1 405 ? -30.228 7.722 46.705 1.00 95.06 405 THR A N 1
ATOM 2959 C CA . THR A 1 405 ? -31.339 7.098 47.430 1.00 95.06 405 THR A CA 1
ATOM 2960 C C . THR A 1 405 ? -30.842 6.371 48.673 1.00 95.06 405 THR A C 1
ATOM 2962 O O . THR A 1 405 ? -31.408 6.558 49.743 1.00 95.06 405 THR A O 1
ATOM 2965 N N . ALA A 1 406 ? -29.727 5.648 48.565 1.00 95.44 406 ALA A N 1
ATOM 2966 C CA . ALA A 1 406 ? -29.052 5.059 49.718 1.00 95.44 406 ALA A CA 1
ATOM 2967 C C . ALA A 1 406 ? -28.629 6.122 50.752 1.00 95.44 406 ALA A C 1
ATOM 2969 O O . ALA A 1 406 ? -28.786 5.902 51.951 1.00 95.44 406 ALA A O 1
ATOM 2970 N N . ASP A 1 407 ? -28.161 7.291 50.299 1.00 96.38 407 ASP A N 1
ATOM 2971 C CA . ASP A 1 407 ? -27.808 8.417 51.176 1.00 96.38 407 ASP A CA 1
ATOM 2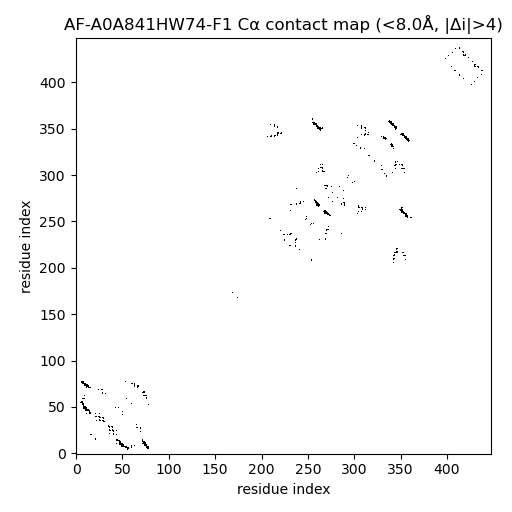972 C C . ASP A 1 407 ? -29.032 8.931 51.958 1.00 96.38 407 ASP A C 1
ATOM 2974 O O . ASP A 1 407 ? -28.959 9.113 53.171 1.00 96.38 407 ASP A O 1
ATOM 2978 N N . ARG A 1 408 ? -30.192 9.083 51.300 1.00 95.81 408 ARG A N 1
ATOM 2979 C CA . ARG A 1 408 ? -31.458 9.469 51.962 1.00 95.81 408 ARG A CA 1
ATOM 2980 C C . ARG A 1 408 ? -31.919 8.442 52.997 1.00 95.81 408 ARG A C 1
ATOM 2982 O O . ARG A 1 408 ? -32.232 8.816 54.123 1.00 95.81 408 ARG A O 1
ATOM 2989 N N . ILE A 1 409 ? -31.860 7.156 52.651 1.00 95.12 409 ILE A N 1
ATOM 2990 C CA . ILE A 1 409 ? -32.168 6.049 53.570 1.00 95.12 409 ILE A CA 1
ATOM 2991 C C . ILE A 1 409 ? -31.276 6.121 54.814 1.00 95.12 409 ILE A C 1
ATOM 2993 O O . ILE A 1 409 ? -31.754 5.944 55.933 1.00 95.12 409 ILE A O 1
ATOM 2997 N N . SER A 1 410 ? -29.988 6.436 54.640 1.00 93.88 410 SER A N 1
ATOM 2998 C CA . SER A 1 410 ? -29.050 6.585 55.761 1.00 93.88 410 SER A CA 1
ATOM 2999 C C . SER A 1 410 ? -29.391 7.756 56.692 1.00 93.88 410 SER A C 1
ATOM 3001 O O . SER A 1 410 ? -29.072 7.711 57.878 1.00 93.88 410 SER A O 1
ATOM 3003 N N . LEU A 1 411 ? -30.081 8.776 56.172 1.00 96.50 411 LEU A N 1
ATOM 3004 C CA . LEU A 1 411 ? -30.581 9.925 56.929 1.00 96.50 411 LEU A CA 1
ATOM 3005 C C . LEU A 1 411 ? -31.947 9.660 57.591 1.00 96.50 411 LEU A C 1
ATOM 3007 O O . LEU A 1 411 ? -32.477 10.551 58.252 1.00 96.50 411 LEU A O 1
ATOM 3011 N N . GLY A 1 412 ? -32.499 8.450 57.451 1.00 95.56 412 GLY A N 1
ATOM 3012 C CA . GLY A 1 412 ? -33.779 8.047 58.040 1.00 95.56 412 GLY A CA 1
ATOM 3013 C C . GLY A 1 412 ? -35.000 8.307 57.155 1.00 95.56 412 GLY A C 1
ATOM 3014 O O . GLY A 1 412 ? -36.121 8.093 57.605 1.00 95.56 412 GLY A O 1
ATOM 3015 N N . ASP A 1 413 ? -34.804 8.739 55.908 1.00 96.12 413 ASP A N 1
ATOM 3016 C CA . ASP A 1 413 ? -35.884 8.878 54.930 1.00 96.12 413 ASP A CA 1
ATOM 3017 C C . ASP A 1 413 ? -36.185 7.509 54.303 1.00 96.12 413 ASP A C 1
ATOM 3019 O O . ASP A 1 413 ? -35.515 7.062 53.367 1.00 96.12 413 ASP A O 1
ATOM 3023 N N . LEU A 1 414 ? -37.141 6.799 54.906 1.00 96.19 414 LEU A N 1
ATOM 3024 C CA . LEU A 1 414 ? -37.501 5.428 54.545 1.00 96.19 414 LEU A CA 1
ATOM 3025 C C . LEU A 1 414 ? -38.793 5.343 53.726 1.00 96.19 414 LEU A C 1
ATOM 3027 O O . LEU A 1 414 ? -39.132 4.244 53.307 1.00 96.19 414 LEU A O 1
ATOM 3031 N N . GLU A 1 415 ? -39.515 6.436 53.480 1.00 93.94 415 GLU A N 1
ATOM 3032 C CA . GLU A 1 415 ? -40.860 6.354 52.884 1.00 93.94 415 GLU A CA 1
ATOM 3033 C C . GLU A 1 415 ? -40.865 6.174 51.357 1.00 93.94 415 GLU A C 1
ATOM 3035 O O . GLU A 1 415 ? -41.844 5.673 50.809 1.00 93.94 415 GLU A O 1
ATOM 3040 N N . ASP A 1 416 ? -39.775 6.523 50.669 1.00 91.31 416 ASP A N 1
ATOM 3041 C CA . ASP A 1 416 ? -39.657 6.400 49.210 1.00 91.31 416 ASP A CA 1
ATOM 3042 C C . ASP A 1 416 ? -39.179 4.985 48.798 1.00 91.31 416 ASP A C 1
ATOM 3044 O O . ASP A 1 416 ? -37.994 4.670 48.978 1.00 91.31 416 ASP A O 1
ATOM 3048 N N . PRO A 1 417 ? -40.031 4.126 48.194 1.00 91.12 417 PRO A N 1
ATOM 3049 C CA . PRO A 1 417 ? -39.600 2.833 47.668 1.00 91.12 417 PRO A CA 1
ATOM 3050 C C . PRO A 1 417 ? -38.724 3.001 46.419 1.00 91.12 417 PRO A C 1
ATOM 3052 O O . PRO A 1 417 ? -38.964 3.860 45.565 1.00 91.12 417 PRO A O 1
ATOM 3055 N N . ILE A 1 418 ? -37.717 2.139 46.275 1.00 92.75 418 ILE A N 1
ATOM 3056 C CA . ILE A 1 418 ? -36.851 2.112 45.095 1.00 92.75 418 ILE A CA 1
ATOM 3057 C C . ILE A 1 418 ? -37.525 1.270 44.009 1.00 92.75 418 ILE A C 1
ATOM 3059 O O . ILE A 1 418 ? -37.563 0.046 44.085 1.00 92.75 418 ILE A O 1
ATOM 3063 N N . GLU A 1 419 ? -38.044 1.916 42.964 1.00 88.81 419 GLU A N 1
ATOM 3064 C CA . GLU A 1 419 ? -38.531 1.199 41.781 1.00 88.81 419 GLU A CA 1
ATOM 3065 C C . GLU A 1 419 ? -37.348 0.695 40.933 1.00 88.81 419 GLU A C 1
ATOM 3067 O O . GLU A 1 419 ? -36.689 1.490 40.255 1.00 88.81 419 GLU A O 1
ATOM 3072 N N . SER A 1 420 ? -37.098 -0.620 40.918 1.00 84.81 420 SER A N 1
ATOM 3073 C CA . SER A 1 420 ? -36.225 -1.240 39.912 1.00 84.81 420 SER A CA 1
ATOM 3074 C C . SER A 1 420 ? -37.016 -1.480 38.620 1.00 84.81 420 SER A C 1
ATOM 3076 O O . SER A 1 420 ? -38.153 -1.963 38.621 1.00 84.81 420 SER A O 1
ATOM 3078 N N . LYS A 1 421 ? -36.460 -1.050 37.484 1.00 82.00 421 LYS A N 1
ATOM 3079 C CA . LYS A 1 421 ? -37.096 -1.171 36.162 1.00 82.00 421 LYS A CA 1
ATOM 3080 C C . LYS A 1 421 ? -36.054 -1.663 35.170 1.00 82.00 421 LYS A C 1
ATOM 3082 O O . LYS A 1 421 ? -35.555 -0.904 34.337 1.00 82.00 421 LYS A O 1
ATOM 3087 N N . GLY A 1 422 ? -35.817 -2.967 35.218 1.00 84.69 422 GLY A N 1
ATOM 3088 C CA . GLY A 1 422 ? -35.052 -3.694 34.218 1.00 84.69 422 GLY A CA 1
ATOM 3089 C C . GLY A 1 422 ? -34.718 -5.115 34.673 1.00 84.69 422 GLY A C 1
ATOM 3090 O O . GLY A 1 422 ? -35.438 -5.709 35.474 1.00 84.69 422 GLY A O 1
ATOM 3091 N N . ARG A 1 423 ? -33.698 -5.700 34.045 1.00 89.50 423 ARG A N 1
ATOM 3092 C CA . ARG A 1 423 ? -33.231 -7.080 34.262 1.00 89.50 423 ARG A CA 1
ATOM 3093 C C . ARG A 1 423 ? -31.703 -7.151 34.205 1.00 89.50 423 ARG A C 1
ATOM 3095 O O . ARG A 1 423 ? -31.160 -8.142 33.721 1.00 89.50 423 ARG A O 1
ATOM 3102 N N . ASP A 1 424 ? -31.035 -6.060 34.562 1.00 90.62 424 ASP A N 1
ATOM 3103 C CA . ASP A 1 424 ? -29.576 -5.985 34.578 1.00 90.62 424 ASP A CA 1
ATOM 3104 C C . ASP A 1 424 ? -29.035 -6.044 36.016 1.00 90.62 424 ASP A C 1
ATOM 3106 O O . ASP A 1 424 ? -29.786 -6.014 36.991 1.00 90.62 424 ASP A O 1
ATOM 3110 N N . GLU A 1 425 ? -27.716 -6.144 36.162 1.00 92.75 425 GLU A N 1
ATOM 3111 C CA . GLU A 1 425 ? -27.063 -6.233 37.472 1.00 92.75 425 GLU A CA 1
ATOM 3112 C C . GLU A 1 425 ? -27.254 -4.957 38.315 1.00 92.75 425 GLU A C 1
ATOM 3114 O O . GLU A 1 425 ? -27.049 -4.972 39.532 1.00 92.75 425 GLU A O 1
ATOM 3119 N N . ILE A 1 426 ? -27.631 -3.833 37.690 1.00 92.69 426 ILE A N 1
ATOM 3120 C CA . ILE A 1 426 ? -27.949 -2.593 38.405 1.00 92.69 426 ILE A CA 1
ATOM 3121 C C . ILE A 1 426 ? -29.325 -2.714 39.067 1.00 92.69 426 ILE A C 1
ATOM 3123 O O . ILE A 1 426 ? -29.497 -2.202 40.173 1.00 92.69 426 ILE A O 1
ATOM 3127 N N . ASP A 1 427 ? -30.279 -3.411 38.448 1.00 91.06 427 ASP A N 1
ATOM 3128 C CA . ASP A 1 427 ? -31.569 -3.716 39.077 1.00 91.06 427 ASP A CA 1
ATOM 3129 C C . ASP A 1 427 ? -31.418 -4.708 40.233 1.00 91.06 427 ASP A C 1
ATOM 3131 O O . ASP A 1 427 ? -32.004 -4.489 41.290 1.00 91.06 427 ASP A O 1
ATOM 3135 N N . ASP A 1 428 ? -30.554 -5.719 40.102 1.00 93.31 428 ASP A N 1
ATOM 3136 C CA . ASP A 1 428 ? -30.227 -6.616 41.222 1.00 93.31 428 ASP A CA 1
ATOM 3137 C C . ASP A 1 428 ? -29.648 -5.830 42.416 1.00 93.31 428 ASP A C 1
ATOM 3139 O O . ASP A 1 428 ? -29.962 -6.103 43.581 1.00 93.31 428 ASP A O 1
ATOM 3143 N N . LEU A 1 429 ? -28.821 -4.813 42.138 1.00 94.50 429 LEU A N 1
ATOM 3144 C CA . LEU A 1 429 ? -28.309 -3.902 43.161 1.00 94.50 429 LEU A CA 1
ATOM 3145 C C . LEU A 1 429 ? -29.423 -3.025 43.753 1.00 94.50 429 LEU A C 1
ATOM 3147 O O . LEU A 1 429 ? -29.444 -2.813 44.965 1.00 94.50 429 LEU A O 1
ATOM 3151 N N . ALA A 1 430 ? -30.348 -2.528 42.931 1.00 95.75 430 ALA A N 1
ATOM 3152 C CA . ALA A 1 430 ? -31.499 -1.747 43.385 1.00 95.75 430 ALA A CA 1
ATOM 3153 C C . ALA A 1 430 ? -32.390 -2.562 44.333 1.00 95.75 430 ALA A C 1
ATOM 3155 O O . ALA A 1 430 ? -32.713 -2.093 45.425 1.00 95.75 430 ALA A O 1
ATOM 3156 N N . ASP A 1 431 ? -32.688 -3.809 43.972 1.00 95.88 431 ASP A N 1
ATOM 3157 C CA . ASP A 1 431 ? -33.465 -4.749 44.781 1.00 95.88 431 ASP A CA 1
ATOM 3158 C C . ASP A 1 431 ? -32.775 -5.058 46.118 1.00 95.88 431 ASP A C 1
ATOM 3160 O O . ASP A 1 431 ? -33.423 -5.151 47.165 1.00 95.88 431 ASP A O 1
ATOM 3164 N N . ALA A 1 432 ? -31.445 -5.198 46.116 1.00 96.19 432 ALA A N 1
ATOM 3165 C CA . ALA A 1 432 ? -30.677 -5.382 47.343 1.00 96.19 432 ALA A CA 1
ATOM 3166 C C . ALA A 1 432 ? -30.778 -4.159 48.275 1.00 96.19 432 ALA A C 1
ATOM 3168 O O . ALA A 1 432 ? -30.968 -4.326 49.485 1.00 96.19 432 ALA A O 1
ATOM 3169 N N . VAL A 1 433 ? -30.700 -2.939 47.728 1.00 95.38 433 VAL A N 1
ATOM 3170 C CA . VAL A 1 433 ? -30.861 -1.695 48.503 1.00 95.38 433 VAL A CA 1
ATOM 3171 C C . VAL A 1 433 ? -32.298 -1.549 49.021 1.00 95.38 433 VAL A C 1
ATOM 3173 O O . VAL A 1 433 ? -32.484 -1.156 50.171 1.00 95.38 433 VAL A O 1
ATOM 3176 N N . GLU A 1 434 ? -33.312 -1.940 48.249 1.00 96.81 434 GLU A N 1
ATOM 3177 C CA . GLU A 1 434 ? -34.719 -1.907 48.678 1.00 96.81 434 GLU A CA 1
ATOM 3178 C C . GLU A 1 434 ? -35.002 -2.884 49.829 1.00 96.81 434 GLU A C 1
ATOM 3180 O O . GLU A 1 434 ? -35.670 -2.547 50.812 1.00 96.81 434 GLU A O 1
ATOM 3185 N N . ARG A 1 435 ? -34.428 -4.093 49.770 1.00 96.50 435 ARG A N 1
ATOM 3186 C CA . ARG A 1 435 ? -34.498 -5.050 50.887 1.00 96.50 435 ARG A CA 1
ATOM 3187 C C . ARG A 1 435 ? -33.830 -4.499 52.146 1.00 96.50 435 ARG A C 1
ATOM 3189 O O . ARG A 1 435 ? -34.349 -4.699 53.244 1.00 96.50 435 ARG A O 1
ATOM 3196 N N . MET A 1 436 ? -32.709 -3.791 51.999 1.00 96.00 436 MET A N 1
ATOM 3197 C CA . MET A 1 436 ? -32.038 -3.115 53.113 1.00 96.00 436 MET A CA 1
ATOM 3198 C C . MET A 1 436 ? -32.914 -2.001 53.705 1.00 96.00 436 MET A C 1
ATOM 3200 O O . MET A 1 436 ? -33.074 -1.961 54.925 1.00 96.00 436 MET A O 1
ATOM 3204 N N . ARG A 1 437 ? -33.531 -1.156 52.863 1.00 96.81 437 ARG A N 1
ATOM 3205 C CA . ARG A 1 437 ? -34.491 -0.119 53.285 1.00 96.81 437 ARG A CA 1
ATOM 3206 C C . ARG A 1 437 ? -35.627 -0.723 54.110 1.00 96.81 437 ARG A C 1
ATOM 3208 O O . ARG A 1 437 ? -35.829 -0.331 55.256 1.00 96.81 437 ARG A O 1
ATOM 3215 N N . SER A 1 438 ? -36.296 -1.739 53.561 1.00 97.12 438 SER A N 1
ATOM 3216 C CA . SER A 1 438 ? -37.420 -2.432 54.207 1.00 97.12 438 SER A CA 1
ATOM 3217 C C . SER A 1 438 ? -37.019 -3.081 55.540 1.00 97.12 438 SER A C 1
ATOM 3219 O O . SER A 1 438 ? -37.772 -3.056 56.514 1.00 97.12 438 SER A O 1
ATOM 3221 N N . SER A 1 439 ? -35.810 -3.650 55.618 1.00 96.38 439 SER A N 1
ATOM 3222 C CA . SER A 1 439 ? -35.287 -4.216 56.865 1.00 96.38 439 SER A CA 1
ATOM 3223 C C . SER A 1 439 ? -35.048 -3.149 57.937 1.00 96.38 439 SER A C 1
ATOM 3225 O O . SER A 1 439 ? -35.290 -3.418 59.115 1.00 96.38 439 SER A O 1
ATOM 3227 N N . LEU A 1 440 ? -34.548 -1.969 57.559 1.00 96.25 440 LEU A N 1
ATOM 3228 C CA . LEU A 1 440 ? -34.321 -0.854 58.484 1.00 96.25 440 LEU A CA 1
ATOM 3229 C C . LEU A 1 440 ? -35.642 -0.257 58.979 1.00 96.25 440 LEU A C 1
ATOM 3231 O O . LEU A 1 440 ? -35.779 -0.015 60.176 1.00 96.25 440 LEU A O 1
ATOM 3235 N N . GLU A 1 441 ? -36.630 -0.107 58.097 1.00 96.44 441 GLU A N 1
ATOM 3236 C CA . GLU A 1 441 ? -37.982 0.354 58.439 1.00 96.44 441 GLU A CA 1
ATOM 3237 C C . GLU A 1 441 ? -38.636 -0.552 59.488 1.00 96.44 441 GLU A C 1
ATOM 3239 O O . GLU A 1 441 ? -39.067 -0.089 60.546 1.00 96.44 441 GLU A O 1
ATOM 3244 N N . ALA A 1 442 ? -38.606 -1.868 59.260 1.00 96.62 442 ALA A N 1
ATOM 3245 C CA . ALA A 1 442 ? -39.137 -2.841 60.210 1.00 96.62 442 ALA A CA 1
ATOM 3246 C C . ALA A 1 442 ? -38.395 -2.833 61.560 1.00 96.62 442 ALA A C 1
ATOM 3248 O O . ALA A 1 442 ? -38.994 -3.139 62.592 1.00 96.62 442 ALA A O 1
ATOM 3249 N N . ALA A 1 443 ? -37.098 -2.513 61.572 1.00 96.69 443 ALA A N 1
ATOM 3250 C CA . ALA A 1 443 ? -36.319 -2.401 62.802 1.00 96.69 443 ALA A CA 1
ATOM 3251 C C . ALA A 1 443 ? -36.657 -1.120 63.581 1.00 96.69 443 ALA A C 1
ATOM 3253 O O . ALA A 1 443 ? -36.839 -1.189 64.797 1.00 96.69 443 ALA A O 1
ATOM 3254 N N . MET A 1 444 ? -36.795 0.023 62.899 1.00 94.75 444 MET A N 1
ATOM 3255 C CA . MET A 1 444 ? -37.186 1.288 63.530 1.00 94.75 444 MET A CA 1
ATOM 3256 C C . MET A 1 444 ? -38.611 1.230 64.094 1.00 94.75 444 MET A C 1
ATOM 3258 O O . MET A 1 444 ? -38.824 1.653 65.227 1.00 94.75 444 MET A O 1
ATOM 3262 N N . ALA A 1 445 ? -39.552 0.603 63.379 1.00 95.38 445 ALA A N 1
ATOM 3263 C CA . ALA A 1 445 ? -40.933 0.415 63.836 1.00 95.38 445 ALA A CA 1
ATOM 3264 C C . ALA A 1 445 ? -41.072 -0.459 65.097 1.00 95.38 445 ALA A C 1
ATOM 3266 O O . ALA A 1 445 ? -42.124 -0.469 65.725 1.00 95.38 445 ALA A O 1
ATOM 3267 N N . ARG A 1 446 ? -40.040 -1.235 65.454 1.00 95.81 446 ARG A N 1
ATOM 3268 C CA . ARG A 1 446 ? -40.009 -2.034 66.694 1.00 95.81 446 ARG A CA 1
ATOM 3269 C C . ARG A 1 446 ? -39.395 -1.290 67.880 1.00 95.81 446 ARG A C 1
ATOM 3271 O O . ARG A 1 446 ? -39.544 -1.753 69.007 1.00 95.81 446 ARG A O 1
ATOM 3278 N N . LEU A 1 447 ? -38.621 -0.237 67.618 1.00 93.81 447 LEU A N 1
ATOM 3279 C CA . LEU A 1 447 ? -37.876 0.526 68.623 1.00 93.81 447 LEU A CA 1
ATOM 3280 C C . LEU A 1 447 ? -38.626 1.775 69.099 1.00 93.81 447 LEU A C 1
ATOM 3282 O O . LEU A 1 447 ? -38.370 2.220 70.218 1.00 93.81 447 LEU A O 1
ATOM 3286 N N . GLY A 1 448 ? -39.499 2.337 68.260 1.00 84.81 448 GLY A N 1
ATOM 3287 C CA . GLY A 1 448 ? -40.485 3.351 68.648 1.00 84.81 448 GLY A CA 1
ATOM 3288 C C . GLY A 1 448 ? -41.761 2.704 69.155 1.00 84.81 448 GLY A C 1
ATOM 3289 O O . GLY A 1 448 ? -42.344 3.268 70.108 1.00 84.81 448 GLY A O 1
#